Protein AF-A0A1V9ZAQ8-F1 (afdb_monomer)

Structure (mmCIF, N/CA/C/O backbone):
data_AF-A0A1V9ZAQ8-F1
#
_entry.id   AF-A0A1V9ZAQ8-F1
#
loop_
_atom_site.group_PDB
_atom_site.id
_atom_site.type_symbol
_atom_site.label_atom_id
_atom_site.label_alt_id
_atom_site.label_comp_id
_atom_site.label_asym_id
_atom_site.label_entity_id
_atom_site.label_seq_id
_atom_site.pdbx_PDB_ins_code
_atom_site.Cartn_x
_atom_site.Cartn_y
_atom_site.Cartn_z
_atom_site.occupancy
_atom_site.B_iso_or_equiv
_atom_site.auth_seq_id
_atom_site.auth_comp_id
_atom_site.auth_asym_id
_atom_site.auth_atom_id
_atom_site.pdbx_PDB_model_num
ATOM 1 N N . MET A 1 1 ? -35.320 -5.619 37.887 1.00 44.91 1 MET A N 1
ATOM 2 C CA . MET A 1 1 ? -34.255 -5.788 36.881 1.00 44.91 1 MET A CA 1
ATOM 3 C C . MET A 1 1 ? -33.804 -7.224 37.026 1.00 44.91 1 MET A C 1
ATOM 5 O O . MET A 1 1 ? -33.381 -7.577 38.120 1.00 44.91 1 MET A O 1
ATOM 9 N N . GLU A 1 2 ? -34.053 -8.070 36.031 1.00 61.84 2 GLU A N 1
ATOM 10 C CA . GLU A 1 2 ? -33.633 -9.474 36.098 1.00 61.84 2 GLU A CA 1
ATOM 11 C C . GLU A 1 2 ? -32.104 -9.537 36.032 1.00 61.84 2 GLU A C 1
ATOM 13 O O . GLU A 1 2 ? -31.480 -8.749 35.318 1.00 61.84 2 GLU A O 1
ATOM 18 N N . LEU A 1 3 ? -31.497 -10.411 36.836 1.00 62.69 3 LEU A N 1
ATOM 19 C CA . LEU A 1 3 ? -30.048 -10.585 36.826 1.00 62.69 3 LEU A CA 1
ATOM 20 C C . LEU A 1 3 ? -29.655 -11.371 35.562 1.00 62.69 3 LEU A C 1
ATOM 22 O O . LEU A 1 3 ? -30.305 -12.379 35.276 1.00 62.69 3 LEU A O 1
ATOM 26 N N . PRO A 1 4 ? -28.619 -10.947 34.811 1.00 74.88 4 PRO A N 1
ATOM 27 C CA . PRO A 1 4 ? -28.119 -11.713 33.673 1.00 74.88 4 PRO A CA 1
ATOM 28 C C . PRO A 1 4 ? -27.732 -13.136 34.084 1.00 74.88 4 PRO A C 1
ATOM 30 O O . PRO A 1 4 ? -27.241 -13.346 35.194 1.00 74.88 4 PRO A O 1
ATOM 33 N N . THR A 1 5 ? -27.906 -14.100 33.179 1.00 82.94 5 THR A N 1
ATOM 34 C CA . THR A 1 5 ? -27.397 -15.463 33.384 1.00 82.94 5 THR A CA 1
ATOM 35 C C . THR A 1 5 ? -25.871 -15.457 33.491 1.00 82.94 5 THR A C 1
ATOM 37 O O . THR A 1 5 ? -25.209 -14.572 32.940 1.00 82.94 5 THR A O 1
ATOM 40 N N . ASP A 1 6 ? -25.302 -16.451 34.177 1.00 83.75 6 ASP A N 1
ATOM 41 C CA . ASP A 1 6 ? -23.858 -16.506 34.444 1.00 83.75 6 ASP A CA 1
ATOM 42 C C . ASP A 1 6 ? -23.009 -16.474 33.158 1.00 83.75 6 ASP A C 1
ATOM 44 O O . ASP A 1 6 ? -21.972 -15.812 33.132 1.00 83.75 6 ASP A O 1
ATOM 48 N N . ASP A 1 7 ? -23.481 -17.083 32.063 1.00 82.06 7 ASP A N 1
ATOM 49 C CA . ASP A 1 7 ? -22.819 -17.033 30.749 1.00 82.06 7 ASP A CA 1
ATOM 50 C C . ASP A 1 7 ? -22.780 -15.610 30.161 1.00 82.06 7 ASP A C 1
ATOM 52 O O . ASP A 1 7 ? -21.738 -15.148 29.690 1.00 82.06 7 ASP A O 1
ATOM 56 N N . ILE A 1 8 ? -23.906 -14.886 30.220 1.00 83.56 8 ILE A N 1
ATOM 57 C CA . ILE A 1 8 ? -24.012 -13.501 29.731 1.00 83.56 8 ILE A CA 1
ATOM 58 C C . ILE A 1 8 ? -23.145 -12.584 30.595 1.00 83.56 8 ILE A C 1
ATOM 60 O O . ILE A 1 8 ? -22.414 -11.741 30.075 1.00 83.56 8 ILE A O 1
ATOM 64 N N . ARG A 1 9 ? -23.181 -12.775 31.917 1.00 86.56 9 ARG A N 1
ATOM 65 C CA . ARG A 1 9 ? -22.330 -12.052 32.863 1.00 86.56 9 ARG A CA 1
ATOM 66 C C . ARG A 1 9 ? -20.847 -12.273 32.557 1.00 86.56 9 ARG A C 1
ATOM 68 O O . ARG A 1 9 ? -20.107 -11.299 32.445 1.00 86.56 9 ARG A O 1
ATOM 75 N N . PHE A 1 10 ? -20.425 -13.524 32.381 1.00 89.88 10 PHE A N 1
ATOM 76 C CA . PHE A 1 10 ? -19.047 -13.872 32.043 1.00 89.88 10 PHE A CA 1
ATOM 77 C C . PHE A 1 10 ? -18.599 -13.217 30.731 1.00 89.88 10 PHE A C 1
ATOM 79 O O . PHE A 1 10 ? -17.497 -12.671 30.664 1.00 89.88 10 PHE A O 1
ATOM 86 N N . GLN A 1 11 ? -19.457 -13.208 29.704 1.00 88.44 11 GLN A N 1
ATOM 87 C CA . GLN A 1 11 ? -19.159 -12.535 28.441 1.00 88.44 11 GLN A CA 1
ATOM 88 C C . GLN A 1 11 ? -19.011 -11.014 28.613 1.00 88.44 11 GLN A C 1
ATOM 90 O O . GLN A 1 11 ? -18.029 -10.450 28.132 1.00 88.44 11 GLN A O 1
ATOM 95 N N . ILE A 1 12 ? -19.926 -10.353 29.331 1.00 86.19 12 ILE A N 1
ATOM 96 C CA . ILE A 1 12 ? -19.856 -8.904 29.598 1.00 86.19 12 ILE A CA 1
ATOM 97 C C . ILE A 1 12 ? -18.574 -8.552 30.368 1.00 86.19 12 ILE A C 1
ATOM 99 O O . ILE A 1 12 ? -17.883 -7.593 30.023 1.00 86.19 12 ILE A O 1
ATOM 103 N N . GLU A 1 13 ? -18.219 -9.340 31.384 1.00 92.81 13 GLU A N 1
ATOM 104 C CA . GLU A 1 13 ? -16.989 -9.149 32.160 1.00 92.81 13 GLU A CA 1
ATOM 105 C C . GLU A 1 13 ? -15.727 -9.374 31.305 1.00 92.81 13 GLU A C 1
ATOM 107 O O . GLU A 1 13 ? -14.764 -8.613 31.430 1.00 92.81 13 GLU A O 1
ATOM 112 N N . LEU A 1 14 ? -15.746 -10.359 30.397 1.00 91.94 14 LEU A N 1
ATOM 113 C CA . LEU A 1 14 ? -14.661 -10.654 29.452 1.00 91.94 14 LEU A CA 1
ATOM 114 C C . LEU A 1 14 ? -14.488 -9.559 28.387 1.00 91.94 14 LEU A C 1
ATOM 116 O O . LEU A 1 14 ? -13.364 -9.241 27.987 1.00 91.94 14 LEU A O 1
ATOM 120 N N . GLU A 1 15 ? -15.577 -8.976 27.898 1.00 91.75 15 GLU A N 1
ATOM 121 C CA . GLU A 1 15 ? -15.533 -7.839 26.977 1.00 91.75 15 GLU A CA 1
ATOM 122 C C . GLU A 1 15 ? -15.011 -6.590 27.702 1.00 91.75 15 GLU A C 1
ATOM 124 O O . GLU A 1 15 ? -14.054 -5.962 27.241 1.00 91.75 15 GLU A O 1
ATOM 129 N N . PHE A 1 16 ? -15.536 -6.298 28.897 1.00 94.25 16 PHE A N 1
ATOM 130 C CA . PHE A 1 16 ? -15.115 -5.155 29.707 1.00 94.25 16 PHE A CA 1
ATOM 131 C C . PHE A 1 16 ? -13.632 -5.210 30.106 1.00 94.25 16 PHE A C 1
ATOM 133 O O . PHE A 1 16 ? -12.918 -4.221 29.920 1.00 94.25 16 PHE A O 1
ATOM 140 N N . ILE A 1 17 ? -13.130 -6.350 30.609 1.00 94.56 17 ILE A N 1
ATOM 141 C CA . ILE A 1 17 ? -11.708 -6.473 30.973 1.00 94.56 17 ILE A CA 1
ATOM 142 C C . ILE A 1 17 ? -10.817 -6.230 29.748 1.00 94.56 17 ILE A C 1
ATOM 144 O O . ILE A 1 17 ? -9.817 -5.523 29.844 1.00 94.56 17 ILE A O 1
ATOM 148 N N . GLN A 1 18 ? -11.206 -6.722 28.568 1.00 92.81 18 GLN A N 1
ATOM 149 C CA . GLN A 1 18 ? -10.458 -6.497 27.331 1.00 92.81 18 GLN A CA 1
ATOM 150 C C . GLN A 1 18 ? -10.466 -5.026 26.884 1.00 92.81 18 GLN A C 1
ATOM 152 O O . GLN A 1 18 ? -9.445 -4.556 26.378 1.00 92.81 18 GLN A O 1
ATOM 157 N N . CYS A 1 19 ? -11.538 -4.266 27.132 1.00 93.19 19 CYS A N 1
ATOM 158 C CA . CYS A 1 19 ? -11.564 -2.821 26.885 1.00 93.19 19 CYS A CA 1
ATOM 159 C C . CYS A 1 19 ? -10.520 -2.047 27.715 1.00 93.19 19 CYS A C 1
ATOM 161 O O . CYS A 1 19 ? -9.968 -1.062 27.219 1.00 93.19 19 CYS A O 1
ATOM 163 N N . LEU A 1 20 ? -10.162 -2.512 28.923 1.00 93.69 20 LEU A N 1
ATOM 164 C CA . LEU A 1 20 ? -9.097 -1.897 29.739 1.00 93.69 20 LEU A CA 1
ATOM 165 C C . LEU A 1 20 ? -7.700 -1.987 29.095 1.00 93.69 20 LEU A C 1
ATOM 167 O O . LEU A 1 20 ? -6.791 -1.276 29.515 1.00 93.69 20 LEU A O 1
ATOM 171 N N . ALA A 1 21 ? -7.509 -2.804 28.051 1.00 92.50 21 ALA A N 1
ATOM 172 C CA . ALA A 1 21 ? -6.271 -2.815 27.267 1.00 92.50 21 ALA A CA 1
ATOM 173 C C . ALA A 1 21 ? -6.054 -1.537 26.427 1.00 92.50 21 ALA A C 1
ATOM 175 O O . ALA A 1 21 ? -4.957 -1.354 25.892 1.00 92.50 21 ALA A O 1
ATOM 176 N N . SER A 1 22 ? -7.074 -0.679 26.282 1.00 93.75 22 SER A N 1
ATOM 177 C CA . SER A 1 22 ? -7.034 0.556 25.491 1.00 93.75 22 SER A CA 1
ATOM 178 C C . SER A 1 22 ? -6.823 1.796 26.375 1.00 93.75 22 SER A C 1
ATOM 180 O O . SER A 1 22 ? -7.733 2.170 27.121 1.00 93.75 22 SER A O 1
ATOM 182 N N . PRO A 1 23 ? -5.689 2.517 26.256 1.00 92.50 23 PRO A N 1
ATOM 183 C CA . PRO A 1 23 ? -5.451 3.754 27.005 1.00 92.50 23 PRO A CA 1
ATOM 184 C C . PRO A 1 23 ? -6.519 4.827 26.761 1.00 92.50 23 PRO A C 1
ATOM 186 O O . PRO A 1 23 ? -6.857 5.574 27.676 1.00 92.50 23 PRO A O 1
ATOM 189 N N . SER A 1 24 ? -7.100 4.883 25.558 1.00 92.69 24 SER A N 1
ATOM 190 C CA . SER A 1 24 ? -8.199 5.803 25.235 1.00 92.69 24 SER A CA 1
ATOM 191 C C . SER A 1 24 ? -9.486 5.472 25.992 1.00 92.69 24 SER A C 1
ATOM 193 O O . SER A 1 24 ? -10.213 6.383 26.380 1.00 92.69 24 SER A O 1
ATOM 195 N N . TYR A 1 25 ? -9.755 4.190 26.256 1.00 94.69 25 TYR A N 1
ATOM 196 C CA . TYR A 1 25 ? -10.896 3.787 27.078 1.00 94.69 25 TYR A CA 1
ATOM 197 C C . TYR A 1 25 ? -10.658 4.101 28.562 1.00 94.69 25 TYR A C 1
ATOM 199 O O . TYR A 1 25 ? -11.545 4.634 29.223 1.00 94.69 25 TYR A O 1
ATOM 207 N N . LEU A 1 26 ? -9.439 3.882 29.071 1.00 92.75 26 LEU A N 1
ATOM 208 C CA . LEU A 1 26 ? -9.056 4.297 30.429 1.00 92.75 26 LEU A CA 1
ATOM 209 C C . LEU A 1 26 ? -9.177 5.818 30.622 1.00 92.75 26 LEU A C 1
ATOM 211 O O . LEU A 1 26 ? -9.691 6.277 31.638 1.00 92.75 26 LEU A O 1
ATOM 215 N N . ASN A 1 27 ? -8.763 6.601 29.625 1.00 92.75 27 ASN A N 1
ATOM 216 C CA . ASN A 1 27 ? -8.925 8.054 29.606 1.00 92.75 27 ASN A CA 1
ATOM 217 C C . ASN A 1 27 ? -10.409 8.469 29.614 1.00 92.75 27 ASN A C 1
ATOM 219 O O . ASN A 1 27 ? -10.796 9.320 30.411 1.00 92.75 27 ASN A O 1
ATOM 223 N N . HIS A 1 28 ? -11.263 7.809 28.823 1.00 94.12 28 HIS A N 1
ATOM 224 C CA . HIS A 1 28 ? -12.716 8.012 28.864 1.00 94.12 28 HIS A CA 1
ATOM 225 C C . HIS A 1 28 ? -13.325 7.678 30.241 1.00 94.12 28 HIS A C 1
ATOM 227 O O . HIS A 1 28 ? -14.169 8.427 30.735 1.00 94.12 28 HIS A O 1
ATOM 233 N N . LEU A 1 29 ? -12.893 6.592 30.892 1.00 93.31 29 LEU A N 1
ATOM 234 C CA . LEU A 1 29 ? -13.341 6.244 32.247 1.00 93.31 29 LEU A CA 1
ATOM 235 C C . LEU A 1 29 ? -12.924 7.300 33.287 1.00 93.31 29 LEU A C 1
ATOM 237 O O . LEU A 1 29 ? -13.717 7.638 34.166 1.00 93.31 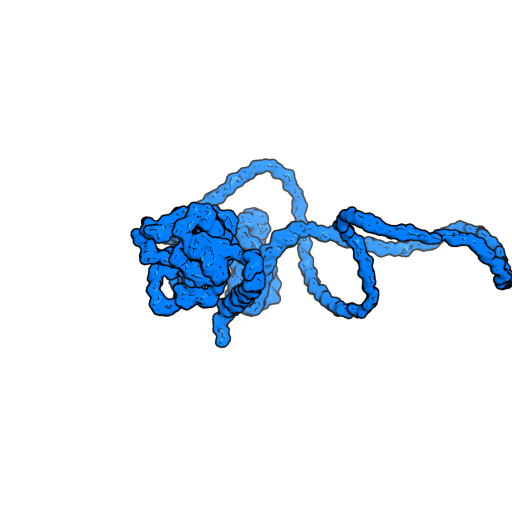29 LEU A O 1
ATOM 241 N N . ALA A 1 30 ? -11.716 7.857 33.161 1.00 92.56 30 ALA A N 1
ATOM 242 C CA . ALA A 1 30 ? -11.221 8.913 34.041 1.00 92.56 30 ALA A CA 1
ATOM 243 C C . ALA A 1 30 ? -11.962 10.246 33.850 1.00 92.56 30 ALA A C 1
ATOM 245 O O . ALA A 1 30 ? -12.378 10.855 34.831 1.00 92.56 30 ALA A O 1
ATOM 246 N N . ILE A 1 31 ? -12.186 10.678 32.602 1.00 91.12 31 ILE A N 1
ATOM 247 C CA . ILE A 1 31 ? -12.905 11.927 32.286 1.00 91.12 31 ILE A CA 1
ATOM 248 C C . ILE A 1 31 ? -14.343 11.892 32.828 1.00 91.12 31 ILE A C 1
ATOM 250 O O . ILE A 1 31 ? -14.817 12.879 33.388 1.00 91.12 31 ILE A O 1
ATOM 254 N N . ASN A 1 32 ? -15.014 10.741 32.727 1.00 92.81 32 ASN A N 1
ATOM 255 C CA . ASN A 1 32 ? -16.357 10.527 33.274 1.00 92.81 32 ASN A CA 1
ATOM 256 C C . ASN A 1 32 ? -16.372 10.189 34.781 1.00 92.81 32 ASN A C 1
ATOM 258 O O . ASN A 1 32 ? -17.421 9.837 35.314 1.00 92.81 32 ASN A O 1
ATOM 262 N N . ARG A 1 33 ? -15.230 10.302 35.476 1.00 91.00 33 ARG A N 1
ATOM 263 C CA . ARG A 1 33 ? -15.082 10.135 36.935 1.00 91.00 33 ARG A CA 1
ATOM 264 C C . ARG A 1 33 ? -15.466 8.764 37.502 1.00 91.00 33 ARG A C 1
ATOM 266 O O . ARG A 1 33 ? -15.631 8.631 38.711 1.00 91.00 33 ARG A O 1
ATOM 273 N N . TYR A 1 34 ? -15.504 7.709 36.686 1.00 91.88 34 TYR A N 1
ATOM 274 C CA . TYR A 1 34 ? -15.751 6.347 37.186 1.00 91.88 34 TYR A CA 1
ATOM 275 C C . TYR A 1 34 ? -14.701 5.906 38.221 1.00 91.88 34 TYR A C 1
ATOM 277 O O . TYR A 1 34 ? -15.005 5.159 39.140 1.00 91.88 34 TYR A O 1
ATOM 285 N N . PHE A 1 35 ? -13.471 6.416 38.124 1.00 92.00 35 PHE A N 1
ATOM 286 C CA . PHE A 1 35 ? -12.397 6.150 39.087 1.00 92.00 35 PHE A CA 1
ATOM 287 C C . PHE A 1 35 ? -12.526 6.881 40.438 1.00 92.00 35 PHE A C 1
ATOM 289 O O . PHE A 1 35 ? -11.725 6.610 41.334 1.00 92.00 35 PHE A O 1
ATOM 296 N N . GLU A 1 36 ? -13.498 7.787 40.588 1.00 90.62 36 GLU A N 1
ATOM 297 C CA . GLU A 1 36 ? -13.858 8.422 41.866 1.00 90.62 36 GLU A CA 1
ATOM 298 C C . GLU A 1 36 ? -14.943 7.621 42.616 1.00 90.62 36 GLU A C 1
ATOM 300 O O . GLU A 1 36 ? -15.080 7.766 43.830 1.00 90.62 36 GLU A O 1
ATOM 305 N N . ASP A 1 37 ? -15.696 6.754 41.923 1.00 93.56 37 ASP A N 1
ATOM 306 C CA . ASP A 1 37 ? -16.757 5.940 42.521 1.00 93.56 37 ASP A CA 1
ATOM 307 C C . ASP A 1 37 ? -16.186 4.699 43.246 1.00 93.56 37 ASP A C 1
ATOM 309 O O . ASP A 1 37 ? -15.619 3.805 42.602 1.00 93.56 37 ASP A O 1
ATOM 313 N N . PRO A 1 38 ? -16.362 4.570 44.578 1.00 92.69 38 PRO A N 1
ATOM 314 C CA . PRO A 1 38 ? -15.903 3.397 45.316 1.00 92.69 38 PRO A CA 1
ATOM 315 C C . PRO A 1 38 ? -16.594 2.096 44.878 1.00 92.69 38 PRO A C 1
ATOM 317 O O . PRO A 1 38 ? -15.988 1.030 44.998 1.00 92.69 38 PRO A O 1
ATOM 320 N N . ALA A 1 39 ? -17.824 2.137 44.347 1.00 93.12 39 ALA A N 1
ATOM 321 C CA . ALA A 1 39 ? -18.488 0.938 43.834 1.00 93.12 39 ALA A CA 1
ATOM 322 C C . ALA A 1 39 ? -17.783 0.407 42.573 1.00 93.12 39 ALA A C 1
ATOM 324 O O . ALA A 1 39 ? -17.520 -0.794 42.470 1.00 93.12 39 ALA A O 1
ATOM 325 N N . PHE A 1 40 ? -17.387 1.298 41.661 1.00 93.50 40 PHE A N 1
ATOM 326 C CA . PHE A 1 40 ? -16.597 0.939 40.484 1.00 93.50 40 PHE A CA 1
ATOM 327 C C . PHE A 1 40 ? -15.186 0.443 40.840 1.00 93.50 40 PHE A C 1
ATOM 329 O O . PHE A 1 40 ? -14.728 -0.552 40.277 1.00 93.50 40 PHE A O 1
ATOM 336 N N . LEU A 1 41 ? -14.508 1.054 41.820 1.00 92.88 41 LEU A N 1
ATOM 337 C CA . LEU A 1 41 ? -13.209 0.557 42.302 1.00 92.88 41 LEU A CA 1
ATOM 338 C C . LEU A 1 41 ? -13.316 -0.859 42.903 1.00 92.88 41 LEU A C 1
ATOM 340 O O . LEU A 1 41 ? -12.466 -1.709 42.631 1.00 92.88 41 LEU A O 1
ATOM 344 N N . ASN A 1 42 ? -14.392 -1.154 43.640 1.00 94.00 42 ASN A N 1
ATOM 345 C CA . ASN A 1 42 ? -14.674 -2.508 44.129 1.00 94.00 42 ASN A CA 1
ATOM 346 C C . ASN A 1 42 ? -14.931 -3.504 42.981 1.00 94.00 42 ASN A C 1
ATOM 348 O O . ASN A 1 42 ? -14.509 -4.659 43.064 1.00 94.00 42 ASN A O 1
ATOM 352 N N . TYR A 1 43 ? -15.564 -3.071 41.887 1.00 93.88 43 TYR A N 1
ATOM 353 C CA . TYR A 1 43 ? -15.749 -3.897 40.690 1.00 93.88 43 TYR A CA 1
ATOM 354 C C . TYR A 1 43 ? -14.422 -4.187 39.962 1.00 93.88 43 TYR A C 1
ATOM 356 O O . TYR A 1 43 ? -14.177 -5.327 39.564 1.00 93.88 43 TYR A O 1
ATOM 364 N N . LEU A 1 44 ? -13.505 -3.216 39.872 1.00 93.69 44 LEU A N 1
ATOM 365 C CA . LEU A 1 44 ? -12.143 -3.456 39.369 1.00 93.69 44 LEU A CA 1
ATOM 366 C C . LEU A 1 44 ? -11.366 -4.439 40.261 1.00 93.69 44 LEU A C 1
ATOM 368 O O . LEU A 1 44 ? -10.676 -5.322 39.751 1.00 93.69 44 LEU A O 1
ATOM 372 N N . ALA A 1 45 ? -11.507 -4.336 41.587 1.00 94.25 45 ALA A N 1
ATOM 373 C CA . ALA A 1 45 ? -10.911 -5.292 42.519 1.00 94.25 45 ALA A CA 1
ATOM 374 C C . ALA A 1 45 ? -11.479 -6.712 42.334 1.00 94.25 45 ALA A C 1
ATOM 376 O O . ALA A 1 45 ? -10.712 -7.675 42.312 1.00 94.25 45 ALA A O 1
ATOM 377 N N . TYR A 1 46 ? -12.795 -6.841 42.126 1.00 94.75 46 TYR A N 1
ATOM 378 C CA . TYR A 1 46 ? -13.451 -8.108 41.791 1.00 94.75 46 TYR A CA 1
ATOM 379 C C . TYR A 1 46 ? -12.881 -8.726 40.502 1.00 94.75 46 TYR A C 1
ATOM 381 O O . TYR A 1 46 ? -12.474 -9.889 40.508 1.00 94.75 46 TYR A O 1
ATOM 389 N N . LEU A 1 47 ? -12.739 -7.940 39.428 1.00 94.50 47 LEU A N 1
ATOM 390 C CA . LEU A 1 47 ? -12.213 -8.396 38.133 1.00 94.50 47 LEU A CA 1
ATOM 391 C C . LEU A 1 47 ? -10.771 -8.935 38.177 1.00 94.50 47 LEU A C 1
ATOM 393 O O . LEU A 1 47 ? -10.327 -9.559 37.214 1.00 94.50 47 LEU A O 1
ATOM 397 N N . LYS A 1 48 ? -10.029 -8.795 39.283 1.00 94.00 48 LYS A N 1
ATOM 398 C CA . LYS A 1 48 ? -8.702 -9.424 39.426 1.00 94.00 48 LYS A CA 1
ATOM 399 C C . LYS A 1 48 ? -8.745 -10.955 39.379 1.00 94.00 48 LYS A C 1
ATOM 401 O O . LYS A 1 48 ? -7.700 -11.565 39.146 1.00 94.00 48 LYS A O 1
ATOM 406 N N . TYR A 1 49 ? -9.918 -11.589 39.506 1.00 94.00 49 TYR A N 1
ATOM 407 C CA . TYR A 1 49 ? -10.060 -13.035 39.289 1.00 94.00 49 TYR A CA 1
ATOM 408 C C . TYR A 1 49 ? -9.586 -13.475 37.888 1.00 94.00 49 TYR A C 1
ATOM 410 O O . TYR A 1 49 ? -9.040 -14.573 37.751 1.00 94.00 49 TYR A O 1
ATOM 418 N N . TRP A 1 50 ? -9.692 -12.596 36.879 1.00 93.94 50 TRP A N 1
ATOM 419 C CA . TRP A 1 50 ? -9.213 -12.808 35.505 1.00 93.94 50 TRP A CA 1
ATOM 420 C C . TRP A 1 50 ? -7.710 -13.113 35.400 1.00 93.94 50 TRP A C 1
ATOM 422 O O . TRP A 1 50 ? -7.260 -13.636 34.382 1.00 93.94 50 TRP A O 1
ATOM 432 N N . LYS A 1 51 ? -6.927 -12.832 36.450 1.00 91.19 51 LYS A N 1
ATOM 433 C CA . LYS A 1 51 ? -5.498 -13.166 36.533 1.00 91.19 51 LYS A CA 1
ATOM 434 C C . LYS A 1 51 ? -5.219 -14.647 36.800 1.00 91.19 51 LYS A C 1
ATOM 436 O O . LYS A 1 51 ? -4.103 -15.096 36.544 1.00 91.19 51 LYS A O 1
ATOM 441 N N . ARG A 1 52 ? -6.183 -15.414 37.328 1.00 92.56 52 ARG A N 1
ATOM 442 C CA . ARG A 1 52 ? -6.004 -16.860 37.559 1.00 92.56 52 ARG A CA 1
ATOM 443 C C . ARG A 1 52 ? -5.847 -17.577 36.210 1.00 92.56 52 ARG A C 1
ATOM 445 O O . ARG A 1 52 ? -6.571 -17.238 35.271 1.00 92.56 52 ARG A O 1
ATOM 452 N N . PRO A 1 53 ? -4.985 -18.606 36.101 1.00 90.38 53 PRO A N 1
ATOM 453 C CA . PRO A 1 53 ? -4.715 -19.290 34.830 1.00 90.38 53 PRO A CA 1
ATOM 454 C C . PRO A 1 53 ? -5.970 -19.919 34.200 1.00 90.38 53 PRO A C 1
ATOM 456 O O . PRO A 1 53 ? -6.083 -19.994 32.978 1.00 90.38 53 PRO A O 1
ATOM 459 N N . GLU A 1 54 ? -6.942 -20.308 35.030 1.00 91.75 54 GLU A N 1
ATOM 460 C CA . GLU A 1 54 ? -8.254 -20.829 34.626 1.00 91.75 54 GLU A CA 1
ATOM 461 C C . GLU A 1 54 ? -9.038 -19.871 33.713 1.00 91.75 54 GLU A C 1
ATOM 463 O O . GLU A 1 54 ? -9.699 -20.337 32.782 1.00 91.75 54 GLU A O 1
ATOM 468 N N . TYR A 1 55 ? -8.935 -18.559 33.962 1.00 90.38 55 TYR A N 1
ATOM 469 C CA . TYR A 1 55 ? -9.678 -17.500 33.267 1.00 90.38 55 TYR A CA 1
ATOM 470 C C . TYR A 1 55 ? -8.798 -16.699 32.299 1.00 90.38 55 TYR A C 1
ATOM 472 O O . TYR A 1 55 ? -9.248 -16.337 31.213 1.00 90.38 55 TYR A O 1
ATOM 480 N N . ALA A 1 56 ? -7.521 -16.487 32.636 1.00 90.31 56 ALA A N 1
ATOM 481 C CA . ALA A 1 56 ? -6.571 -15.733 31.815 1.00 90.31 56 ALA A CA 1
ATOM 482 C C . ALA A 1 56 ? -6.434 -16.285 30.382 1.00 90.31 56 ALA A C 1
ATOM 484 O O . ALA A 1 56 ? -6.188 -15.527 29.446 1.00 90.31 56 ALA A O 1
ATOM 485 N N . LYS A 1 57 ? -6.660 -17.593 30.192 1.00 89.50 57 LYS A N 1
ATOM 486 C CA . LYS A 1 57 ? -6.651 -18.272 28.884 1.00 89.50 57 LYS A CA 1
ATOM 487 C C . LYS A 1 57 ? -7.685 -17.742 27.873 1.00 89.50 57 LYS A C 1
ATOM 489 O O . LYS A 1 57 ? -7.528 -17.996 26.684 1.00 89.50 57 LYS A O 1
ATOM 494 N N . TYR A 1 58 ? -8.728 -17.037 28.323 1.00 88.50 58 TYR A N 1
ATOM 495 C CA . TYR A 1 58 ? -9.761 -16.451 27.455 1.00 88.50 58 TYR A CA 1
ATOM 496 C C . TYR A 1 58 ? -9.442 -15.010 27.009 1.00 88.50 58 TYR A C 1
ATOM 498 O O . TYR A 1 58 ? -10.149 -14.453 26.170 1.00 88.50 58 TYR A O 1
ATOM 506 N N . ILE A 1 59 ? -8.389 -14.388 27.554 1.00 91.06 59 ILE A N 1
ATOM 507 C CA . ILE A 1 59 ? -8.066 -12.974 27.328 1.00 91.06 59 ILE A CA 1
ATOM 508 C C . ILE A 1 59 ? -7.173 -12.824 26.091 1.00 91.06 59 ILE A C 1
ATOM 510 O O . ILE A 1 59 ? -6.015 -13.238 26.096 1.00 91.06 59 ILE A O 1
ATOM 514 N N . ASN A 1 60 ? -7.668 -12.143 25.052 1.00 88.44 60 ASN A N 1
ATOM 515 C CA . ASN A 1 60 ? -6.878 -11.880 23.840 1.00 88.44 60 ASN A CA 1
ATOM 516 C C . ASN A 1 60 ? -5.831 -10.766 24.036 1.00 88.44 60 ASN A C 1
ATOM 518 O O . ASN A 1 60 ? -4.800 -10.749 23.365 1.00 88.44 60 ASN A O 1
ATOM 522 N N . TYR A 1 61 ? -6.086 -9.834 24.961 1.00 89.88 61 TYR A N 1
ATOM 523 C CA . TYR A 1 61 ? -5.254 -8.652 25.203 1.00 89.88 61 TYR A CA 1
ATOM 524 C C . TYR A 1 61 ? -4.642 -8.682 26.615 1.00 89.88 61 TYR A C 1
ATOM 526 O O . TYR A 1 61 ? -5.176 -8.048 27.525 1.00 89.88 61 TYR A O 1
ATOM 534 N N . PRO A 1 62 ? -3.506 -9.374 26.839 1.00 87.62 62 PRO A N 1
ATOM 535 C CA . PRO A 1 62 ? -2.943 -9.571 28.183 1.00 87.62 62 PRO A CA 1
ATOM 536 C C . PRO A 1 62 ? -2.553 -8.264 28.897 1.00 87.62 62 PRO A C 1
ATOM 538 O O . PRO A 1 62 ? -2.483 -8.227 30.123 1.00 87.62 62 PRO A O 1
ATOM 541 N N . HIS A 1 63 ? -2.363 -7.167 28.155 1.00 86.62 63 HIS A N 1
ATOM 542 C CA . HIS A 1 63 ? -2.127 -5.837 28.725 1.00 86.62 63 HIS A CA 1
ATOM 543 C C . HIS A 1 63 ? -3.303 -5.288 29.546 1.00 86.62 63 HIS A C 1
ATOM 545 O O . HIS A 1 63 ? -3.076 -4.449 30.416 1.00 86.62 63 HIS A O 1
ATOM 551 N N . ALA A 1 64 ? -4.527 -5.785 29.336 1.00 92.31 64 ALA A N 1
ATOM 552 C CA . ALA A 1 64 ? -5.668 -5.488 30.200 1.00 92.31 64 ALA A CA 1
ATOM 553 C C . ALA A 1 64 ? -5.353 -5.762 31.678 1.00 92.31 64 ALA A C 1
ATOM 555 O O . ALA A 1 64 ? -5.610 -4.920 32.532 1.00 92.31 64 ALA A O 1
ATOM 556 N N . LEU A 1 65 ? -4.716 -6.903 31.972 1.00 92.00 65 LEU A N 1
ATOM 557 C CA . LEU A 1 65 ? -4.344 -7.285 33.335 1.00 92.00 65 LEU A CA 1
ATOM 558 C C . LEU A 1 65 ? -3.270 -6.359 33.919 1.00 92.00 65 LEU A C 1
ATOM 560 O O . LEU A 1 65 ? -3.317 -6.047 35.104 1.00 92.00 65 LEU A O 1
ATOM 564 N N . THR A 1 66 ? -2.330 -5.881 33.094 1.00 89.69 66 THR A N 1
ATOM 565 C CA . THR A 1 66 ? -1.310 -4.919 33.548 1.00 89.69 66 THR A CA 1
ATOM 566 C C . THR A 1 66 ? -1.894 -3.533 33.806 1.00 89.69 66 THR A C 1
ATOM 568 O O . THR A 1 66 ? -1.463 -2.862 34.737 1.00 89.69 66 THR A O 1
ATOM 571 N N . PHE A 1 67 ? -2.894 -3.103 33.030 1.00 92.50 67 PHE A N 1
ATOM 572 C CA . PHE A 1 67 ? -3.606 -1.860 33.324 1.00 92.50 67 PHE A CA 1
ATOM 573 C C . PHE A 1 67 ? -4.527 -2.000 34.536 1.00 92.50 67 PHE A C 1
ATOM 575 O O . PHE A 1 67 ? -4.615 -1.055 35.307 1.00 92.50 67 PHE A O 1
ATOM 582 N N . LEU A 1 68 ? -5.137 -3.168 34.763 1.00 93.69 68 LEU A N 1
ATOM 583 C CA . LEU A 1 68 ? -5.920 -3.435 35.973 1.00 93.69 68 LEU A CA 1
ATOM 584 C C . LEU A 1 68 ? -5.085 -3.261 37.255 1.00 93.69 68 LEU A C 1
ATOM 586 O O . LEU A 1 68 ? -5.600 -2.738 38.236 1.00 93.69 68 LEU A O 1
ATOM 590 N N . ASP A 1 69 ? -3.802 -3.635 37.230 1.00 92.00 69 ASP A N 1
ATOM 591 C CA . ASP A 1 69 ? -2.872 -3.374 38.339 1.00 92.00 69 ASP A CA 1
ATOM 592 C C . ASP A 1 69 ? -2.495 -1.895 38.455 1.00 92.00 69 ASP A C 1
ATOM 594 O O . ASP A 1 69 ? -2.508 -1.335 39.545 1.00 92.00 69 ASP A O 1
ATOM 598 N N . LEU A 1 70 ? -2.195 -1.228 37.335 1.00 91.19 70 LEU A N 1
ATOM 599 C CA . LEU A 1 70 ? -1.892 0.210 37.342 1.00 91.19 70 LEU A CA 1
ATOM 600 C C . LEU A 1 70 ? -3.082 1.053 37.828 1.00 91.19 70 LEU A C 1
ATOM 602 O O . LEU A 1 70 ? -2.882 2.132 38.376 1.00 91.19 70 LEU A O 1
ATOM 606 N N . LEU A 1 71 ? -4.315 0.564 37.675 1.00 92.06 71 LEU A N 1
ATOM 607 C CA . LEU A 1 71 ? -5.513 1.200 38.219 1.00 92.06 71 LEU A CA 1
ATOM 608 C C . LEU A 1 71 ? -5.625 1.110 39.750 1.00 92.06 71 LEU A C 1
ATOM 610 O O . LEU A 1 71 ? -6.450 1.834 40.303 1.00 92.06 71 LEU A O 1
ATOM 614 N N . ASP A 1 72 ? -4.803 0.324 40.456 1.00 90.75 72 ASP A N 1
ATOM 615 C CA . ASP A 1 72 ? -4.710 0.401 41.925 1.00 90.75 72 ASP A CA 1
ATOM 616 C C . ASP A 1 72 ? -4.075 1.723 42.386 1.00 90.75 72 ASP A C 1
ATOM 618 O O . ASP A 1 72 ? -4.495 2.302 43.395 1.00 90.75 72 ASP A O 1
ATOM 622 N N . ASP A 1 73 ? -3.117 2.248 41.615 1.00 92.00 73 ASP A N 1
ATOM 623 C CA . ASP A 1 73 ? -2.425 3.499 41.912 1.00 92.00 73 ASP A CA 1
ATOM 624 C C . ASP A 1 73 ? -3.328 4.711 41.641 1.00 92.00 73 ASP A C 1
ATOM 626 O O . ASP A 1 73 ? -3.601 5.086 40.499 1.00 92.00 73 ASP A O 1
ATOM 630 N N . GLU A 1 74 ? -3.726 5.417 42.702 1.00 91.56 74 GLU A N 1
ATOM 631 C CA . GLU A 1 74 ? -4.539 6.639 42.603 1.00 91.56 74 GLU A CA 1
ATOM 632 C C . GLU A 1 74 ? -3.908 7.693 41.678 1.00 91.56 74 GLU A C 1
ATOM 634 O O . GLU A 1 74 ? -4.593 8.324 40.874 1.00 91.56 74 GLU A O 1
ATOM 639 N N . LYS A 1 75 ? -2.576 7.824 41.719 1.00 91.06 75 LYS A N 1
ATOM 640 C CA . LYS A 1 75 ? -1.823 8.728 40.839 1.00 91.06 75 LYS A CA 1
ATOM 641 C C . LYS A 1 75 ? -1.999 8.371 39.365 1.00 91.06 75 LYS A C 1
ATOM 643 O O . LYS A 1 75 ? -2.124 9.270 38.544 1.00 91.06 75 LYS A O 1
ATOM 648 N N . PHE A 1 76 ? -2.036 7.084 39.020 1.00 92.31 76 PHE A N 1
ATOM 649 C CA . PHE A 1 76 ? -2.276 6.652 37.644 1.00 92.31 76 PHE A CA 1
ATOM 650 C C . PHE A 1 76 ? -3.720 6.952 37.220 1.00 92.31 76 PHE A C 1
ATOM 652 O O . PHE A 1 76 ? -3.922 7.500 36.136 1.00 92.31 76 PHE A O 1
ATOM 659 N N . ARG A 1 77 ? -4.705 6.697 38.099 1.00 92.56 77 ARG A N 1
ATOM 660 C CA . ARG A 1 77 ? -6.123 7.048 37.867 1.00 92.56 77 ARG A CA 1
ATOM 661 C C . ARG A 1 77 ? -6.321 8.548 37.605 1.00 92.56 77 ARG A C 1
ATOM 663 O O . ARG A 1 77 ? -7.072 8.909 36.706 1.00 92.56 77 ARG A O 1
ATOM 670 N N . GLN A 1 78 ? -5.610 9.413 38.332 1.00 89.38 78 GLN A N 1
ATOM 671 C CA . GLN A 1 78 ? -5.616 10.864 38.100 1.00 89.38 78 GLN A CA 1
ATOM 672 C C . GLN A 1 78 ? -4.884 11.242 36.798 1.00 89.38 78 GLN A C 1
ATOM 674 O O . GLN A 1 78 ? -5.405 12.002 35.986 1.00 89.38 78 GLN A O 1
ATOM 679 N N . MET A 1 79 ? -3.685 10.697 36.558 1.00 88.44 79 MET A N 1
ATOM 680 C CA . MET A 1 79 ? -2.870 11.058 35.392 1.00 88.44 79 MET A CA 1
ATOM 681 C C . MET A 1 79 ? -3.486 10.617 34.057 1.00 88.44 79 MET A C 1
ATOM 683 O O . MET A 1 79 ? -3.354 11.343 33.073 1.00 88.44 79 MET A O 1
ATOM 687 N N . ILE A 1 80 ? -4.186 9.475 34.001 1.00 91.19 80 ILE A N 1
ATOM 688 C CA . ILE A 1 80 ? -4.803 8.965 32.762 1.00 91.19 80 ILE A CA 1
ATOM 689 C C . ILE A 1 80 ? -5.988 9.811 32.268 1.00 91.19 80 ILE A C 1
ATOM 691 O O . ILE A 1 80 ? -6.379 9.681 31.110 1.00 91.19 80 ILE A O 1
ATOM 695 N N . ALA A 1 81 ? -6.497 10.749 33.077 1.00 90.62 81 ALA A N 1
ATOM 696 C CA . ALA A 1 81 ? -7.438 11.777 32.626 1.00 90.62 81 ALA A CA 1
ATOM 697 C C . ALA A 1 81 ? -6.818 12.767 31.617 1.00 90.62 81 ALA A C 1
ATOM 699 O O . ALA A 1 81 ? -7.538 13.351 30.810 1.00 90.62 81 ALA A O 1
ATOM 700 N N . HIS A 1 82 ? -5.492 12.954 31.623 1.00 88.44 82 HIS A N 1
ATOM 701 C CA . HIS A 1 82 ? -4.815 13.891 30.726 1.00 88.44 82 HIS A CA 1
ATOM 702 C C . HIS A 1 82 ? -4.459 13.255 29.373 1.00 88.44 82 HIS A C 1
ATOM 704 O O . HIS A 1 82 ? -3.733 12.259 29.318 1.00 88.44 82 HIS A O 1
ATOM 710 N N . ASP A 1 83 ? -4.870 13.899 28.273 1.00 86.56 83 ASP A N 1
ATOM 711 C CA . ASP A 1 83 ? -4.574 13.481 26.890 1.00 86.56 83 ASP A CA 1
ATOM 712 C C . ASP A 1 83 ? -3.083 13.197 26.652 1.00 86.56 83 ASP A C 1
ATOM 714 O O . ASP A 1 83 ? -2.712 12.168 26.091 1.00 86.56 83 ASP A O 1
ATOM 718 N N . SER A 1 84 ? -2.208 14.082 27.135 1.00 81.75 84 SER A N 1
ATOM 719 C CA . SER A 1 84 ? -0.755 13.961 26.970 1.00 81.75 84 SER A CA 1
ATOM 720 C C . SER A 1 84 ? -0.169 12.732 27.670 1.00 81.75 84 SER A C 1
ATOM 722 O O . SER A 1 84 ? 0.805 12.151 27.186 1.00 81.75 84 SER A O 1
ATOM 724 N N . PHE A 1 85 ? -0.761 12.307 28.790 1.00 85.44 85 PHE A N 1
ATOM 725 C CA . PHE A 1 85 ? -0.360 11.092 29.490 1.00 85.44 85 PHE A CA 1
ATOM 726 C C . PHE A 1 85 ? -0.955 9.846 28.826 1.00 85.44 85 PHE A C 1
ATOM 728 O O . PHE A 1 85 ? -0.222 8.878 28.636 1.00 85.44 85 PHE A O 1
ATOM 735 N N . ARG A 1 86 ? -2.222 9.884 28.381 1.00 89.62 86 ARG A N 1
ATOM 736 C CA . ARG A 1 86 ? -2.821 8.827 27.542 1.00 89.62 86 ARG A CA 1
ATOM 737 C C . ARG A 1 86 ? -1.952 8.537 26.319 1.00 89.62 86 ARG A C 1
ATOM 739 O O . ARG A 1 86 ? -1.611 7.381 26.077 1.00 89.62 86 ARG A O 1
ATOM 746 N N . ASP A 1 87 ? -1.575 9.568 25.568 1.00 81.00 87 ASP A N 1
ATOM 747 C CA . ASP A 1 87 ? -0.798 9.420 24.333 1.00 81.00 87 ASP A CA 1
ATOM 748 C C . ASP A 1 87 ? 0.603 8.860 24.611 1.00 81.00 87 ASP A C 1
ATOM 750 O O . ASP A 1 87 ? 1.114 8.033 23.855 1.00 81.00 87 ASP A O 1
ATOM 754 N N . MET A 1 88 ? 1.200 9.247 25.741 1.00 86.44 88 MET A N 1
ATOM 755 C CA . MET A 1 88 ? 2.469 8.706 26.224 1.00 86.44 88 MET A CA 1
ATOM 756 C C . MET A 1 88 ? 2.345 7.224 26.625 1.00 86.44 88 MET A C 1
ATOM 758 O O . MET A 1 88 ? 3.177 6.418 26.207 1.00 86.44 88 MET A O 1
ATOM 762 N N . VAL A 1 89 ? 1.287 6.830 27.345 1.00 83.88 89 VAL A N 1
ATOM 763 C CA . VAL A 1 89 ? 0.997 5.424 27.694 1.00 83.88 89 VAL A CA 1
ATOM 764 C C . VAL A 1 89 ? 0.745 4.583 26.436 1.00 83.88 89 VAL A C 1
ATOM 766 O O . VAL A 1 89 ? 1.306 3.496 26.301 1.00 83.88 89 VAL A O 1
ATOM 769 N N . HIS A 1 90 ? -0.019 5.097 25.471 1.00 83.81 90 HIS A N 1
ATOM 770 C CA . HIS A 1 90 ? -0.255 4.438 24.184 1.00 83.81 90 HIS A CA 1
ATOM 771 C C . HIS A 1 90 ? 1.039 4.288 23.362 1.00 83.81 90 HIS A C 1
ATOM 773 O O . HIS A 1 90 ? 1.314 3.222 22.807 1.00 83.81 90 HIS A O 1
ATOM 779 N N . ALA A 1 91 ? 1.900 5.311 23.343 1.00 76.88 91 ALA A N 1
ATOM 780 C CA . ALA A 1 91 ? 3.218 5.221 22.718 1.00 76.88 91 ALA A CA 1
ATOM 781 C C . ALA A 1 91 ? 4.122 4.184 23.413 1.00 76.88 91 ALA A C 1
ATOM 783 O O . ALA A 1 91 ? 4.812 3.424 22.731 1.00 76.88 91 ALA A O 1
ATOM 784 N N . GLN A 1 92 ? 4.098 4.094 24.748 1.00 79.81 92 GLN A N 1
ATOM 785 C CA . GLN A 1 92 ? 4.824 3.059 25.495 1.00 79.81 92 GLN A CA 1
ATOM 786 C C . GLN A 1 92 ? 4.307 1.646 25.191 1.00 79.81 92 GLN A C 1
ATOM 788 O O . GLN A 1 92 ? 5.116 0.737 25.001 1.00 79.81 92 GLN A O 1
ATOM 793 N N . GLN A 1 93 ? 2.989 1.462 25.082 1.00 84.31 93 GLN A N 1
ATOM 794 C CA . GLN A 1 93 ? 2.366 0.197 24.682 1.00 84.31 93 GLN A CA 1
ATOM 795 C C . GLN A 1 93 ? 2.825 -0.231 23.274 1.00 84.31 93 GLN A C 1
ATOM 797 O O . GLN A 1 93 ? 3.268 -1.364 23.082 1.00 84.31 93 GLN A O 1
ATOM 802 N N . GLY A 1 94 ? 2.839 0.699 22.311 1.00 76.75 94 GLY A N 1
ATOM 803 C CA . GLY A 1 94 ? 3.363 0.453 20.963 1.00 76.75 94 GLY A CA 1
ATOM 804 C C . GLY A 1 94 ? 4.864 0.124 20.932 1.00 76.75 94 GLY A C 1
ATOM 805 O O . GLY A 1 94 ? 5.279 -0.820 20.258 1.00 76.75 94 GLY A O 1
ATOM 806 N N . LEU A 1 95 ? 5.687 0.849 21.702 1.00 74.44 95 LEU A N 1
ATOM 807 C CA . LEU A 1 95 ? 7.122 0.561 21.850 1.00 74.44 95 LEU A CA 1
ATOM 808 C C . LEU A 1 95 ? 7.377 -0.804 22.502 1.00 74.44 95 LEU A C 1
ATOM 810 O O . LEU A 1 95 ? 8.323 -1.497 22.120 1.00 74.44 95 LEU A O 1
ATOM 814 N N . HIS A 1 96 ? 6.537 -1.207 23.460 1.00 75.06 96 HIS A N 1
ATOM 815 C CA . HIS A 1 96 ? 6.601 -2.535 24.054 1.00 75.06 96 HIS A CA 1
ATOM 816 C C . HIS A 1 96 ? 6.397 -3.603 22.976 1.00 75.06 96 HIS A C 1
ATOM 818 O O . HIS A 1 96 ? 7.268 -4.455 22.818 1.00 75.06 96 HIS A O 1
ATOM 824 N N . TRP A 1 97 ? 5.329 -3.523 22.175 1.00 77.69 97 TRP A N 1
ATOM 825 C CA . TRP A 1 97 ? 5.070 -4.481 21.090 1.00 77.69 97 TRP A CA 1
ATOM 826 C C . TRP A 1 97 ? 6.193 -4.533 20.049 1.00 77.69 97 TRP A C 1
ATOM 828 O O . TRP A 1 97 ? 6.635 -5.622 19.685 1.00 77.69 97 TRP A O 1
ATOM 838 N N . LEU A 1 98 ? 6.721 -3.376 19.635 1.00 75.62 98 LEU A N 1
ATOM 839 C CA . LEU A 1 98 ? 7.808 -3.286 18.652 1.00 75.62 98 LEU A CA 1
ATOM 840 C C . LEU A 1 98 ? 9.118 -3.945 19.129 1.00 75.62 98 LEU A C 1
ATOM 842 O O . LEU A 1 98 ? 9.934 -4.381 18.315 1.00 75.62 98 LEU A O 1
ATOM 846 N N . HIS A 1 99 ? 9.348 -4.013 20.444 1.00 74.19 99 HIS A N 1
ATOM 847 C CA . HIS A 1 99 ? 10.604 -4.498 21.026 1.00 74.19 99 HIS A CA 1
ATOM 848 C C . HIS A 1 99 ? 10.464 -5.767 21.882 1.00 74.19 99 HIS A C 1
ATOM 850 O O . HIS A 1 99 ? 11.477 -6.310 22.326 1.00 74.19 99 HIS A O 1
ATOM 856 N N . PHE A 1 100 ? 9.248 -6.280 22.080 1.00 63.78 100 PHE A N 1
ATOM 857 C CA . PHE A 1 100 ? 8.948 -7.433 22.935 1.00 63.78 100 PHE A CA 1
ATOM 858 C C . PHE A 1 100 ? 9.753 -8.683 22.554 1.00 63.78 100 PHE A C 1
ATOM 860 O O . PHE A 1 100 ? 10.413 -9.278 23.408 1.00 63.78 100 PHE A O 1
ATOM 867 N N . MET A 1 101 ? 9.794 -9.032 21.262 1.00 57.06 101 MET A N 1
ATOM 868 C CA . MET A 1 101 ? 10.577 -10.178 20.774 1.00 57.06 101 MET A CA 1
ATOM 869 C C . MET A 1 101 ? 12.084 -10.004 21.025 1.00 57.06 101 MET A C 1
ATOM 871 O O . MET A 1 101 ? 12.733 -10.920 21.526 1.00 57.06 101 MET A O 1
ATOM 875 N N . ASN A 1 102 ? 12.626 -8.804 20.791 1.00 58.09 102 ASN A N 1
ATOM 876 C CA . ASN A 1 102 ? 14.045 -8.481 21.014 1.00 58.09 102 ASN A CA 1
ATOM 877 C C . ASN A 1 102 ? 14.443 -8.440 22.502 1.00 58.09 102 ASN A C 1
ATOM 879 O O . ASN A 1 102 ? 15.632 -8.396 22.824 1.00 58.09 102 ASN A O 1
ATOM 883 N N . ASN A 1 103 ? 13.464 -8.400 23.407 1.00 50.88 103 ASN A N 1
ATOM 884 C CA . ASN A 1 103 ? 13.676 -8.425 24.851 1.00 50.88 103 ASN A CA 1
ATOM 885 C C . ASN A 1 103 ? 13.449 -9.822 25.453 1.00 50.88 103 ASN A C 1
ATOM 887 O O . ASN A 1 103 ? 14.028 -10.109 26.495 1.00 50.88 103 ASN A O 1
ATOM 891 N N . ARG A 1 104 ? 12.691 -10.705 24.784 1.00 56.78 104 ARG A N 1
ATOM 892 C CA . ARG A 1 104 ? 12.587 -12.136 25.126 1.00 56.78 104 ARG A CA 1
ATOM 893 C C . ARG A 1 104 ? 13.837 -12.941 24.759 1.00 56.78 104 ARG A C 1
ATOM 895 O O . ARG A 1 104 ? 14.168 -13.885 25.463 1.00 56.78 104 ARG A O 1
ATOM 902 N N . THR A 1 105 ? 14.525 -12.583 23.674 1.00 51.78 105 THR A N 1
ATOM 903 C CA . THR A 1 105 ? 15.712 -13.310 23.178 1.00 51.78 105 THR A CA 1
ATOM 904 C C . THR A 1 105 ? 17.025 -12.908 23.848 1.00 51.78 105 THR A C 1
ATOM 906 O O . THR A 1 105 ? 18.040 -13.575 23.658 1.00 51.78 105 THR A O 1
ATOM 909 N N . LYS A 1 106 ? 17.034 -11.837 24.651 1.00 49.03 106 LYS A N 1
ATOM 910 C CA . LYS A 1 106 ? 18.191 -11.494 25.483 1.00 49.03 106 LYS A CA 1
ATOM 911 C C . LYS A 1 106 ? 18.204 -12.409 26.708 1.00 49.03 106 LYS A C 1
ATOM 913 O O . LYS A 1 106 ? 17.218 -12.400 27.447 1.00 49.03 106 LYS A O 1
ATOM 918 N N . PRO A 1 107 ? 19.293 -13.153 26.978 1.00 47.62 107 PRO A N 1
ATOM 919 C CA . PRO A 1 107 ? 19.406 -13.872 28.239 1.00 47.62 107 PRO A CA 1
ATOM 920 C C . PRO A 1 107 ? 19.293 -12.870 29.394 1.00 47.62 107 PRO A C 1
ATOM 922 O O . PRO A 1 107 ? 19.876 -11.781 29.328 1.00 47.62 107 PRO A O 1
ATOM 925 N N . ARG A 1 108 ? 18.548 -13.224 30.454 1.00 50.78 108 ARG A N 1
ATOM 926 C CA . ARG A 1 108 ? 18.564 -12.441 31.700 1.00 50.78 108 ARG A CA 1
ATOM 927 C C . ARG A 1 108 ? 20.037 -12.285 32.117 1.00 50.78 108 ARG A C 1
ATOM 929 O O . ARG A 1 108 ? 20.742 -13.299 32.151 1.00 50.78 108 ARG A O 1
ATOM 936 N N . PRO A 1 109 ? 20.527 -11.069 32.428 1.00 54.34 109 PRO A N 1
ATOM 937 C CA . PRO A 1 109 ? 21.820 -10.952 33.086 1.00 54.34 109 PRO A CA 1
ATOM 938 C C . PRO A 1 109 ? 21.745 -11.783 34.368 1.00 54.34 109 PRO A C 1
ATOM 940 O O . PRO A 1 109 ? 20.764 -11.678 35.109 1.00 54.34 109 PRO A O 1
ATOM 943 N N . LYS A 1 110 ? 22.743 -12.644 34.598 1.00 36.12 110 LYS A N 1
ATOM 944 C CA . LYS A 1 110 ? 22.828 -13.401 35.852 1.00 36.12 110 LYS A CA 1
ATOM 945 C C . LYS A 1 110 ? 22.768 -12.403 37.015 1.00 36.12 110 LYS A C 1
ATOM 947 O O . LYS A 1 110 ? 23.375 -11.334 36.885 1.00 36.12 110 LYS A O 1
ATOM 952 N N . PRO A 1 111 ? 22.068 -12.716 38.121 1.00 39.53 111 PRO A N 1
ATOM 953 C CA . PRO A 1 111 ? 22.148 -11.900 39.321 1.00 39.53 111 PRO A CA 1
ATOM 954 C C . PRO A 1 111 ? 23.619 -11.674 39.658 1.00 39.53 111 PRO A C 1
ATOM 956 O O . PRO A 1 111 ? 24.395 -12.631 39.714 1.00 39.53 111 PRO A O 1
ATOM 959 N N . LEU A 1 112 ? 24.008 -10.412 39.829 1.00 44.34 112 LEU A N 1
ATOM 960 C CA . LEU A 1 112 ? 25.295 -10.106 40.428 1.00 44.34 112 LEU A CA 1
ATOM 961 C C . LEU A 1 112 ? 25.196 -10.586 41.872 1.00 44.34 112 LEU A C 1
ATOM 963 O O . LEU A 1 112 ? 24.543 -9.942 42.692 1.00 44.34 112 LEU A O 1
ATOM 967 N N . VAL A 1 113 ? 25.808 -11.736 42.153 1.00 41.03 113 VAL A N 1
ATOM 968 C CA . VAL A 1 113 ? 26.142 -12.108 43.523 1.00 41.03 113 VAL A CA 1
ATOM 969 C C . VAL A 1 113 ? 27.013 -10.970 44.034 1.00 41.03 113 VAL A C 1
ATOM 971 O O . VAL A 1 113 ? 28.102 -10.731 43.513 1.00 41.03 113 VAL A O 1
ATOM 974 N N . MET A 1 114 ? 26.483 -10.203 44.982 1.00 41.59 114 MET A N 1
ATOM 975 C CA . MET A 1 114 ? 27.309 -9.295 45.755 1.00 41.59 114 MET A CA 1
ATOM 976 C C . MET A 1 114 ? 28.178 -10.189 46.627 1.00 41.59 114 MET A C 1
ATOM 978 O O . MET A 1 114 ? 27.663 -10.777 47.576 1.00 41.59 114 MET A O 1
ATOM 982 N N . ASP A 1 115 ? 29.453 -10.339 46.260 1.00 37.81 115 ASP A N 1
ATOM 983 C CA . ASP A 1 115 ? 30.428 -11.010 47.118 1.00 37.81 115 ASP A CA 1
ATOM 984 C C . ASP A 1 115 ? 30.358 -10.383 48.510 1.00 37.81 115 ASP A C 1
ATOM 986 O O . ASP A 1 115 ? 30.370 -9.154 48.661 1.00 37.81 115 ASP A O 1
ATOM 990 N N . GLU A 1 116 ? 30.242 -11.236 49.525 1.00 36.97 116 GLU A N 1
ATOM 991 C CA . GLU A 1 116 ? 30.182 -10.788 50.906 1.00 36.97 116 GLU A CA 1
ATOM 992 C C . GLU A 1 116 ? 31.458 -10.010 51.238 1.00 36.97 116 GLU A C 1
ATOM 994 O O . GLU A 1 116 ? 32.574 -10.483 51.013 1.00 36.97 116 GLU A O 1
ATOM 999 N N . THR A 1 117 ? 31.302 -8.811 51.803 1.00 35.06 117 THR A N 1
ATOM 1000 C CA . THR A 1 117 ? 32.422 -8.046 52.362 1.00 35.06 117 THR A CA 1
ATOM 1001 C C . THR A 1 117 ? 33.211 -8.931 53.330 1.00 35.06 117 THR A C 1
ATOM 1003 O O . THR A 1 117 ? 32.634 -9.334 54.347 1.00 35.06 117 THR A O 1
ATOM 1006 N N . PRO A 1 118 ? 34.507 -9.213 53.082 1.00 37.12 118 PRO A N 1
ATOM 1007 C CA . PRO A 1 118 ? 35.277 -10.079 53.961 1.00 37.12 118 PRO A CA 1
ATOM 1008 C C . PRO A 1 118 ? 35.378 -9.466 55.359 1.00 37.12 118 PRO A C 1
ATOM 1010 O O . PRO A 1 118 ? 35.998 -8.418 55.553 1.00 37.12 118 PRO A O 1
ATOM 1013 N N . GLN A 1 119 ? 34.763 -10.122 56.344 1.00 32.84 119 GLN A N 1
ATOM 1014 C CA . GLN A 1 119 ? 34.917 -9.747 57.745 1.00 32.84 119 GLN A CA 1
ATOM 1015 C C . GLN A 1 119 ? 36.386 -9.877 58.158 1.00 32.84 119 GLN A C 1
ATOM 1017 O O . GLN A 1 119 ? 37.029 -10.900 57.912 1.00 32.84 119 GLN A O 1
ATOM 1022 N N . ALA A 1 120 ? 36.906 -8.854 58.834 1.00 38.53 120 ALA A N 1
ATOM 1023 C CA . ALA A 1 120 ? 38.252 -8.885 59.385 1.00 38.53 120 ALA A CA 1
ATOM 1024 C C . ALA A 1 120 ? 38.392 -10.016 60.420 1.00 38.53 120 ALA A C 1
ATOM 1026 O O . ALA A 1 120 ? 37.617 -10.086 61.376 1.00 38.53 120 ALA A O 1
ATOM 1027 N N . LYS A 1 121 ? 39.416 -10.867 60.267 1.00 36.94 121 LYS A N 1
ATOM 1028 C CA . LYS A 1 121 ? 39.844 -11.810 61.308 1.00 36.94 121 LYS A CA 1
ATOM 1029 C C . LYS A 1 121 ? 41.311 -11.620 61.683 1.00 36.94 121 LYS A C 1
ATOM 1031 O O . LYS A 1 121 ? 42.182 -11.415 60.847 1.00 36.94 121 LYS A O 1
ATOM 1036 N N . VAL A 1 122 ? 41.483 -11.641 62.998 1.00 33.41 122 VAL A N 1
ATOM 1037 C CA . VAL A 1 122 ? 42.606 -11.214 63.834 1.00 33.41 122 VAL A CA 1
ATOM 1038 C C . VAL A 1 122 ? 43.886 -12.044 63.625 1.00 33.41 122 VAL A C 1
ATOM 1040 O O . VAL A 1 122 ? 43.838 -13.201 63.219 1.00 33.41 122 VAL A O 1
ATOM 1043 N N . LEU A 1 123 ? 45.023 -11.414 63.934 1.00 37.91 123 LEU A N 1
ATOM 1044 C CA . LEU A 1 123 ? 46.400 -11.925 63.898 1.00 37.91 123 LEU A CA 1
ATOM 1045 C C . LEU A 1 123 ? 46.703 -12.972 64.998 1.00 37.91 123 LEU A C 1
ATOM 1047 O O . LEU A 1 123 ? 46.184 -12.830 66.104 1.00 37.91 123 LEU A O 1
ATOM 1051 N N . ALA A 1 124 ? 47.636 -13.909 64.755 1.00 32.81 124 ALA A N 1
ATOM 1052 C CA . ALA A 1 124 ? 48.398 -14.605 65.811 1.00 32.81 124 ALA A CA 1
ATOM 1053 C C . ALA A 1 124 ? 49.755 -15.184 65.315 1.00 32.81 124 ALA A C 1
ATOM 1055 O O . ALA A 1 124 ? 49.786 -16.005 64.404 1.00 32.81 124 ALA A O 1
ATOM 1056 N N . ASP A 1 125 ? 50.842 -14.715 65.941 1.00 35.19 125 ASP A N 1
ATOM 1057 C CA . ASP A 1 125 ? 52.160 -15.318 66.257 1.00 35.19 125 ASP A CA 1
ATOM 1058 C C . ASP A 1 125 ? 53.025 -16.141 65.257 1.00 35.19 125 ASP A C 1
ATOM 1060 O O . ASP A 1 125 ? 52.810 -17.328 65.045 1.00 35.19 125 ASP A O 1
ATOM 1064 N N . ALA A 1 126 ? 54.116 -15.484 64.798 1.00 31.75 126 ALA A N 1
ATOM 1065 C CA . ALA A 1 126 ? 55.557 -15.748 65.093 1.00 31.75 126 ALA A CA 1
ATOM 1066 C C . ALA A 1 126 ? 56.219 -17.133 64.778 1.00 31.75 126 ALA A C 1
ATOM 1068 O O . ALA A 1 126 ? 55.529 -18.145 64.811 1.00 31.75 126 ALA A O 1
ATOM 1069 N N . PRO A 1 127 ? 57.567 -17.240 64.539 1.00 40.22 127 PRO A N 1
ATOM 1070 C CA . PRO A 1 127 ? 58.650 -16.312 64.941 1.00 40.22 127 PRO A CA 1
ATOM 1071 C C . PRO A 1 127 ? 59.781 -15.987 63.911 1.00 40.22 127 PRO A C 1
ATOM 1073 O O . PRO A 1 127 ? 59.881 -16.556 62.828 1.00 40.22 127 PRO A O 1
ATOM 1076 N N . THR A 1 128 ? 60.667 -15.053 64.297 1.00 34.16 128 THR A N 1
ATOM 1077 C CA . THR A 1 128 ? 61.841 -14.501 63.563 1.00 34.16 128 THR A CA 1
ATOM 1078 C C . THR A 1 128 ? 63.131 -15.335 63.723 1.00 34.16 128 THR A C 1
ATOM 1080 O O . THR A 1 128 ? 63.269 -16.017 64.741 1.00 34.16 128 THR A O 1
ATOM 1083 N N . PRO A 1 129 ? 64.110 -15.270 62.781 1.00 40.31 129 PRO A N 1
ATOM 1084 C CA . PRO A 1 129 ? 65.302 -14.379 62.921 1.00 40.31 129 PRO A CA 1
ATOM 1085 C C . PRO A 1 129 ? 65.927 -13.885 61.569 1.00 40.31 129 PRO A C 1
ATOM 1087 O O . PRO A 1 129 ? 65.498 -14.320 60.510 1.00 40.31 129 PRO A O 1
ATOM 1090 N N . ALA A 1 130 ? 66.987 -13.052 61.474 1.00 29.59 130 ALA A N 1
ATOM 1091 C CA . ALA A 1 130 ? 67.423 -11.872 62.254 1.00 29.59 130 ALA A CA 1
ATOM 1092 C C . ALA A 1 130 ? 68.584 -11.075 61.559 1.00 29.59 130 ALA A C 1
ATOM 1094 O O . ALA A 1 130 ? 69.563 -11.666 61.128 1.00 29.59 130 ALA A O 1
ATOM 1095 N N . LEU A 1 131 ? 68.502 -9.730 61.580 1.00 28.89 131 LEU A N 1
ATOM 1096 C CA . LEU A 1 131 ? 69.575 -8.692 61.626 1.00 28.89 131 LEU A CA 1
ATOM 1097 C C . LEU A 1 131 ? 70.753 -8.573 60.601 1.00 28.89 131 LEU A C 1
ATOM 1099 O O . LEU A 1 131 ? 71.622 -9.430 60.525 1.00 28.89 131 LEU A O 1
ATOM 1103 N N . SER A 1 132 ? 70.955 -7.308 60.146 1.00 30.06 132 SER A N 1
ATOM 1104 C CA . SER A 1 132 ? 72.262 -6.589 59.984 1.00 30.06 132 SER A CA 1
ATOM 1105 C C . SER A 1 132 ? 73.122 -6.903 58.717 1.00 30.06 132 SER A C 1
ATOM 1107 O O . SER A 1 132 ? 73.211 -8.051 58.323 1.00 30.06 132 SER A O 1
ATOM 1109 N N . ARG A 1 133 ? 73.829 -5.977 58.016 1.00 33.25 133 ARG A N 1
ATOM 1110 C CA . ARG A 1 133 ? 74.359 -4.622 58.345 1.00 33.25 133 ARG A CA 1
ATOM 1111 C C . ARG A 1 133 ? 74.647 -3.734 57.088 1.00 33.25 133 ARG A C 1
ATOM 1113 O O . ARG A 1 133 ? 75.105 -4.237 56.076 1.00 33.25 133 ARG A O 1
ATOM 1120 N N . LYS A 1 134 ? 74.437 -2.414 57.235 1.00 31.70 134 LYS A N 1
ATOM 1121 C CA . LYS A 1 134 ? 74.984 -1.189 56.565 1.00 31.70 134 LYS A CA 1
ATOM 1122 C C . LYS A 1 134 ? 75.851 -1.214 55.262 1.00 31.70 134 LYS A C 1
ATOM 1124 O O . LYS A 1 134 ? 76.942 -1.759 55.266 1.00 31.70 134 LYS A O 1
ATOM 1129 N N . ALA A 1 135 ? 75.422 -0.370 54.302 1.00 30.92 135 ALA A N 1
ATOM 1130 C CA . ALA A 1 135 ? 76.123 0.725 53.571 1.00 30.92 135 ALA A CA 1
ATOM 1131 C C . ALA A 1 135 ? 77.500 0.549 52.869 1.00 30.92 135 ALA A C 1
ATOM 1133 O O . ALA A 1 135 ? 78.494 0.349 53.557 1.00 30.92 135 ALA A O 1
ATOM 1134 N N . SER A 1 136 ? 77.575 0.879 51.559 1.00 34.47 136 SER A N 1
ATOM 1135 C CA . SER A 1 136 ? 78.232 2.104 51.005 1.00 34.47 136 SER A CA 1
ATOM 1136 C C . SER A 1 136 ? 78.395 2.090 49.461 1.00 34.47 136 SER A C 1
ATOM 1138 O O . SER A 1 136 ? 78.915 1.121 48.916 1.00 34.47 136 SER A O 1
ATOM 1140 N N . ASP A 1 137 ? 78.046 3.192 48.782 1.00 32.19 137 ASP A N 1
ATOM 1141 C CA . ASP A 1 137 ? 78.582 3.615 47.458 1.00 32.19 137 ASP A CA 1
ATOM 1142 C C . ASP A 1 137 ? 80.114 3.906 47.546 1.00 32.19 137 ASP A C 1
ATOM 1144 O O . ASP A 1 137 ? 80.571 4.050 48.687 1.00 32.19 137 ASP A O 1
ATOM 1148 N N . PRO A 1 138 ? 80.930 4.059 46.455 1.00 46.34 138 PRO A N 1
ATOM 1149 C CA . PRO A 1 138 ? 80.553 4.608 45.130 1.00 46.34 138 PRO A CA 1
ATOM 1150 C C . PRO A 1 138 ? 81.296 4.104 43.841 1.00 46.34 138 PRO A C 1
ATOM 1152 O O . PRO A 1 138 ? 82.325 3.438 43.876 1.00 46.34 138 PRO A O 1
ATOM 1155 N N . THR A 1 139 ? 80.841 4.623 42.685 1.00 32.94 139 THR A N 1
ATOM 1156 C CA . THR A 1 139 ? 81.583 4.954 41.424 1.00 32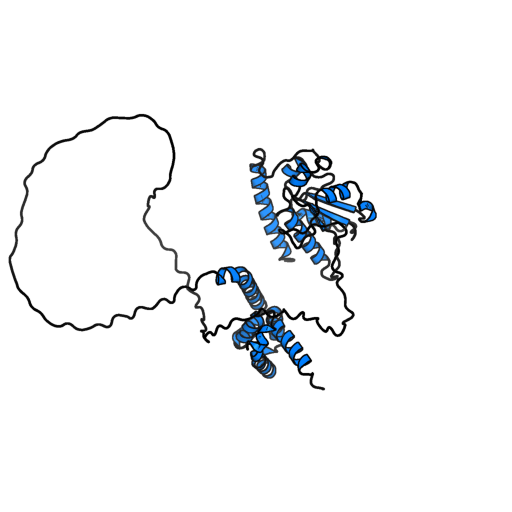.94 139 THR A CA 1
ATOM 1157 C C . THR A 1 139 ? 82.275 3.901 40.526 1.00 32.94 139 THR A C 1
ATOM 1159 O O . THR A 1 139 ? 83.295 3.324 40.869 1.00 32.94 139 THR A O 1
ATOM 1162 N N . ASN A 1 140 ? 81.819 3.899 39.258 1.00 33.69 140 ASN A N 1
ATOM 1163 C CA . ASN A 1 140 ? 82.568 3.903 37.979 1.00 33.69 140 ASN A CA 1
ATOM 1164 C C . ASN A 1 140 ? 83.790 2.986 37.748 1.00 33.69 140 ASN A C 1
ATOM 1166 O O . ASN A 1 140 ? 84.854 3.218 38.310 1.00 33.69 140 ASN A O 1
ATOM 1170 N N . LEU A 1 141 ? 83.725 2.184 36.670 1.00 34.28 141 LEU A N 1
ATOM 1171 C CA . LEU A 1 141 ? 84.704 2.224 35.561 1.00 34.28 141 LEU A CA 1
ATOM 1172 C C . LEU A 1 141 ? 84.173 1.516 34.292 1.00 34.28 141 LEU A C 1
ATOM 1174 O O . LEU A 1 141 ? 83.144 0.844 34.320 1.00 34.28 141 LEU A O 1
ATOM 1178 N N . ALA A 1 142 ? 84.823 1.758 33.150 1.00 29.81 142 ALA A N 1
ATOM 1179 C CA . ALA A 1 142 ? 84.296 1.493 31.805 1.00 29.81 142 ALA A CA 1
ATOM 1180 C C . ALA A 1 142 ? 84.727 0.144 31.195 1.00 29.81 142 ALA A C 1
ATOM 1182 O O . ALA A 1 142 ? 85.794 -0.355 31.535 1.00 29.81 142 ALA A O 1
ATOM 1183 N N . ALA A 1 143 ? 83.977 -0.355 30.195 1.00 31.59 143 ALA A N 1
ATOM 1184 C CA . ALA A 1 143 ? 84.502 -0.718 28.860 1.00 31.59 143 ALA A CA 1
ATOM 1185 C C . ALA A 1 143 ? 83.434 -1.342 27.926 1.00 31.59 143 ALA A C 1
ATOM 1187 O O . ALA A 1 143 ? 82.642 -2.193 28.314 1.00 31.59 143 ALA A O 1
ATOM 1188 N N . THR A 1 144 ? 83.476 -0.954 26.650 1.00 35.53 144 THR A N 1
ATOM 1189 C CA . THR A 1 144 ? 82.939 -1.696 25.478 1.00 35.53 144 THR A CA 1
ATOM 1190 C C . THR A 1 144 ? 84.148 -2.419 24.798 1.00 35.53 144 THR A C 1
ATOM 1192 O O . THR A 1 144 ? 85.242 -2.236 25.340 1.00 35.53 144 THR A O 1
ATOM 1195 N N . PRO A 1 145 ? 84.106 -3.174 23.654 1.00 49.66 145 PRO A N 1
ATOM 1196 C CA . PRO A 1 145 ? 83.147 -3.095 22.532 1.00 49.66 145 PRO A CA 1
ATOM 1197 C C . PRO A 1 145 ? 82.923 -4.375 21.660 1.00 49.66 145 PRO A C 1
ATOM 1199 O O . PRO A 1 145 ? 83.391 -5.462 21.973 1.00 49.66 145 PRO A O 1
ATOM 1202 N N . ARG A 1 146 ? 82.317 -4.155 20.468 1.00 33.16 146 ARG A N 1
ATOM 1203 C CA . ARG A 1 146 ? 82.307 -4.982 19.222 1.00 33.16 146 ARG A CA 1
ATOM 1204 C C . ARG A 1 146 ? 81.229 -6.088 19.119 1.00 33.16 146 ARG A C 1
ATOM 1206 O O . ARG A 1 146 ? 80.908 -6.725 20.103 1.00 33.16 146 ARG A O 1
ATOM 1213 N N . ARG A 1 147 ? 80.655 -6.373 17.932 1.00 32.00 147 ARG A N 1
ATOM 1214 C CA . ARG A 1 147 ? 80.725 -5.693 16.606 1.00 32.00 147 ARG A CA 1
ATOM 1215 C C . ARG A 1 147 ? 79.444 -5.928 15.775 1.00 32.00 147 ARG A C 1
ATOM 1217 O O . ARG A 1 147 ? 78.680 -6.842 16.036 1.00 32.00 147 ARG A O 1
ATOM 1224 N N . ARG A 1 148 ? 79.262 -5.077 14.757 1.00 32.91 148 ARG A N 1
ATOM 1225 C CA . ARG A 1 148 ? 78.168 -5.061 13.759 1.00 32.91 148 ARG A CA 1
ATOM 1226 C C . ARG A 1 148 ? 78.209 -6.265 12.805 1.00 32.91 148 ARG A C 1
ATOM 1228 O O . ARG A 1 148 ? 79.306 -6.750 12.551 1.00 32.91 148 ARG A O 1
ATOM 1235 N N . LEU A 1 149 ? 77.094 -6.525 12.106 1.00 31.17 149 LEU A N 1
ATOM 1236 C CA . LEU A 1 149 ? 77.057 -6.585 10.630 1.00 31.17 149 LEU A CA 1
ATOM 1237 C C . LEU A 1 149 ? 75.641 -6.291 10.064 1.00 31.17 149 LEU A C 1
ATOM 1239 O O . LEU A 1 149 ? 74.631 -6.625 10.669 1.00 31.17 149 LEU A O 1
ATOM 1243 N N . LEU A 1 150 ? 75.616 -5.616 8.912 1.00 34.59 150 LEU A N 1
ATOM 1244 C CA . LEU A 1 150 ? 74.511 -5.159 8.038 1.00 34.59 150 LEU A CA 1
ATOM 1245 C C . LEU A 1 150 ? 75.172 -4.870 6.657 1.00 34.59 150 LEU A C 1
ATOM 1247 O O . LEU A 1 150 ? 76.403 -4.754 6.640 1.00 34.59 150 LEU A O 1
ATOM 1251 N N . PRO A 1 151 ? 74.467 -4.543 5.548 1.00 56.28 151 PRO A N 1
ATOM 1252 C CA . PRO A 1 151 ? 73.127 -4.924 5.050 1.00 56.28 151 PRO A CA 1
ATOM 1253 C C . PRO A 1 151 ? 73.145 -5.320 3.536 1.00 56.28 151 PRO A C 1
ATOM 1255 O O . PRO A 1 151 ? 74.182 -5.190 2.891 1.00 56.28 151 PRO A O 1
ATOM 1258 N N . ARG A 1 152 ? 71.992 -5.684 2.928 1.00 31.17 152 ARG A N 1
ATOM 1259 C CA . ARG A 1 152 ? 71.550 -5.312 1.539 1.00 31.17 152 ARG A CA 1
ATOM 1260 C C . ARG A 1 152 ? 70.203 -5.980 1.170 1.00 31.17 152 ARG A C 1
ATOM 1262 O O . ARG A 1 152 ? 70.049 -7.176 1.347 1.00 31.17 152 ARG A O 1
ATOM 1269 N N . SER A 1 153 ? 69.142 -5.215 0.877 1.00 29.67 153 SER A N 1
ATOM 1270 C CA . SER A 1 153 ? 68.625 -4.832 -0.466 1.00 29.67 153 SER A CA 1
ATOM 1271 C C . SER A 1 153 ? 68.205 -6.017 -1.369 1.00 29.67 153 SER A C 1
ATOM 1273 O O . SER A 1 153 ? 69.074 -6.725 -1.857 1.00 29.67 153 SER A O 1
ATOM 1275 N N . SER A 1 154 ? 66.916 -6.324 -1.584 1.00 29.98 154 SER A N 1
ATOM 1276 C CA . SER A 1 154 ? 65.866 -5.577 -2.328 1.00 29.98 154 SER A CA 1
ATOM 1277 C C . SER A 1 154 ? 65.655 -6.087 -3.768 1.00 29.98 154 SER A C 1
ATOM 1279 O O . SER A 1 154 ? 66.480 -5.799 -4.633 1.00 29.98 154 SER A O 1
ATOM 1281 N N . LYS A 1 155 ? 64.509 -6.753 -4.030 1.00 30.48 155 LYS A N 1
ATOM 1282 C CA . LYS A 1 155 ? 63.463 -6.337 -5.008 1.00 30.48 155 LYS A CA 1
ATOM 1283 C C . LYS A 1 155 ? 62.346 -7.393 -5.203 1.00 30.48 155 LYS A C 1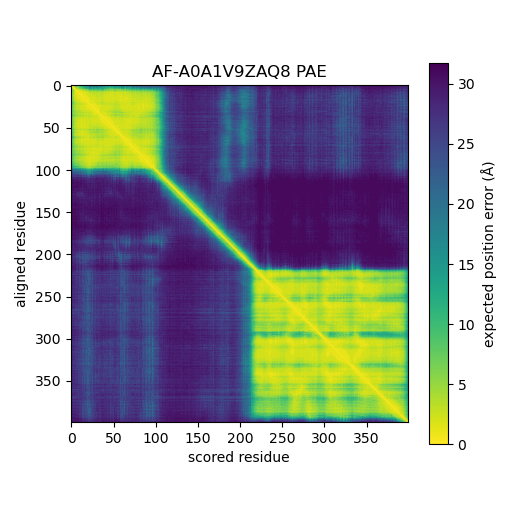
ATOM 1285 O O . LYS A 1 155 ? 62.661 -8.531 -5.504 1.00 30.48 155 LYS A O 1
ATOM 1290 N N . ARG A 1 156 ? 61.083 -6.917 -5.163 1.00 30.03 156 ARG A N 1
ATOM 1291 C CA . ARG A 1 156 ? 59.805 -7.447 -5.741 1.00 30.03 156 ARG A CA 1
ATOM 1292 C C . ARG A 1 156 ? 59.371 -8.888 -5.357 1.00 30.03 156 ARG A C 1
ATOM 1294 O O . ARG A 1 156 ? 60.104 -9.825 -5.607 1.00 30.03 156 ARG A O 1
ATOM 1301 N N . ALA A 1 157 ? 58.252 -9.096 -4.640 1.00 27.94 157 ALA A N 1
ATOM 1302 C CA . ALA A 1 157 ? 56.816 -8.917 -5.003 1.00 27.94 157 ALA A CA 1
ATOM 1303 C C . ALA A 1 157 ? 56.291 -10.084 -5.885 1.00 27.94 157 ALA A C 1
ATOM 1305 O O . ALA A 1 157 ? 57.020 -10.514 -6.767 1.00 27.94 157 ALA A O 1
ATOM 1306 N N . LEU A 1 158 ? 55.088 -10.664 -5.713 1.00 27.59 158 LEU A N 1
ATOM 1307 C CA . LEU A 1 158 ? 53.749 -10.123 -5.366 1.00 27.59 158 LEU A CA 1
ATOM 1308 C C . LEU A 1 158 ? 52.877 -11.128 -4.542 1.00 27.59 158 LEU A C 1
ATOM 1310 O O . LEU A 1 158 ? 53.350 -12.220 -4.249 1.00 27.59 158 LEU A O 1
ATOM 1314 N N . PHE A 1 159 ? 51.602 -10.767 -4.271 1.00 27.06 159 PHE A N 1
ATOM 1315 C CA . PHE A 1 159 ? 50.537 -11.477 -3.503 1.00 27.06 159 PHE A CA 1
ATOM 1316 C C . PHE A 1 159 ? 50.705 -11.483 -1.967 1.00 27.06 159 PHE A C 1
ATOM 1318 O O . PHE A 1 159 ? 51.809 -11.674 -1.476 1.00 27.06 159 PHE A O 1
ATOM 1325 N N . SER A 1 160 ? 49.667 -11.327 -1.130 1.00 28.33 160 SER A N 1
ATOM 1326 C CA . SER A 1 160 ? 48.330 -10.693 -1.251 1.00 28.33 160 SER A CA 1
ATOM 1327 C C . SER A 1 160 ? 47.877 -10.287 0.180 1.00 28.33 160 SER A C 1
ATOM 1329 O O . SER A 1 160 ? 48.472 -10.794 1.131 1.00 28.33 160 SER A O 1
ATOM 1331 N N . PRO A 1 161 ? 46.921 -9.359 0.397 1.00 32.75 161 PRO A N 1
ATOM 1332 C CA . PRO A 1 161 ? 46.802 -8.673 1.689 1.00 32.75 161 PRO A CA 1
ATOM 1333 C C . PRO A 1 161 ? 45.848 -9.327 2.702 1.00 32.75 161 PRO A C 1
ATOM 1335 O O . PRO A 1 161 ? 44.671 -9.522 2.411 1.00 32.75 161 PRO A O 1
ATOM 1338 N N . ASP A 1 162 ? 46.336 -9.487 3.935 1.00 26.69 162 ASP A N 1
ATOM 1339 C CA . ASP A 1 162 ? 45.528 -9.617 5.152 1.00 26.69 162 ASP A CA 1
ATOM 1340 C C . ASP A 1 162 ? 45.650 -8.351 6.023 1.00 26.69 162 ASP A C 1
ATOM 1342 O O . ASP A 1 162 ? 46.694 -7.697 6.090 1.00 26.69 162 ASP A O 1
ATOM 1346 N N . THR A 1 163 ? 44.564 -8.017 6.719 1.00 28.70 163 THR A N 1
ATOM 1347 C CA . THR A 1 163 ? 44.536 -7.048 7.838 1.00 28.70 163 THR A CA 1
ATOM 1348 C C . THR A 1 163 ? 44.773 -7.799 9.169 1.00 28.70 163 THR A C 1
ATOM 1350 O O . THR A 1 163 ? 44.775 -9.028 9.133 1.00 28.70 163 THR A O 1
ATOM 1353 N N . PRO A 1 164 ? 44.914 -7.168 10.364 1.00 37.56 164 PRO A N 1
ATOM 1354 C CA . PRO A 1 164 ? 44.924 -5.736 10.710 1.00 37.56 164 PRO A CA 1
ATOM 1355 C C . PRO A 1 164 ? 46.082 -5.309 11.658 1.00 37.56 164 PRO A C 1
ATOM 1357 O O . PRO A 1 164 ? 46.729 -6.136 12.294 1.00 37.56 164 PRO A O 1
ATOM 1360 N N . ALA A 1 165 ? 46.275 -3.999 11.885 1.00 26.33 165 ALA A N 1
ATOM 1361 C CA . ALA A 1 165 ? 47.050 -3.510 13.040 1.00 26.33 165 ALA A CA 1
ATOM 1362 C C . ALA A 1 165 ? 46.567 -2.147 13.572 1.00 26.33 165 ALA A C 1
ATOM 1364 O O . ALA A 1 165 ? 46.325 -1.208 12.818 1.00 26.33 165 ALA A O 1
ATOM 1365 N N . LYS A 1 166 ? 46.455 -2.048 14.903 1.00 29.28 166 LYS A N 1
ATOM 1366 C CA . LYS A 1 166 ? 46.028 -0.859 15.663 1.00 29.28 166 LYS A CA 1
ATOM 1367 C C . LYS A 1 166 ? 47.137 0.204 15.728 1.00 29.28 166 LYS A C 1
ATOM 1369 O O . LYS A 1 166 ? 48.311 -0.146 15.828 1.00 29.28 166 LYS A O 1
ATOM 1374 N N . ARG A 1 167 ? 46.763 1.481 15.872 1.00 27.16 167 ARG A N 1
ATOM 1375 C CA . ARG A 1 167 ? 47.567 2.483 16.601 1.00 27.16 167 ARG A CA 1
ATOM 1376 C C . ARG A 1 167 ? 46.686 3.272 17.568 1.00 27.16 167 ARG A C 1
ATOM 1378 O O . ARG A 1 167 ? 45.522 3.522 17.273 1.00 27.16 167 ARG A O 1
ATOM 1385 N N . LYS A 1 168 ? 47.255 3.590 18.732 1.00 27.34 168 LYS A N 1
ATOM 1386 C CA . LYS A 1 168 ? 46.656 4.417 19.786 1.00 27.34 168 LYS A CA 1
ATOM 1387 C C . LYS A 1 168 ? 46.790 5.907 19.458 1.00 27.34 168 LYS A C 1
ATOM 1389 O O . LYS A 1 168 ? 47.787 6.288 18.849 1.00 27.34 168 LYS A O 1
ATOM 1394 N N . CYS A 1 169 ? 45.878 6.703 20.006 1.00 26.33 169 CYS A N 1
ATOM 1395 C CA . CYS A 1 169 ? 46.157 8.034 20.549 1.00 26.33 169 CYS A CA 1
ATOM 1396 C C . CYS A 1 169 ? 45.548 8.083 21.963 1.00 26.33 169 CYS A C 1
ATOM 1398 O O . CYS A 1 169 ? 44.530 7.429 22.196 1.00 26.33 169 CYS A O 1
ATOM 1400 N N . ASP A 1 170 ? 46.183 8.805 22.883 1.00 27.84 170 ASP A N 1
ATOM 1401 C CA . ASP A 1 170 ? 45.813 8.893 24.303 1.00 27.84 170 ASP A CA 1
ATOM 1402 C C . ASP A 1 170 ? 45.345 10.333 24.656 1.00 27.84 170 ASP A C 1
ATOM 1404 O O . ASP A 1 170 ? 45.813 11.275 24.014 1.00 27.84 170 ASP A O 1
ATOM 1408 N N . LEU A 1 171 ? 44.514 10.470 25.710 1.00 32.44 171 LEU A N 1
ATOM 1409 C CA . LEU A 1 171 ? 44.114 11.701 26.450 1.00 32.44 171 LEU A CA 1
ATOM 1410 C C . LEU A 1 171 ? 43.237 12.744 25.699 1.00 32.44 171 LEU A C 1
ATOM 1412 O O . LEU A 1 171 ? 43.433 12.974 24.511 1.00 32.44 171 LEU A O 1
ATOM 1416 N N . ASP A 1 172 ? 42.287 13.482 26.298 1.00 27.22 172 ASP A N 1
ATOM 1417 C CA . ASP A 1 172 ? 41.514 13.403 27.563 1.00 27.22 172 ASP A CA 1
ATOM 1418 C C . ASP A 1 172 ? 40.264 14.323 27.416 1.00 27.22 172 ASP A C 1
ATOM 1420 O O . ASP A 1 172 ? 40.369 15.328 26.716 1.00 27.22 172 ASP A O 1
ATOM 1424 N N . GLU A 1 173 ? 39.120 13.985 28.048 1.00 25.78 173 GLU A N 1
ATOM 1425 C CA . GLU A 1 173 ? 37.983 14.848 28.509 1.00 25.78 173 GLU A CA 1
ATOM 1426 C C . GLU A 1 173 ? 36.650 14.048 28.557 1.00 25.78 173 GLU A C 1
ATOM 1428 O O . GLU A 1 173 ? 36.173 13.522 27.549 1.00 25.78 173 GLU A O 1
ATOM 1433 N N . GLU A 1 174 ? 36.020 13.966 29.737 1.00 30.52 174 GLU A N 1
ATOM 1434 C CA . GLU A 1 174 ? 34.795 13.185 30.019 1.00 30.52 174 GLU A CA 1
ATOM 1435 C C . GLU A 1 174 ? 33.493 14.017 29.889 1.00 30.52 174 GLU A C 1
ATOM 1437 O O . GLU A 1 174 ? 33.381 15.073 30.518 1.00 30.52 174 GLU A O 1
ATOM 1442 N N . PRO A 1 175 ? 32.443 13.539 29.185 1.00 29.09 175 PRO A N 1
ATOM 1443 C CA . PRO A 1 175 ? 31.107 14.141 29.211 1.00 29.09 175 PRO A CA 1
ATOM 1444 C C . PRO A 1 175 ? 30.161 13.474 30.245 1.00 29.09 175 PRO A C 1
ATOM 1446 O O . PRO A 1 175 ? 30.252 12.277 30.513 1.00 29.09 175 PRO A O 1
ATOM 1449 N N . PRO A 1 176 ? 29.187 14.210 30.821 1.00 29.64 176 PRO A N 1
ATOM 1450 C CA . PRO A 1 176 ? 28.613 13.854 32.119 1.00 29.64 176 PRO A CA 1
ATOM 1451 C C . PRO A 1 176 ? 27.540 12.750 32.139 1.00 29.64 176 PRO A C 1
ATOM 1453 O O . PRO A 1 176 ? 26.690 12.596 31.258 1.00 29.64 176 PRO A O 1
ATOM 1456 N N . MET A 1 177 ? 27.531 12.061 33.282 1.00 30.53 177 MET A N 1
ATOM 1457 C CA . MET A 1 177 ? 26.638 10.986 33.716 1.00 30.53 177 MET A CA 1
ATOM 1458 C C . MET A 1 177 ? 25.133 11.286 33.527 1.00 30.53 177 MET A C 1
ATOM 1460 O O . MET A 1 177 ? 24.545 12.118 34.226 1.00 30.53 177 MET A O 1
ATOM 1464 N N . ARG A 1 178 ? 24.454 10.532 32.649 1.00 31.84 178 ARG A N 1
ATOM 1465 C CA . ARG A 1 178 ? 22.980 10.528 32.576 1.00 31.84 178 ARG A CA 1
ATOM 1466 C C . ARG A 1 178 ? 22.398 9.703 33.727 1.00 31.84 178 ARG A C 1
ATOM 1468 O O . ARG A 1 178 ? 22.630 8.501 33.820 1.00 31.84 178 ARG A O 1
ATOM 1475 N N . LYS A 1 179 ? 21.632 10.365 34.599 1.00 28.22 179 LYS A N 1
ATOM 1476 C CA . LYS A 1 179 ? 21.056 9.788 35.825 1.00 28.22 179 LYS A CA 1
ATOM 1477 C C . LYS A 1 179 ? 20.155 8.585 35.519 1.00 28.22 179 LYS A C 1
ATOM 1479 O O . LYS A 1 179 ? 19.257 8.672 34.684 1.00 28.22 179 LYS A O 1
ATOM 1484 N N . ALA A 1 1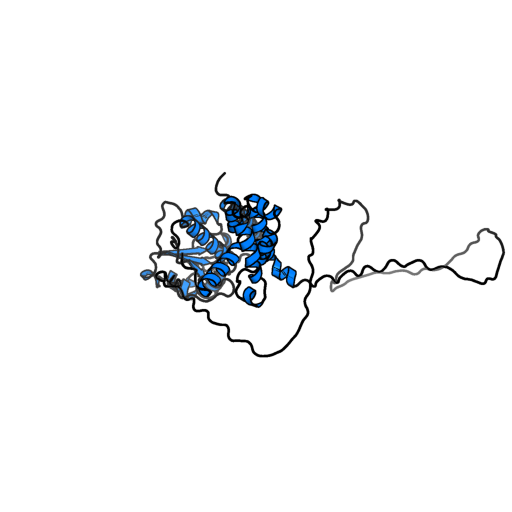80 ? 20.372 7.484 36.236 1.00 27.25 180 ALA A N 1
ATOM 1485 C CA . ALA A 1 180 ? 19.560 6.280 36.120 1.00 27.25 180 ALA A CA 1
ATOM 1486 C C . ALA A 1 180 ? 18.135 6.515 36.651 1.00 27.25 180 ALA A C 1
ATOM 1488 O O . ALA A 1 180 ? 17.945 6.869 37.817 1.00 27.25 180 ALA A O 1
ATOM 1489 N N . ILE A 1 181 ? 17.126 6.264 35.813 1.00 30.48 181 ILE A N 1
ATOM 1490 C CA . ILE A 1 181 ? 15.736 6.151 36.266 1.00 30.48 181 ILE A CA 1
ATOM 1491 C C . ILE A 1 181 ? 15.589 4.786 36.945 1.00 30.48 181 ILE A C 1
ATOM 1493 O O . ILE A 1 181 ? 15.836 3.746 36.330 1.00 30.48 181 ILE A O 1
ATOM 1497 N N . ARG A 1 182 ? 15.219 4.794 38.230 1.00 28.61 182 ARG A N 1
ATOM 1498 C CA . ARG A 1 182 ? 15.019 3.578 39.029 1.00 28.61 182 ARG A CA 1
ATOM 1499 C C . ARG A 1 182 ? 13.894 2.738 38.417 1.00 28.61 182 ARG A C 1
ATOM 1501 O O . ARG A 1 182 ? 12.767 3.211 38.303 1.00 28.61 182 ARG A O 1
ATOM 1508 N N . ARG A 1 183 ? 14.191 1.485 38.065 1.00 34.34 183 ARG A N 1
ATOM 1509 C CA . ARG A 1 183 ? 13.159 0.466 37.828 1.00 34.34 183 ARG A CA 1
ATOM 1510 C C . ARG A 1 183 ? 12.514 0.116 39.168 1.00 34.34 183 ARG A C 1
ATOM 1512 O O . ARG A 1 183 ? 13.246 -0.191 40.105 1.00 34.34 183 ARG A O 1
ATOM 1519 N N . LEU A 1 184 ? 11.185 0.076 39.233 1.00 29.00 184 LEU A N 1
ATOM 1520 C CA . LEU A 1 184 ? 10.525 -0.818 40.182 1.00 29.00 184 LEU A CA 1
ATOM 1521 C C . LEU A 1 184 ? 10.601 -2.233 39.603 1.00 29.00 184 LEU A C 1
ATOM 1523 O O . LEU A 1 184 ? 10.103 -2.494 38.509 1.00 29.00 184 LEU A O 1
ATOM 1527 N N . SER A 1 185 ? 11.264 -3.126 40.326 1.00 37.47 185 SER A N 1
ATOM 1528 C CA . SER A 1 185 ? 11.127 -4.571 40.169 1.00 37.47 185 SER A CA 1
ATOM 1529 C C . SER A 1 185 ? 10.056 -5.061 41.135 1.00 37.47 185 SER A C 1
ATOM 1531 O O . SER A 1 185 ? 10.124 -4.724 42.315 1.00 37.47 185 SER A O 1
ATOM 1533 N N . MET A 1 186 ? 9.130 -5.889 40.658 1.00 29.48 186 MET A N 1
ATOM 1534 C CA . MET A 1 186 ? 8.275 -6.717 41.508 1.00 29.48 186 MET A CA 1
ATOM 1535 C C . MET A 1 186 ? 8.542 -8.182 41.143 1.00 29.48 186 MET A C 1
ATOM 1537 O O . MET A 1 186 ? 8.550 -8.530 39.962 1.00 29.48 186 MET A O 1
ATOM 1541 N N . LEU A 1 187 ? 8.870 -8.965 42.169 1.00 38.62 187 LEU 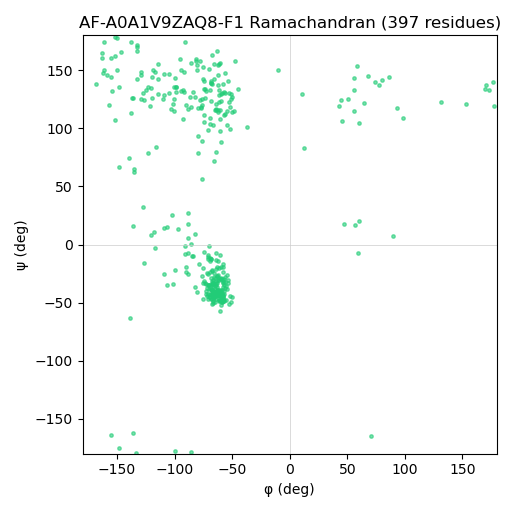A N 1
ATOM 1542 C CA . LEU A 1 187 ? 9.307 -10.370 42.147 1.00 38.62 187 LEU A CA 1
ATOM 1543 C C . LEU A 1 187 ? 8.080 -11.280 41.870 1.00 38.62 187 LEU A C 1
ATOM 1545 O O . LEU A 1 187 ? 6.957 -10.857 42.139 1.00 38.62 187 LEU A O 1
ATOM 1549 N N . ASP A 1 188 ? 8.180 -12.378 41.106 1.00 34.44 188 ASP A N 1
ATOM 1550 C CA . ASP A 1 188 ? 8.616 -13.749 41.491 1.00 34.44 188 ASP A CA 1
ATOM 1551 C C . ASP A 1 188 ? 7.771 -14.332 42.670 1.00 34.44 188 ASP A C 1
ATOM 1553 O O . ASP A 1 188 ? 7.373 -13.583 43.555 1.00 34.44 188 ASP A O 1
ATOM 1557 N N . ASP A 1 189 ? 7.411 -15.618 42.798 1.00 27.30 189 ASP A N 1
ATOM 1558 C CA . ASP A 1 189 ? 7.729 -16.872 42.081 1.00 27.30 189 ASP A CA 1
ATOM 1559 C C . ASP A 1 189 ? 6.642 -17.942 42.399 1.00 27.30 189 ASP A C 1
ATOM 1561 O O . ASP A 1 189 ? 6.135 -17.923 43.519 1.00 27.30 189 ASP A O 1
ATOM 1565 N N . VAL A 1 190 ? 6.330 -18.898 41.501 1.00 29.48 190 VAL A N 1
ATOM 1566 C CA . VAL A 1 190 ? 5.767 -20.232 41.862 1.00 29.48 190 VAL A CA 1
ATOM 1567 C C . VAL A 1 190 ? 6.161 -21.302 40.820 1.00 29.48 190 VAL A C 1
ATOM 1569 O O . VAL A 1 190 ? 5.626 -21.357 39.714 1.00 29.48 190 VAL A O 1
ATOM 1572 N N . THR A 1 191 ? 7.075 -22.162 41.264 1.00 29.80 191 THR A N 1
ATOM 1573 C CA . THR A 1 191 ? 7.549 -23.493 40.819 1.00 29.80 191 THR A CA 1
ATOM 1574 C C . THR A 1 191 ? 6.828 -24.316 39.731 1.00 29.80 191 THR A C 1
ATOM 1576 O O . THR A 1 191 ? 5.606 -24.373 39.626 1.00 29.80 191 THR A O 1
ATOM 1579 N N . GLU A 1 192 ? 7.655 -25.100 39.028 1.00 32.03 192 GLU A N 1
ATOM 1580 C CA . GLU A 1 192 ? 7.351 -26.086 37.980 1.00 32.03 192 GLU A CA 1
ATOM 1581 C C . GLU A 1 192 ? 6.452 -27.270 38.396 1.00 32.03 192 GLU A C 1
ATOM 1583 O O . GLU A 1 192 ? 6.507 -27.766 39.521 1.00 32.03 192 GLU A O 1
ATOM 1588 N N . THR A 1 193 ? 5.778 -27.880 37.413 1.00 30.55 193 THR A N 1
ATOM 1589 C CA . THR A 1 193 ? 5.812 -29.349 37.246 1.00 30.55 193 THR A CA 1
ATOM 1590 C C . THR A 1 193 ? 5.535 -29.725 35.790 1.00 30.55 193 THR A C 1
ATOM 1592 O O . THR A 1 193 ? 4.596 -29.218 35.179 1.00 30.55 193 THR A O 1
ATOM 1595 N N . ALA A 1 194 ? 6.354 -30.606 35.214 1.00 34.62 194 ALA A N 1
ATOM 1596 C CA . ALA A 1 194 ? 6.221 -31.042 33.826 1.00 34.62 194 ALA A CA 1
ATOM 1597 C C . ALA A 1 194 ? 5.536 -32.412 33.733 1.00 34.62 194 ALA A C 1
ATOM 1599 O O . ALA A 1 194 ? 6.037 -33.389 34.286 1.00 34.62 194 ALA A O 1
ATOM 1600 N N . HIS A 1 195 ? 4.455 -32.506 32.955 1.00 31.00 195 HIS A N 1
ATOM 1601 C CA . HIS A 1 195 ? 3.920 -33.784 32.484 1.00 31.00 195 HIS A CA 1
ATOM 1602 C C . HIS A 1 195 ? 3.533 -33.713 31.002 1.00 31.00 195 HIS A C 1
ATOM 1604 O O . HIS A 1 195 ? 2.774 -32.851 30.565 1.00 31.00 195 HIS A O 1
ATOM 1610 N N . THR A 1 196 ? 4.081 -34.650 30.232 1.00 39.41 196 THR A N 1
ATOM 1611 C CA . THR A 1 196 ? 3.751 -34.927 28.830 1.00 39.41 196 THR A CA 1
ATOM 1612 C C . THR A 1 196 ? 2.333 -35.488 28.706 1.00 39.41 196 THR A C 1
ATOM 1614 O O . THR A 1 196 ? 2.007 -36.378 29.484 1.00 39.41 196 THR A O 1
ATOM 1617 N N . ILE A 1 197 ? 1.552 -35.054 27.702 1.00 31.95 197 ILE A N 1
ATOM 1618 C CA . ILE A 1 197 ? 0.691 -35.873 26.804 1.00 31.95 197 ILE A CA 1
ATOM 1619 C C . ILE A 1 197 ? -0.213 -34.965 25.937 1.00 31.95 197 ILE A C 1
ATOM 1621 O O . ILE A 1 197 ? -0.792 -34.014 26.441 1.00 31.95 197 ILE A O 1
ATOM 1625 N N . MET A 1 198 ? -0.317 -35.316 24.645 1.00 32.59 198 MET A N 1
ATOM 1626 C CA . MET A 1 198 ? -1.292 -34.899 23.610 1.00 32.59 198 MET A CA 1
ATOM 1627 C C . MET A 1 198 ? -1.700 -33.416 23.495 1.00 32.59 198 MET A C 1
ATOM 1629 O O . MET A 1 198 ? -2.374 -32.848 24.346 1.00 32.59 198 MET A O 1
ATOM 1633 N N . GLU A 1 199 ? -1.412 -32.838 22.326 1.00 37.69 199 GLU A N 1
ATOM 1634 C CA . GLU A 1 199 ? -1.923 -31.534 21.891 1.00 37.69 199 GLU A CA 1
ATOM 1635 C C . GLU A 1 199 ? -3.465 -31.572 21.766 1.00 37.69 199 GLU A C 1
ATOM 1637 O O . GLU A 1 199 ? -3.990 -32.326 20.939 1.00 37.69 199 GLU A O 1
ATOM 1642 N N . PRO A 1 200 ? -4.224 -30.805 22.575 1.00 29.66 200 PRO A N 1
ATOM 1643 C CA . PRO A 1 200 ? -5.676 -30.799 22.482 1.00 29.66 200 PRO A CA 1
ATOM 1644 C C . PRO A 1 200 ? -6.116 -30.030 21.234 1.00 29.66 200 PRO A C 1
ATOM 1646 O O . PRO A 1 200 ? -5.651 -28.916 20.972 1.00 29.66 200 PRO A O 1
ATOM 1649 N N . LEU A 1 201 ? -7.053 -30.612 20.479 1.00 35.19 201 LEU A N 1
ATOM 1650 C CA . LEU A 1 201 ? -7.682 -29.964 19.329 1.00 35.19 201 LEU A CA 1
ATOM 1651 C C . LEU A 1 201 ? -8.199 -28.577 19.730 1.00 35.19 201 LEU A C 1
ATOM 1653 O O . LEU A 1 201 ? -8.969 -28.441 20.683 1.00 35.19 201 LEU A O 1
ATOM 1657 N N . ARG A 1 202 ? -7.773 -27.544 18.995 1.00 35.03 202 ARG A N 1
ATOM 1658 C CA . ARG A 1 202 ? -8.192 -26.163 19.259 1.00 35.03 202 ARG A CA 1
ATOM 1659 C C . ARG A 1 202 ? -9.717 -26.079 19.137 1.00 35.03 202 ARG A C 1
ATOM 1661 O O . ARG A 1 202 ? -10.228 -26.407 18.063 1.00 35.03 202 ARG A O 1
ATOM 1668 N N . PRO A 1 203 ? -10.451 -25.625 20.169 1.00 27.58 203 PRO A N 1
ATOM 1669 C CA . PRO A 1 203 ? -11.887 -25.443 20.046 1.00 27.58 203 PRO A CA 1
ATOM 1670 C C . PRO A 1 203 ? -12.164 -24.366 18.994 1.00 27.58 203 PRO A C 1
ATOM 1672 O O . PRO A 1 203 ? -11.778 -23.206 19.153 1.00 27.58 203 PRO A O 1
ATOM 1675 N N . ILE A 1 204 ? -12.828 -24.755 17.905 1.00 40.31 204 ILE A N 1
ATOM 1676 C CA . ILE A 1 204 ? -13.360 -23.813 16.921 1.00 40.31 204 ILE A CA 1
ATOM 1677 C C . ILE A 1 204 ? -14.541 -23.119 17.590 1.00 40.31 204 ILE A C 1
ATOM 1679 O O . ILE A 1 204 ? -15.638 -23.671 17.668 1.00 40.31 204 ILE A O 1
ATOM 1683 N N . PHE A 1 205 ? -14.308 -21.915 18.106 1.00 30.39 205 PHE A N 1
ATOM 1684 C CA . PHE A 1 205 ? -15.369 -21.116 18.699 1.00 30.39 205 PHE A CA 1
ATOM 1685 C C . PHE A 1 205 ? -16.216 -20.496 17.584 1.00 30.39 205 PHE A C 1
ATOM 1687 O O . PHE A 1 205 ? -15.947 -19.388 17.111 1.00 30.39 205 PHE A O 1
ATOM 1694 N N . VAL A 1 206 ? -17.241 -21.232 17.149 1.00 37.94 206 VAL A N 1
ATOM 1695 C CA . VAL A 1 206 ? -18.364 -20.649 16.414 1.00 37.94 206 VAL A CA 1
ATOM 1696 C C . VAL A 1 206 ? -18.993 -19.628 17.354 1.00 37.94 206 VAL A C 1
ATOM 1698 O O . VAL A 1 206 ? -19.584 -19.993 18.368 1.00 37.94 206 VAL A O 1
ATOM 1701 N N . ARG A 1 207 ? -18.807 -18.336 17.067 1.00 33.16 207 ARG A N 1
ATOM 1702 C CA . ARG A 1 207 ? -19.443 -17.281 17.853 1.00 33.16 207 ARG A CA 1
ATOM 1703 C C . ARG A 1 207 ? -20.950 -17.396 17.679 1.00 33.16 207 ARG A C 1
ATOM 1705 O O . ARG A 1 207 ? -21.453 -17.137 16.588 1.00 33.16 207 ARG A O 1
ATOM 1712 N N . SER A 1 208 ? -21.645 -17.701 18.770 1.00 34.09 208 SER A N 1
ATOM 1713 C CA . SER A 1 208 ? -23.084 -17.491 18.920 1.00 34.09 208 SER A CA 1
ATOM 1714 C C . SER A 1 208 ? -23.386 -15.991 18.906 1.00 34.09 208 SER A C 1
ATOM 1716 O O . SER A 1 208 ? -23.687 -15.387 19.931 1.00 34.09 208 SER A O 1
ATOM 1718 N N . PHE A 1 209 ? -23.274 -15.367 17.736 1.00 34.28 209 PHE A N 1
ATOM 1719 C CA . PHE A 1 209 ? -23.957 -14.111 17.489 1.00 34.28 209 PHE A CA 1
ATOM 1720 C C . PHE A 1 209 ? -25.458 -14.408 17.528 1.00 34.28 209 PHE A C 1
ATOM 1722 O O . PHE A 1 209 ? -25.965 -15.139 16.680 1.00 34.28 209 PHE A O 1
ATOM 1729 N N . SER A 1 210 ? -26.172 -13.829 18.492 1.00 36.38 210 SER A N 1
ATOM 1730 C CA . SER A 1 210 ? -27.605 -13.575 18.347 1.00 36.38 210 SER A CA 1
ATOM 1731 C C . SER A 1 210 ? -27.762 -12.645 17.144 1.00 36.38 210 SER A C 1
ATOM 1733 O O . SER A 1 210 ? -27.479 -11.459 17.298 1.00 36.38 210 SER A O 1
ATOM 1735 N N . GLU A 1 211 ? -28.074 -13.198 15.965 1.00 38.25 211 GLU A N 1
ATOM 1736 C CA . GLU A 1 211 ? -27.880 -12.566 14.648 1.00 38.25 211 GLU A CA 1
ATOM 1737 C C . GLU A 1 211 ? -28.152 -11.051 14.646 1.00 38.25 211 GLU A C 1
ATOM 1739 O O . GLU A 1 211 ? -29.305 -10.628 14.535 1.00 38.25 211 GLU A O 1
ATOM 1744 N N . PRO A 1 212 ? -27.106 -10.202 14.690 1.00 37.41 212 PRO A N 1
ATOM 1745 C CA . PRO A 1 212 ? -27.232 -8.834 14.241 1.00 37.41 212 PRO A CA 1
ATOM 1746 C C . PRO A 1 212 ? -27.127 -8.915 12.720 1.00 37.41 212 PRO A C 1
ATOM 1748 O O . PRO A 1 212 ? -26.023 -8.748 12.202 1.00 37.41 212 PRO A O 1
ATOM 1751 N N . GLU A 1 213 ? -28.242 -9.320 12.082 1.00 33.69 213 GLU A N 1
ATOM 1752 C CA . GLU A 1 213 ? -28.455 -9.551 10.638 1.00 33.69 213 GLU A CA 1
ATOM 1753 C C . GLU A 1 213 ? -27.132 -9.567 9.882 1.00 33.69 213 GLU A C 1
ATOM 1755 O O . GLU A 1 213 ? -26.666 -8.516 9.438 1.00 33.69 213 GLU A O 1
ATOM 1760 N N . ALA A 1 214 ? -26.464 -10.728 9.884 1.00 34.94 214 ALA A N 1
ATOM 1761 C CA . ALA A 1 214 ? -25.027 -10.772 9.684 1.00 34.94 214 ALA A CA 1
ATOM 1762 C C . ALA A 1 214 ? -24.640 -10.050 8.390 1.00 34.94 214 ALA A C 1
ATOM 1764 O O . ALA A 1 214 ? -24.744 -10.607 7.293 1.00 34.94 214 ALA A O 1
ATOM 1765 N N . LEU A 1 215 ? -24.115 -8.827 8.547 1.00 36.78 215 LEU A N 1
ATOM 1766 C CA . LEU A 1 215 ? -23.305 -8.156 7.548 1.00 36.78 215 LEU A CA 1
ATOM 1767 C C . LEU A 1 215 ? -22.052 -9.006 7.404 1.00 36.78 215 LEU A C 1
ATOM 1769 O O . LEU A 1 215 ? -20.988 -8.720 7.959 1.00 36.78 215 LEU A O 1
ATOM 1773 N N . SER A 1 216 ? -22.210 -10.084 6.639 1.00 39.00 216 SER A N 1
ATOM 1774 C CA . SER A 1 216 ? -21.131 -10.720 5.934 1.00 39.00 216 SER A CA 1
ATOM 1775 C C . SER A 1 216 ? -20.470 -9.595 5.154 1.00 39.00 216 SER A C 1
ATOM 1777 O O . SER A 1 216 ? -20.938 -9.143 4.110 1.00 39.00 216 SER A O 1
ATOM 1779 N N . TYR A 1 217 ? -19.372 -9.091 5.712 1.00 45.38 217 TYR A N 1
ATOM 1780 C CA . TYR A 1 217 ? -18.351 -8.443 4.921 1.00 45.38 217 TYR A CA 1
ATOM 1781 C C . TYR A 1 217 ? -17.895 -9.519 3.951 1.00 45.38 217 TYR A C 1
ATOM 1783 O O . TYR A 1 217 ? -17.017 -10.320 4.277 1.00 45.38 217 TYR A O 1
ATOM 1791 N N . ALA A 1 218 ? -18.586 -9.588 2.809 1.00 50.03 218 ALA A N 1
ATOM 1792 C CA . ALA A 1 218 ? -18.278 -10.496 1.729 1.00 50.03 218 ALA A CA 1
ATOM 1793 C C . ALA A 1 218 ? -16.789 -10.317 1.474 1.00 50.03 218 ALA A C 1
ATOM 1795 O O . ALA A 1 218 ? -16.339 -9.207 1.168 1.00 50.03 218 ALA A O 1
ATOM 1796 N N . SER A 1 219 ? -16.022 -11.374 1.739 1.00 66.12 219 SER A N 1
ATOM 1797 C CA . SER A 1 219 ? -14.571 -11.329 1.664 1.00 66.12 219 SER A CA 1
ATOM 1798 C C . SER A 1 219 ? -14.229 -10.863 0.260 1.00 66.12 219 SER A C 1
ATOM 1800 O O . SER A 1 219 ? -14.562 -11.544 -0.708 1.00 66.12 219 SER A O 1
ATOM 1802 N N . TYR A 1 220 ? -13.673 -9.652 0.158 1.00 79.12 220 TYR A N 1
ATOM 1803 C CA . TYR A 1 220 ? -13.510 -8.969 -1.119 1.00 79.12 220 TYR A CA 1
ATOM 1804 C C . TYR A 1 220 ? -12.755 -9.882 -2.083 1.00 79.12 220 TYR A C 1
ATOM 1806 O O . TYR A 1 220 ? -11.596 -10.224 -1.839 1.00 79.12 220 TYR A O 1
ATOM 1814 N N . GLN A 1 221 ? -13.434 -10.297 -3.149 1.00 84.62 221 GLN A N 1
ATOM 1815 C CA . GLN A 1 221 ? -12.839 -11.124 -4.184 1.00 84.62 221 GLN A CA 1
ATOM 1816 C C . GLN A 1 221 ? -12.234 -10.199 -5.244 1.00 84.62 221 GLN A C 1
ATOM 1818 O O . GLN A 1 221 ? -12.973 -9.399 -5.826 1.00 84.62 221 GLN A O 1
ATOM 1823 N N . PRO A 1 222 ? -10.915 -10.266 -5.498 1.00 90.25 222 PRO A N 1
ATOM 1824 C CA . PRO A 1 222 ? -10.314 -9.525 -6.595 1.00 90.25 222 PRO A CA 1
ATOM 1825 C C . PRO A 1 222 ? -10.906 -10.002 -7.926 1.00 90.25 222 PRO A C 1
ATOM 1827 O O . PRO A 1 222 ? -11.072 -11.201 -8.150 1.00 90.25 222 PRO A O 1
ATOM 1830 N N . LYS A 1 223 ? -11.210 -9.063 -8.825 1.00 92.44 223 LYS A N 1
ATOM 1831 C CA . LYS A 1 223 ? -11.739 -9.369 -10.162 1.00 92.44 223 LYS A CA 1
ATOM 1832 C C . LYS A 1 223 ? -10.696 -9.980 -11.103 1.00 92.44 223 LYS A C 1
ATOM 1834 O O . LYS A 1 223 ? -11.071 -10.673 -12.045 1.00 92.44 223 LYS A O 1
ATOM 1839 N N . LEU A 1 224 ? -9.405 -9.726 -10.869 1.00 93.44 224 LEU A N 1
ATOM 1840 C CA . LEU A 1 224 ? -8.311 -10.393 -11.584 1.00 93.44 224 LEU A CA 1
ATOM 1841 C C . LEU A 1 224 ? -7.834 -11.650 -10.839 1.00 93.44 224 LEU A C 1
ATOM 1843 O O . LEU A 1 224 ? -7.794 -11.643 -9.608 1.00 93.44 224 LEU A O 1
ATOM 1847 N N . PRO A 1 225 ? -7.362 -12.690 -11.555 1.00 94.06 225 PRO A N 1
ATOM 1848 C CA . PRO A 1 225 ? -6.664 -13.817 -10.944 1.00 94.06 225 PRO A CA 1
ATOM 1849 C C . PRO A 1 225 ? -5.381 -13.363 -10.229 1.00 94.06 225 PRO A C 1
ATOM 1851 O O . PRO A 1 225 ? -4.438 -12.887 -10.864 1.00 94.06 225 PRO A O 1
ATOM 1854 N N . THR A 1 226 ? -5.332 -13.526 -8.904 1.00 94.38 226 THR A N 1
ATOM 1855 C CA . THR A 1 226 ? -4.179 -13.140 -8.074 1.00 94.38 226 THR A CA 1
ATOM 1856 C C . THR A 1 226 ? -3.342 -14.332 -7.623 1.00 94.38 226 THR A C 1
ATOM 1858 O O . THR A 1 226 ? -3.883 -15.385 -7.290 1.00 94.38 226 THR A O 1
ATOM 1861 N N . VAL A 1 227 ? -2.030 -14.131 -7.500 1.00 93.62 227 VAL A N 1
ATOM 1862 C CA . VAL A 1 227 ? -1.088 -15.069 -6.875 1.00 93.62 227 VAL A CA 1
ATOM 1863 C C . VAL A 1 227 ? -0.766 -14.651 -5.430 1.00 93.62 227 VAL A C 1
ATOM 1865 O O . VAL A 1 227 ? -0.655 -13.456 -5.147 1.00 93.62 227 VAL A O 1
ATOM 1868 N N . PRO A 1 228 ? -0.597 -15.600 -4.489 1.00 90.38 228 PRO A N 1
ATOM 1869 C CA . PRO A 1 228 ? -0.207 -15.282 -3.119 1.00 90.38 228 PRO A CA 1
ATOM 1870 C C . PRO A 1 228 ? 1.266 -14.853 -3.054 1.00 90.38 228 PRO A C 1
ATOM 1872 O O . PRO A 1 228 ? 2.146 -15.545 -3.564 1.00 90.38 228 PRO A O 1
ATOM 1875 N N . SER A 1 229 ? 1.556 -13.739 -2.375 1.00 88.81 229 SER A N 1
ATOM 1876 C CA . SER A 1 229 ? 2.927 -13.248 -2.187 1.00 88.81 229 SER A CA 1
ATOM 1877 C C . SER A 1 229 ? 3.391 -13.390 -0.742 1.00 88.81 229 SER A C 1
ATOM 1879 O O . SER A 1 229 ? 2.793 -12.832 0.174 1.00 88.81 229 SER A O 1
ATOM 1881 N N . SER A 1 230 ? 4.527 -14.059 -0.534 1.00 87.38 230 SER A N 1
ATOM 1882 C CA . SER A 1 230 ? 5.180 -14.150 0.781 1.00 87.38 230 SER A CA 1
ATOM 1883 C C . SER A 1 230 ? 5.746 -12.812 1.275 1.00 87.38 230 SER A C 1
ATOM 1885 O O . SER A 1 230 ? 5.945 -12.636 2.474 1.00 87.38 230 SER A O 1
ATOM 1887 N N . LYS A 1 231 ? 6.008 -11.863 0.364 1.00 89.56 231 LYS A N 1
ATOM 1888 C CA . LYS A 1 231 ? 6.532 -10.525 0.690 1.00 89.56 231 LYS A CA 1
ATOM 1889 C C . LYS A 1 231 ? 5.426 -9.559 1.119 1.00 89.56 231 LYS A C 1
ATOM 1891 O O . LYS A 1 231 ? 5.669 -8.725 1.984 1.00 89.56 231 LYS A O 1
ATOM 1896 N N . HIS A 1 232 ? 4.249 -9.662 0.496 1.00 90.69 232 HIS A N 1
ATOM 1897 C CA . HIS A 1 232 ? 3.105 -8.762 0.691 1.00 90.69 232 HIS A CA 1
ATOM 1898 C C . HIS A 1 232 ? 1.796 -9.573 0.718 1.00 90.69 232 HIS A C 1
ATOM 1900 O O . HIS A 1 232 ? 1.063 -9.566 -0.270 1.00 90.69 232 HIS A O 1
ATOM 1906 N N . PRO A 1 233 ? 1.501 -10.298 1.815 1.00 89.88 233 PRO A N 1
ATOM 1907 C CA . PRO A 1 233 ? 0.290 -11.121 1.928 1.00 89.88 233 PRO A CA 1
ATOM 1908 C C . PRO A 1 233 ? -1.004 -10.289 1.995 1.00 89.88 233 PRO A C 1
ATOM 1910 O O . PRO A 1 233 ? -2.096 -10.832 1.870 1.00 89.88 233 PRO A O 1
ATOM 1913 N N . ASP A 1 234 ? -0.882 -8.978 2.205 1.00 91.31 234 ASP A N 1
ATOM 1914 C CA . ASP A 1 234 ? -1.956 -7.987 2.255 1.00 91.31 234 ASP A CA 1
ATOM 1915 C C . ASP A 1 234 ? -2.310 -7.371 0.888 1.00 91.31 234 ASP A C 1
ATOM 1917 O O . ASP A 1 234 ? -3.270 -6.605 0.801 1.00 91.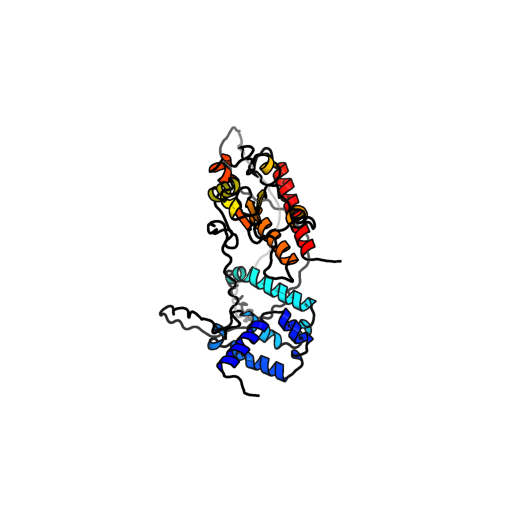31 234 ASP A O 1
ATOM 1921 N N . LEU A 1 235 ? -1.541 -7.660 -0.171 1.00 94.12 235 LEU A N 1
ATOM 1922 C CA . LEU A 1 235 ? -1.715 -7.061 -1.497 1.00 94.12 235 LEU A CA 1
ATOM 1923 C C . LEU A 1 235 ? -2.138 -8.097 -2.545 1.00 94.12 235 LEU A C 1
ATOM 1925 O O . LEU A 1 235 ? -1.632 -9.217 -2.584 1.00 94.12 235 LEU A O 1
ATOM 1929 N N . HIS A 1 236 ? -3.017 -7.684 -3.457 1.00 95.38 236 HIS A N 1
ATOM 1930 C CA . HIS A 1 236 ? -3.386 -8.467 -4.632 1.00 95.38 236 HIS A CA 1
ATOM 1931 C C . HIS A 1 236 ? -2.247 -8.432 -5.655 1.00 95.38 236 HIS A C 1
ATOM 1933 O O . HIS A 1 236 ? -2.021 -7.414 -6.309 1.00 95.38 236 HIS A O 1
ATOM 1939 N N . VAL A 1 237 ? -1.510 -9.534 -5.785 1.00 96.69 237 VAL A N 1
ATOM 1940 C CA . VAL A 1 237 ? -0.399 -9.650 -6.738 1.00 96.69 237 VAL A CA 1
ATOM 1941 C C . VAL A 1 237 ? -0.867 -10.389 -7.992 1.00 96.69 237 VAL A C 1
ATOM 1943 O O . VAL A 1 237 ? -1.552 -11.401 -7.885 1.00 96.69 237 VAL A O 1
ATOM 1946 N N . ILE A 1 238 ? -0.513 -9.895 -9.177 1.00 97.00 238 ILE A N 1
ATOM 1947 C CA . ILE A 1 238 ? -0.832 -10.490 -10.485 1.00 97.00 238 ILE A CA 1
ATOM 1948 C C . ILE A 1 238 ? 0.455 -10.860 -11.225 1.00 97.00 238 ILE A C 1
ATOM 1950 O O . ILE A 1 238 ? 1.489 -10.218 -11.045 1.00 97.00 238 ILE A O 1
ATOM 1954 N N . THR A 1 239 ? 0.416 -11.886 -12.074 1.00 96.12 239 THR A N 1
ATOM 1955 C CA . THR A 1 239 ? 1.585 -12.259 -12.888 1.00 96.12 239 THR A CA 1
ATOM 1956 C C . THR A 1 239 ? 1.743 -11.323 -14.097 1.00 96.12 239 THR A C 1
ATOM 1958 O O . THR A 1 239 ? 0.748 -10.747 -14.551 1.00 96.12 239 THR A O 1
ATOM 1961 N N . PRO A 1 240 ? 2.950 -11.208 -14.690 1.00 95.38 240 PRO A N 1
ATOM 1962 C CA . PRO A 1 240 ? 3.152 -10.468 -15.940 1.00 95.38 240 PRO A CA 1
ATOM 1963 C C . PRO A 1 240 ? 2.225 -10.915 -17.084 1.00 95.38 240 PRO A C 1
ATOM 1965 O O . PRO A 1 240 ? 1.812 -10.095 -17.898 1.00 95.38 240 PRO A O 1
ATOM 1968 N N . THR A 1 241 ? 1.829 -12.194 -17.122 1.00 95.19 241 THR A N 1
ATOM 1969 C CA . THR A 1 241 ? 0.856 -12.710 -18.101 1.00 95.19 241 THR A CA 1
ATOM 1970 C C . THR A 1 241 ? -0.538 -12.107 -17.911 1.00 95.19 241 THR A C 1
ATOM 1972 O O . THR A 1 241 ? -1.137 -11.681 -18.892 1.00 95.19 241 THR A O 1
ATOM 1975 N N . ILE A 1 242 ? -1.042 -12.011 -16.673 1.00 95.50 242 ILE A N 1
ATOM 1976 C CA . ILE A 1 242 ? -2.339 -11.362 -16.404 1.00 95.50 242 ILE A CA 1
ATOM 1977 C C . ILE A 1 242 ? -2.256 -9.862 -16.718 1.00 95.50 242 ILE A C 1
ATOM 1979 O O . ILE A 1 242 ? -3.157 -9.319 -17.350 1.00 95.50 242 ILE A O 1
ATOM 1983 N N . ALA A 1 243 ? -1.154 -9.198 -16.351 1.00 94.94 243 ALA A N 1
ATOM 1984 C CA . ALA A 1 243 ? -0.942 -7.790 -16.692 1.00 94.94 243 ALA A CA 1
ATOM 1985 C C . ALA A 1 243 ? -0.965 -7.552 -18.218 1.00 94.94 243 ALA A C 1
ATOM 1987 O O . ALA A 1 243 ? -1.564 -6.581 -18.671 1.00 94.94 243 ALA A O 1
ATOM 1988 N N . HIS A 1 244 ? -0.392 -8.467 -19.011 1.00 94.38 244 HIS A N 1
ATOM 1989 C CA . HIS A 1 244 ? -0.453 -8.424 -20.475 1.00 94.38 244 HIS A CA 1
ATOM 1990 C C . HIS A 1 244 ? -1.888 -8.502 -21.006 1.00 94.38 244 HIS A C 1
ATOM 1992 O O . HIS A 1 244 ? -2.281 -7.689 -21.831 1.00 94.38 244 HIS A O 1
ATOM 1998 N N . GLN A 1 245 ? -2.678 -9.458 -20.516 1.00 94.06 245 GLN A N 1
ATOM 1999 C CA . GLN A 1 245 ? -4.072 -9.648 -20.935 1.00 94.06 245 GLN A CA 1
ATOM 2000 C C . GLN A 1 245 ? -4.933 -8.414 -20.633 1.00 94.06 245 GLN A C 1
ATOM 2002 O O . GLN A 1 245 ? -5.734 -7.981 -21.460 1.00 94.06 245 GLN A O 1
ATOM 2007 N N . VAL A 1 246 ? -4.719 -7.784 -19.473 1.00 94.12 246 VAL A N 1
ATOM 2008 C CA . VAL A 1 246 ? -5.390 -6.524 -19.123 1.00 94.12 246 VAL A CA 1
ATOM 2009 C C . VAL A 1 246 ? -5.011 -5.395 -20.091 1.00 94.12 246 VAL A C 1
ATOM 2011 O O . VAL A 1 246 ? -5.899 -4.671 -20.532 1.00 94.12 246 VAL A O 1
ATOM 2014 N N . LEU A 1 247 ? -3.732 -5.272 -20.466 1.00 91.81 247 LEU A N 1
ATOM 2015 C CA . LEU A 1 247 ? -3.259 -4.278 -21.443 1.00 91.81 247 LEU A CA 1
ATOM 2016 C C . LEU A 1 247 ? -3.773 -4.539 -22.868 1.00 91.81 247 LEU A C 1
ATOM 2018 O O . LEU A 1 247 ? -4.054 -3.594 -23.597 1.00 91.81 247 LEU A O 1
ATOM 2022 N N . CYS A 1 248 ? -3.948 -5.804 -23.261 1.00 90.94 248 CYS A N 1
ATOM 2023 C CA . CYS A 1 248 ? -4.561 -6.176 -24.540 1.00 90.94 248 CYS A CA 1
ATOM 2024 C C . CYS A 1 248 ? -6.076 -5.914 -24.604 1.00 90.94 248 CYS A C 1
ATOM 2026 O O . CYS A 1 248 ? -6.660 -6.020 -25.680 1.00 90.94 248 CYS A O 1
ATOM 2028 N N . GLY A 1 249 ? -6.714 -5.563 -23.482 1.00 91.19 249 GLY A N 1
ATOM 2029 C CA . GLY A 1 249 ? -8.149 -5.291 -23.412 1.00 91.19 249 GLY A CA 1
ATOM 2030 C C . GLY A 1 249 ? -9.023 -6.513 -23.116 1.00 91.19 249 GLY A C 1
ATOM 2031 O O . GLY A 1 249 ? -10.245 -6.372 -23.101 1.00 91.19 249 GLY A O 1
ATOM 2032 N N . ASP A 1 250 ? -8.445 -7.678 -22.792 1.00 91.44 250 ASP A N 1
ATOM 2033 C CA . ASP A 1 250 ? -9.194 -8.919 -22.504 1.00 91.44 250 ASP A CA 1
ATOM 2034 C C . ASP A 1 250 ? -10.193 -8.752 -21.336 1.00 91.44 250 ASP A C 1
ATOM 2036 O O . ASP A 1 250 ? -11.190 -9.466 -21.239 1.00 91.44 250 ASP A O 1
ATOM 2040 N N . PHE A 1 251 ? -9.943 -7.775 -20.456 1.00 90.88 251 PHE A N 1
ATOM 2041 C CA . PHE A 1 251 ? -10.762 -7.447 -19.286 1.00 90.88 251 PHE A CA 1
ATOM 2042 C C . PHE A 1 251 ? -11.593 -6.153 -19.440 1.00 90.88 251 PHE A C 1
ATOM 2044 O O . PHE A 1 251 ? -12.122 -5.644 -18.449 1.00 90.88 251 PHE A O 1
ATOM 2051 N N . ALA A 1 252 ? -11.757 -5.619 -20.657 1.00 88.88 252 ALA A N 1
ATOM 2052 C CA . ALA A 1 252 ? -12.530 -4.392 -20.913 1.00 88.88 252 ALA A CA 1
ATOM 2053 C C . ALA A 1 252 ? -14.032 -4.503 -20.562 1.00 88.88 252 ALA A C 1
ATOM 2055 O O . ALA A 1 252 ? -14.701 -3.496 -20.354 1.00 88.88 252 ALA A O 1
ATOM 2056 N N . SER A 1 253 ? -14.571 -5.721 -20.451 1.00 89.81 253 SER A N 1
ATOM 2057 C CA . SER A 1 253 ? -15.929 -5.980 -19.945 1.00 89.81 253 SER A CA 1
ATOM 2058 C C . SER A 1 253 ? -16.042 -5.923 -18.413 1.00 89.81 253 SER A C 1
ATOM 2060 O O . SER A 1 253 ? -17.145 -5.817 -17.881 1.00 89.81 253 SER A O 1
ATOM 2062 N N . VAL A 1 254 ? -14.914 -6.005 -17.699 1.00 90.06 254 VAL A N 1
ATOM 2063 C CA . VAL A 1 254 ? -14.832 -6.106 -16.231 1.00 90.06 254 VAL A CA 1
ATOM 2064 C C . VAL A 1 254 ? -14.474 -4.762 -15.589 1.00 90.06 254 VAL A C 1
ATOM 2066 O O . VAL A 1 254 ? -14.947 -4.448 -14.490 1.00 90.06 254 VAL A O 1
ATOM 2069 N N . PHE A 1 255 ? -13.656 -3.959 -16.273 1.00 91.25 255 PHE A N 1
ATOM 2070 C CA . PHE A 1 255 ? -13.181 -2.662 -15.797 1.00 91.25 255 PHE A CA 1
ATOM 2071 C C . PHE A 1 255 ? -13.590 -1.541 -16.748 1.00 91.25 255 PHE A C 1
ATOM 2073 O O . PHE A 1 255 ? -13.399 -1.645 -17.954 1.00 91.25 255 PHE A O 1
ATOM 2080 N N . HIS A 1 256 ? -14.095 -0.435 -16.197 1.00 88.88 256 HIS A N 1
ATOM 2081 C CA . HIS A 1 256 ? -14.401 0.766 -16.983 1.00 88.88 256 HIS A CA 1
ATOM 2082 C C . HIS A 1 256 ? -13.128 1.481 -17.465 1.00 88.88 256 HIS A C 1
ATOM 2084 O O . HIS A 1 256 ? -13.141 2.174 -18.476 1.00 88.88 256 HIS A O 1
ATOM 2090 N N . GLY A 1 257 ? -12.017 1.294 -16.751 1.00 90.00 257 GLY A N 1
ATOM 2091 C CA . GLY A 1 257 ? -10.709 1.790 -17.151 1.00 90.00 257 GLY A CA 1
ATOM 2092 C C . GLY A 1 257 ? -9.586 1.090 -16.397 1.00 90.00 257 GLY A C 1
ATOM 2093 O O . GLY A 1 257 ? -9.791 0.518 -15.324 1.00 90.00 257 GLY A O 1
ATOM 2094 N N . VAL A 1 258 ? -8.383 1.160 -16.953 1.00 93.88 258 VAL A N 1
ATOM 2095 C CA . VAL A 1 258 ? -7.158 0.640 -16.341 1.00 93.88 258 VAL A CA 1
ATOM 2096 C C . VAL A 1 258 ? -6.153 1.781 -16.275 1.00 93.88 258 VAL A C 1
ATOM 2098 O O . VAL A 1 258 ? -5.964 2.502 -17.251 1.00 93.88 258 VAL A O 1
ATOM 2101 N N . LYS A 1 259 ? -5.512 1.963 -15.120 1.00 95.00 259 LYS A N 1
ATOM 2102 C CA . LYS A 1 259 ? -4.393 2.893 -14.940 1.00 95.00 259 LYS A CA 1
ATOM 2103 C C . LYS A 1 259 ? -3.187 2.107 -14.450 1.00 95.00 259 LYS A C 1
ATOM 2105 O O . LYS A 1 259 ? -3.239 1.504 -13.377 1.00 95.00 259 LYS A O 1
ATOM 2110 N N . VAL A 1 260 ? -2.111 2.115 -15.228 1.00 96.69 260 VAL A N 1
ATOM 2111 C CA . VAL A 1 260 ? -0.853 1.457 -14.867 1.00 96.69 260 VAL A CA 1
ATOM 2112 C C . VAL A 1 260 ? 0.130 2.508 -14.351 1.00 96.69 260 VAL A C 1
ATOM 2114 O O . VAL A 1 260 ? 0.251 3.583 -14.930 1.00 96.69 260 VAL A O 1
ATOM 2117 N N . PHE A 1 261 ? 0.828 2.209 -13.257 1.00 97.69 261 PHE A N 1
ATOM 2118 C CA . PHE A 1 261 ? 1.761 3.118 -12.596 1.00 97.69 261 PHE A CA 1
ATOM 2119 C C . PHE A 1 261 ? 3.136 2.488 -12.416 1.00 97.69 261 PHE A C 1
ATOM 2121 O O . PHE A 1 261 ? 3.289 1.446 -11.769 1.00 97.69 261 PHE A O 1
ATOM 2128 N N . ASP A 1 262 ? 4.142 3.184 -12.935 1.00 97.44 262 ASP A N 1
ATOM 2129 C CA . ASP A 1 262 ? 5.541 2.867 -12.715 1.00 97.44 262 ASP A CA 1
ATOM 2130 C C . ASP A 1 262 ? 6.074 3.656 -11.514 1.00 97.44 262 ASP A C 1
ATOM 2132 O O . ASP A 1 262 ? 6.284 4.866 -11.574 1.00 97.44 262 ASP A O 1
ATOM 2136 N N . CYS A 1 263 ? 6.311 2.969 -10.399 1.00 96.75 263 CYS A N 1
ATOM 2137 C CA . CYS A 1 263 ? 6.899 3.559 -9.197 1.00 96.75 263 CYS A CA 1
ATOM 2138 C C . CYS A 1 263 ? 8.440 3.515 -9.204 1.00 96.75 263 CYS A C 1
ATOM 2140 O O . CYS A 1 263 ? 9.063 3.422 -8.137 1.00 96.75 263 CYS A O 1
ATOM 2142 N N . ARG A 1 264 ? 9.072 3.505 -10.385 1.00 95.94 264 ARG A N 1
ATOM 2143 C CA . ARG A 1 264 ? 10.522 3.677 -10.551 1.00 95.94 264 ARG A CA 1
ATOM 2144 C C . ARG A 1 264 ? 10.938 5.154 -10.612 1.00 95.94 264 ARG A C 1
ATOM 2146 O O . ARG A 1 264 ? 10.126 6.049 -10.407 1.00 95.94 264 ARG A O 1
ATOM 2153 N N . PHE A 1 265 ? 12.233 5.406 -10.791 1.00 94.94 265 PHE A N 1
ATOM 2154 C CA . PHE A 1 265 ? 12.772 6.728 -11.096 1.00 94.94 265 PHE A CA 1
ATOM 2155 C C . PHE A 1 265 ? 12.652 7.055 -12.589 1.00 94.94 265 PHE A C 1
ATOM 2157 O O . PHE A 1 265 ? 12.611 6.165 -13.434 1.00 94.94 265 PHE A O 1
ATOM 2164 N N . GLU A 1 266 ? 12.680 8.345 -12.922 1.00 93.31 266 GLU A N 1
ATOM 2165 C CA . GLU A 1 266 ? 12.420 8.833 -14.285 1.00 93.31 266 GLU A CA 1
ATOM 2166 C C . GLU A 1 266 ? 13.427 8.318 -15.334 1.00 93.31 266 GLU A C 1
ATOM 2168 O O . GLU A 1 266 ? 13.078 8.113 -16.495 1.00 93.31 266 GLU A O 1
ATOM 2173 N N . TYR A 1 267 ? 14.673 8.038 -14.931 1.00 93.88 267 TYR A N 1
ATOM 2174 C CA . TYR A 1 267 ? 15.680 7.449 -15.826 1.00 93.88 267 TYR A CA 1
ATOM 2175 C C . TYR A 1 267 ? 15.433 5.949 -16.077 1.00 93.88 267 TYR A C 1
ATOM 2177 O O . TYR A 1 267 ? 15.662 5.468 -17.180 1.00 93.88 267 TYR A O 1
ATOM 2185 N N . GLU A 1 268 ? 14.902 5.211 -15.094 1.00 95.44 268 GLU A N 1
ATOM 2186 C CA . GLU A 1 268 ? 14.499 3.809 -15.284 1.00 95.44 268 GLU A CA 1
ATOM 2187 C C . GLU A 1 268 ? 13.252 3.718 -16.180 1.00 95.44 268 GLU A C 1
ATOM 2189 O O . GLU A 1 268 ? 13.150 2.810 -17.000 1.00 95.44 268 GLU A O 1
ATOM 2194 N N . TYR A 1 269 ? 12.313 4.659 -16.018 1.00 96.12 269 TYR A N 1
ATOM 2195 C CA . TYR A 1 269 ? 11.088 4.768 -16.813 1.00 96.12 269 TYR A CA 1
ATOM 2196 C C . TYR A 1 269 ? 11.388 5.140 -18.274 1.00 96.12 269 TYR A C 1
ATOM 2198 O O . TYR A 1 269 ? 10.977 4.431 -19.193 1.00 96.12 269 TYR A O 1
ATOM 2206 N N . SER A 1 270 ? 12.170 6.198 -18.515 1.00 94.56 270 SER A N 1
ATOM 2207 C CA . SER A 1 270 ? 12.579 6.589 -19.876 1.00 94.56 270 SER A CA 1
ATOM 2208 C C . SER A 1 270 ? 13.489 5.553 -20.554 1.00 94.56 270 SER A C 1
ATOM 2210 O O . SER A 1 270 ? 13.414 5.386 -21.770 1.00 94.56 270 SER A O 1
ATOM 2212 N N . GLY A 1 271 ? 14.262 4.783 -19.778 1.00 93.50 271 GLY A N 1
ATOM 2213 C CA . GLY A 1 271 ? 15.020 3.612 -20.237 1.00 93.50 271 GLY A CA 1
ATOM 2214 C C . GLY A 1 271 ? 14.183 2.383 -20.631 1.00 93.50 271 GLY A C 1
ATOM 2215 O O . GLY A 1 271 ? 14.751 1.375 -21.056 1.00 93.50 271 GLY A O 1
ATOM 2216 N N . GLY A 1 272 ? 12.854 2.445 -20.514 1.00 95.69 272 GLY A N 1
ATOM 2217 C CA . GLY A 1 272 ? 11.913 1.389 -20.897 1.00 95.69 272 GLY A CA 1
ATOM 2218 C C . GLY A 1 272 ? 10.908 1.117 -19.787 1.00 95.69 272 GLY A C 1
ATOM 2219 O O . GLY A 1 272 ? 11.310 0.791 -18.672 1.00 95.69 272 GLY A O 1
ATOM 2220 N N . HIS A 1 273 ? 9.616 1.238 -20.088 1.00 96.88 273 HIS A N 1
ATOM 2221 C CA . HIS A 1 273 ? 8.480 1.041 -19.181 1.00 96.88 273 HIS A CA 1
ATOM 2222 C C . HIS A 1 273 ? 7.405 0.151 -19.823 1.00 96.88 273 HIS A C 1
ATOM 2224 O O . HIS A 1 273 ? 7.480 -0.194 -21.001 1.00 96.88 273 HIS A O 1
ATOM 2230 N N . VAL A 1 274 ? 6.417 -0.283 -19.037 1.00 96.25 274 VAL A N 1
ATOM 2231 C CA . VAL A 1 274 ? 5.245 -1.006 -19.564 1.00 96.25 274 VAL A CA 1
ATOM 2232 C C . VAL A 1 274 ? 4.386 -0.055 -20.406 1.00 96.25 274 VAL A C 1
ATOM 2234 O O . VAL A 1 274 ? 4.210 1.096 -20.014 1.00 96.25 274 VAL A O 1
ATOM 2237 N N . VAL A 1 275 ? 3.841 -0.533 -21.530 1.00 94.38 275 VAL A N 1
ATOM 2238 C CA . VAL A 1 275 ? 2.884 0.201 -22.384 1.00 94.38 275 VAL A CA 1
ATOM 2239 C C . VAL A 1 275 ? 1.799 0.883 -21.536 1.00 94.38 275 VAL A C 1
ATOM 2241 O O . VAL A 1 275 ? 1.258 0.281 -20.610 1.00 94.38 275 VAL A O 1
ATOM 2244 N N . ASP A 1 276 ? 1.525 2.151 -21.849 1.00 92.44 276 ASP A N 1
ATOM 2245 C CA . ASP A 1 276 ? 0.533 3.023 -21.202 1.00 92.44 276 ASP A CA 1
ATOM 2246 C C . ASP A 1 276 ? 0.690 3.209 -19.675 1.00 92.44 276 ASP A C 1
ATOM 2248 O O . ASP A 1 276 ? -0.216 3.698 -18.993 1.00 92.44 276 ASP A O 1
ATOM 2252 N N . ALA A 1 277 ? 1.859 2.874 -19.113 1.00 96.00 277 ALA A N 1
ATOM 2253 C CA . ALA A 1 277 ? 2.182 3.180 -17.724 1.00 96.00 277 ALA A CA 1
ATOM 2254 C C . ALA A 1 277 ? 2.498 4.668 -17.520 1.00 96.00 277 ALA A C 1
ATOM 2256 O O . ALA A 1 277 ? 3.207 5.283 -18.306 1.00 96.00 277 ALA A O 1
ATOM 2257 N N . MET A 1 278 ? 2.035 5.232 -16.405 1.00 95.19 278 MET A N 1
ATOM 2258 C CA . MET A 1 278 ? 2.360 6.588 -15.960 1.00 95.19 278 MET A CA 1
ATOM 2259 C C . MET A 1 278 ? 3.476 6.562 -14.905 1.00 95.19 278 MET A C 1
ATOM 2261 O O . MET A 1 278 ? 3.410 5.779 -13.954 1.00 95.19 278 MET A O 1
ATOM 2265 N N . SER A 1 279 ? 4.469 7.449 -15.028 1.00 95.50 279 SER A N 1
ATOM 2266 C CA . SER A 1 279 ? 5.517 7.647 -14.012 1.00 95.50 279 SER A CA 1
ATOM 2267 C C . SER A 1 279 ? 4.910 8.178 -12.701 1.00 95.50 279 SER A C 1
ATOM 2269 O O . SER A 1 279 ? 4.278 9.234 -12.675 1.00 95.50 279 SER A O 1
ATOM 2271 N N . LEU A 1 280 ? 5.086 7.440 -11.598 1.00 94.31 280 LEU A N 1
ATOM 2272 C CA . LEU A 1 280 ? 4.589 7.778 -10.256 1.00 94.31 280 LEU A CA 1
ATOM 2273 C C . LEU A 1 280 ? 5.686 7.546 -9.202 1.00 94.31 280 LEU A C 1
ATOM 2275 O O . LEU A 1 280 ? 5.576 6.711 -8.300 1.00 94.31 280 LEU A O 1
ATOM 2279 N N . ALA A 1 281 ? 6.779 8.299 -9.337 1.00 90.75 281 ALA A N 1
ATOM 2280 C CA . ALA A 1 281 ? 7.959 8.189 -8.481 1.00 90.75 281 ALA A CA 1
ATOM 2281 C C . ALA A 1 281 ? 7.778 8.784 -7.065 1.00 90.75 281 ALA A C 1
ATOM 2283 O O . ALA A 1 281 ? 8.407 8.313 -6.114 1.00 90.75 281 ALA A O 1
ATOM 2284 N N . SER A 1 282 ? 6.957 9.833 -6.902 1.00 88.81 282 SER A N 1
ATOM 2285 C CA . SER A 1 282 ? 6.797 10.584 -5.644 1.00 88.81 282 SER A CA 1
ATOM 2286 C C . SER A 1 282 ? 5.373 10.502 -5.069 1.00 88.81 282 SER A C 1
ATOM 2288 O O . SER A 1 282 ? 4.408 10.428 -5.827 1.00 88.81 282 SER A O 1
ATOM 2290 N N . PRO A 1 283 ? 5.209 10.552 -3.729 1.00 89.69 283 PRO A N 1
ATOM 2291 C CA . PRO A 1 283 ? 3.884 10.524 -3.097 1.00 89.69 283 PRO A CA 1
ATOM 2292 C C . PRO A 1 283 ? 3.070 11.799 -3.353 1.00 89.69 283 PRO A C 1
ATOM 2294 O O . PRO A 1 283 ? 1.849 11.769 -3.304 1.00 89.69 283 PRO A O 1
ATOM 2297 N N . GLU A 1 284 ? 3.735 12.919 -3.644 1.00 86.62 284 GLU A N 1
ATOM 2298 C CA . GLU A 1 284 ? 3.102 14.230 -3.844 1.00 86.62 284 GLU A CA 1
ATOM 2299 C C . GLU A 1 284 ? 2.139 14.224 -5.043 1.00 86.62 284 GLU A C 1
ATOM 2301 O O . GLU A 1 284 ? 1.033 14.745 -4.939 1.00 86.62 284 GLU A O 1
ATOM 2306 N N . ALA A 1 285 ? 2.521 13.557 -6.139 1.00 86.75 285 ALA A N 1
ATOM 2307 C CA . ALA A 1 285 ? 1.733 13.476 -7.371 1.00 86.75 285 ALA A CA 1
ATOM 2308 C C . ALA A 1 285 ? 0.466 12.604 -7.247 1.00 86.75 285 ALA A C 1
ATOM 2310 O O . ALA A 1 285 ? -0.396 12.644 -8.121 1.00 86.75 285 ALA A O 1
ATOM 2311 N N . VAL A 1 286 ? 0.329 11.818 -6.170 1.00 90.00 286 VAL A N 1
ATOM 2312 C CA . VAL A 1 286 ? -0.830 10.936 -5.953 1.00 90.00 286 VAL A CA 1
ATOM 2313 C C . VAL A 1 286 ? -2.132 11.726 -5.866 1.00 90.00 286 VAL A C 1
ATOM 2315 O O . VAL A 1 286 ? -3.129 11.314 -6.454 1.00 90.00 286 VAL A O 1
ATOM 2318 N N . ASN A 1 287 ? -2.139 12.848 -5.143 1.00 87.00 287 ASN A N 1
ATOM 2319 C CA . ASN A 1 287 ? -3.364 13.621 -4.944 1.00 87.00 287 ASN A CA 1
ATOM 2320 C C . ASN A 1 287 ? -3.857 14.215 -6.266 1.00 87.00 287 ASN A C 1
ATOM 2322 O O . ASN A 1 287 ? -5.028 14.068 -6.594 1.00 87.00 287 ASN A O 1
ATOM 2326 N N . ASP A 1 288 ? -2.959 14.795 -7.060 1.00 86.12 288 ASP A N 1
ATOM 2327 C CA . ASP A 1 288 ? -3.317 15.441 -8.325 1.00 86.12 288 ASP A CA 1
ATOM 2328 C C . ASP A 1 288 ? -3.749 14.418 -9.396 1.00 86.12 288 ASP A C 1
ATOM 2330 O O . ASP A 1 288 ? -4.661 14.677 -10.180 1.00 86.12 288 ASP A O 1
ATOM 2334 N N . LEU A 1 289 ? -3.133 13.229 -9.411 1.00 88.44 289 LEU A N 1
ATOM 2335 C CA . LEU A 1 289 ? -3.348 12.202 -10.441 1.00 88.44 289 LEU A CA 1
ATOM 2336 C C . LEU A 1 289 ? -4.514 11.237 -10.146 1.00 88.44 289 LEU A C 1
ATOM 2338 O O . LEU A 1 289 ? -5.074 10.633 -11.070 1.00 88.44 289 LEU A O 1
ATOM 2342 N N . LEU A 1 290 ? -4.860 11.057 -8.865 1.00 88.88 290 LEU A N 1
ATOM 2343 C CA . LEU A 1 290 ? -5.875 10.100 -8.407 1.00 88.88 290 LEU A CA 1
ATOM 2344 C C . LEU A 1 290 ? -6.976 10.701 -7.526 1.00 88.88 290 LEU A C 1
ATOM 2346 O O . LEU A 1 290 ? -7.988 10.039 -7.355 1.00 88.88 290 LEU A O 1
ATOM 2350 N N . PHE A 1 291 ? -6.833 11.900 -6.959 1.00 88.12 291 PHE A N 1
ATOM 2351 C CA . PHE A 1 291 ? -7.813 12.457 -6.007 1.00 88.12 291 PHE A CA 1
ATOM 2352 C C . PHE A 1 291 ? -8.160 13.940 -6.258 1.00 88.12 291 PHE A C 1
ATOM 2354 O O . PHE A 1 291 ? -8.738 14.600 -5.390 1.00 88.12 291 PHE A O 1
ATOM 2361 N N . ALA A 1 292 ? -7.828 14.483 -7.434 1.00 85.81 292 ALA A N 1
ATOM 2362 C CA . ALA A 1 292 ? -8.161 15.856 -7.798 1.00 85.81 292 ALA A CA 1
ATOM 2363 C C . ALA A 1 292 ? -9.685 16.036 -7.990 1.00 85.81 292 ALA A C 1
ATOM 2365 O O . ALA A 1 292 ? -10.315 15.194 -8.631 1.00 85.81 292 ALA A O 1
ATOM 2366 N N . PRO A 1 293 ? -10.303 17.145 -7.526 1.00 77.44 293 PRO A N 1
ATOM 2367 C CA . PRO A 1 293 ? -11.766 17.307 -7.515 1.00 77.44 293 PRO A CA 1
ATOM 2368 C C . PRO A 1 293 ? -12.482 17.196 -8.870 1.00 77.44 293 PRO A C 1
ATOM 2370 O O . PRO A 1 293 ? -13.689 16.989 -8.893 1.00 77.44 293 PRO A O 1
ATOM 2373 N N . ALA A 1 294 ? -11.760 17.359 -9.982 1.00 78.12 294 ALA A N 1
ATOM 2374 C CA . ALA A 1 294 ? -12.297 17.289 -11.342 1.00 78.12 294 ALA A CA 1
ATOM 2375 C C . ALA A 1 294 ? -12.245 15.878 -11.970 1.00 78.12 294 ALA A C 1
ATOM 2377 O O . ALA A 1 294 ? -12.650 15.715 -13.118 1.00 78.12 294 ALA A O 1
ATOM 2378 N N . LEU A 1 295 ? -11.711 14.873 -11.266 1.00 80.31 295 LEU A N 1
ATOM 2379 C CA . LEU A 1 295 ? -11.629 13.500 -11.767 1.00 80.31 295 LEU A CA 1
ATOM 2380 C C . LEU A 1 295 ? -12.936 12.742 -11.517 1.00 80.31 295 LEU A C 1
ATOM 2382 O O . LEU A 1 295 ? -13.425 12.690 -10.390 1.00 80.31 295 LEU A O 1
ATOM 2386 N N . GLU A 1 296 ? -13.453 12.074 -12.548 1.00 77.62 296 GLU A N 1
ATOM 2387 C CA . GLU A 1 296 ? -14.506 11.076 -12.368 1.00 77.62 296 GLU A CA 1
ATOM 2388 C C . GLU A 1 296 ? -13.927 9.796 -11.745 1.00 77.62 296 GLU A C 1
ATOM 2390 O O . GLU A 1 296 ? -12.961 9.201 -12.239 1.00 77.62 296 GLU A O 1
ATOM 2395 N N . TYR A 1 297 ? -14.527 9.366 -10.635 1.00 80.62 297 TYR A N 1
ATOM 2396 C CA . TYR A 1 297 ? -14.140 8.160 -9.909 1.00 80.62 297 TYR A CA 1
ATOM 2397 C C . TYR A 1 297 ? -15.059 6.999 -10.277 1.00 80.62 297 TYR A C 1
ATOM 2399 O O . TYR A 1 297 ? -16.280 7.117 -10.196 1.00 80.62 297 TYR A O 1
ATOM 2407 N N . SER A 1 298 ? -14.476 5.843 -10.598 1.00 83.81 298 SER A N 1
ATOM 2408 C CA . SER A 1 298 ? -15.229 4.605 -10.786 1.00 83.81 298 SER A CA 1
ATOM 2409 C C . SER A 1 298 ? -14.662 3.478 -9.934 1.00 83.81 298 SER A C 1
ATOM 2411 O O . SER A 1 298 ? -13.477 3.151 -10.006 1.00 83.81 298 SER A O 1
ATOM 2413 N N . LYS A 1 299 ? -15.564 2.803 -9.210 1.00 85.62 299 LYS A N 1
ATOM 2414 C CA . LYS A 1 299 ? -15.290 1.579 -8.439 1.00 85.62 299 LYS A CA 1
ATOM 2415 C C . LYS A 1 299 ? -14.880 0.391 -9.333 1.00 85.62 299 LYS A C 1
ATOM 2417 O O . LYS A 1 299 ? -14.512 -0.662 -8.817 1.00 85.62 299 LYS A O 1
ATOM 2422 N N . THR A 1 300 ? -14.955 0.534 -10.660 1.00 88.62 300 THR A N 1
ATOM 2423 C CA . THR A 1 300 ? -14.484 -0.446 -11.652 1.00 88.62 300 THR A CA 1
ATOM 2424 C C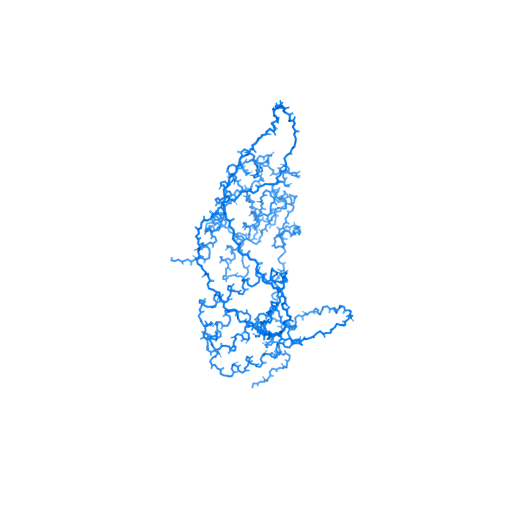 . THR A 1 300 ? -13.232 0.014 -12.408 1.00 88.62 300 THR A C 1
ATOM 2426 O O . THR A 1 300 ? -12.887 -0.599 -13.412 1.00 88.62 300 THR A O 1
ATOM 2429 N N . THR A 1 301 ? -12.522 1.047 -11.944 1.00 93.00 301 THR A N 1
ATOM 2430 C CA . THR A 1 301 ? -11.195 1.395 -12.477 1.00 93.00 301 THR A CA 1
ATOM 2431 C C . THR A 1 301 ? -10.112 0.576 -11.775 1.00 93.00 301 THR A C 1
ATOM 2433 O O . THR A 1 301 ? -9.927 0.716 -10.567 1.00 93.00 301 THR A O 1
ATOM 2436 N N . ALA A 1 302 ? -9.372 -0.249 -12.521 1.00 94.62 302 ALA A N 1
ATOM 2437 C CA . ALA A 1 302 ? -8.243 -1.014 -11.990 1.00 94.62 302 ALA A CA 1
ATOM 2438 C C . ALA A 1 302 ? -6.969 -0.162 -11.934 1.00 94.62 302 ALA A C 1
ATOM 2440 O O . ALA A 1 302 ? -6.550 0.399 -12.948 1.00 94.62 302 ALA A O 1
ATOM 2441 N N . LEU A 1 303 ? -6.323 -0.104 -10.768 1.00 96.62 303 LEU A N 1
ATOM 2442 C CA . LEU A 1 303 ? -5.007 0.515 -10.606 1.00 96.62 303 LEU A CA 1
ATOM 2443 C C . LEU A 1 303 ? -3.931 -0.576 -10.498 1.00 96.62 303 LEU A C 1
ATOM 2445 O O . LEU A 1 303 ? -3.932 -1.356 -9.544 1.00 96.62 303 LEU A O 1
ATOM 2449 N N . ILE A 1 304 ? -3.008 -0.633 -11.456 1.00 97.56 304 ILE A N 1
ATOM 2450 C CA . ILE A 1 304 ? -1.919 -1.619 -11.498 1.00 97.56 304 ILE A CA 1
ATOM 2451 C C . ILE A 1 304 ? -0.600 -0.914 -11.198 1.00 97.56 304 ILE A C 1
ATOM 2453 O O . ILE A 1 304 ? -0.263 0.072 -11.843 1.00 97.56 304 ILE A O 1
ATOM 2457 N N . PHE A 1 305 ? 0.171 -1.432 -10.247 1.00 98.19 305 PHE A N 1
ATOM 2458 C CA . PHE A 1 305 ? 1.441 -0.848 -9.822 1.00 98.19 305 PHE A CA 1
ATOM 2459 C C . PHE A 1 305 ? 2.593 -1.819 -10.039 1.00 98.19 305 PHE A C 1
ATOM 2461 O O . PHE A 1 305 ? 2.478 -3.023 -9.798 1.00 98.19 305 PHE A O 1
ATOM 2468 N N . TYR A 1 306 ? 3.748 -1.279 -10.407 1.00 97.94 306 TYR A N 1
ATOM 2469 C CA . TYR A 1 306 ? 5.006 -2.010 -10.372 1.00 97.94 306 TYR A CA 1
ATOM 2470 C C . TYR A 1 306 ? 6.170 -1.079 -10.037 1.00 97.94 306 TYR A C 1
ATOM 2472 O O . TYR A 1 306 ? 6.069 0.145 -10.053 1.00 97.94 306 TYR A O 1
ATOM 2480 N N . CYS A 1 307 ? 7.304 -1.671 -9.690 1.00 96.81 307 CYS A N 1
ATOM 2481 C CA . CYS A 1 307 ? 8.592 -1.003 -9.852 1.00 96.81 307 CYS A CA 1
ATOM 2482 C C . CYS A 1 307 ? 9.572 -2.024 -10.442 1.00 96.81 307 CYS A C 1
ATOM 2484 O O . CYS A 1 307 ? 9.137 -3.062 -10.920 1.00 96.81 307 CYS A O 1
ATOM 2486 N N . GLU A 1 308 ? 10.881 -1.801 -10.370 1.00 96.81 308 GLU A N 1
ATOM 2487 C CA . GLU A 1 308 ? 11.896 -2.714 -10.931 1.00 96.81 308 GLU A CA 1
ATOM 2488 C C . GLU A 1 308 ? 11.719 -4.186 -10.504 1.00 96.81 308 GLU A C 1
ATOM 2490 O O . GLU A 1 308 ? 11.639 -5.058 -11.361 1.00 96.81 308 GLU A O 1
ATOM 2495 N N . PHE A 1 309 ? 11.550 -4.429 -9.194 1.00 95.88 309 PHE A N 1
ATOM 2496 C CA . PHE A 1 309 ? 11.335 -5.760 -8.593 1.00 95.88 309 PHE A CA 1
ATOM 2497 C C . PHE A 1 309 ? 10.006 -5.901 -7.819 1.00 95.88 309 PHE A C 1
ATOM 2499 O O . PHE A 1 309 ? 9.853 -6.822 -7.016 1.00 95.88 309 PHE A O 1
ATOM 2506 N N . SER A 1 310 ? 9.116 -4.902 -7.902 1.00 95.94 310 SER A N 1
ATOM 2507 C CA . SER A 1 310 ? 7.878 -4.769 -7.096 1.00 95.94 310 SER A CA 1
ATOM 2508 C C . SER A 1 310 ? 8.003 -4.993 -5.571 1.00 95.94 310 SER A C 1
ATOM 2510 O O . SER A 1 310 ? 7.012 -5.178 -4.874 1.00 95.94 310 SER A O 1
ATOM 2512 N N . ALA A 1 311 ? 9.212 -4.939 -5.000 1.00 93.44 311 ALA A N 1
ATOM 2513 C CA . ALA A 1 311 ? 9.457 -5.373 -3.621 1.00 93.44 311 ALA A CA 1
ATOM 2514 C C . ALA A 1 311 ? 9.299 -4.276 -2.550 1.00 93.44 311 ALA A C 1
ATOM 2516 O O . ALA A 1 311 ? 9.088 -4.607 -1.383 1.00 93.44 311 ALA A O 1
ATOM 2517 N N . LYS A 1 312 ? 9.437 -2.990 -2.913 1.00 92.81 312 LYS A N 1
ATOM 2518 C CA . LYS A 1 312 ? 9.434 -1.857 -1.958 1.00 92.81 312 LYS A CA 1
ATOM 2519 C C . LYS A 1 312 ? 8.640 -0.643 -2.450 1.00 92.81 312 LYS A C 1
ATOM 2521 O O . LYS A 1 312 ? 7.639 -0.301 -1.834 1.00 92.81 312 LYS A O 1
ATOM 2526 N N . ARG A 1 313 ? 9.066 -0.021 -3.559 1.00 94.75 313 ARG A N 1
ATOM 2527 C CA . ARG A 1 313 ? 8.538 1.275 -4.041 1.00 94.75 313 ARG A CA 1
ATOM 2528 C C . ARG A 1 313 ? 7.036 1.221 -4.358 1.00 94.75 313 ARG A C 1
ATOM 2530 O O . ARG A 1 313 ? 6.263 1.929 -3.720 1.00 94.75 313 ARG A O 1
ATOM 2537 N N . ALA A 1 314 ? 6.612 0.321 -5.247 1.00 96.75 314 ALA A N 1
ATOM 2538 C CA . ALA A 1 314 ? 5.193 0.136 -5.571 1.00 96.75 314 ALA A CA 1
ATOM 2539 C C . ALA A 1 314 ? 4.326 -0.312 -4.370 1.00 96.75 314 ALA A C 1
ATOM 2541 O O . ALA A 1 314 ? 3.331 0.355 -4.097 1.00 96.75 314 ALA A O 1
ATOM 2542 N N . PRO A 1 315 ? 4.704 -1.330 -3.566 1.00 96.75 315 PRO A N 1
ATOM 2543 C CA . PRO A 1 315 ? 3.960 -1.697 -2.354 1.00 96.75 315 PRO A CA 1
ATOM 2544 C C . PRO A 1 315 ? 3.816 -0.570 -1.320 1.00 96.75 315 PRO A C 1
ATOM 2546 O O . PRO A 1 315 ? 2.829 -0.532 -0.586 1.00 96.75 315 PRO A O 1
ATOM 2549 N N . GLN A 1 316 ? 4.794 0.338 -1.224 1.00 95.31 316 GLN A N 1
ATOM 2550 C CA . GLN A 1 316 ? 4.693 1.534 -0.384 1.00 95.31 316 GLN A CA 1
ATOM 2551 C C . GLN A 1 316 ? 3.678 2.527 -0.972 1.00 95.31 316 GLN A C 1
ATOM 2553 O O . GLN A 1 316 ? 2.815 3.015 -0.242 1.00 95.31 316 GLN A O 1
ATOM 2558 N N . MET A 1 317 ? 3.728 2.766 -2.287 1.00 95.81 317 MET A N 1
ATOM 2559 C CA . MET A 1 317 ? 2.794 3.653 -2.987 1.00 95.81 317 MET A CA 1
ATOM 2560 C C . MET A 1 317 ? 1.343 3.148 -2.925 1.00 95.81 317 MET A C 1
ATOM 2562 O O . MET A 1 317 ? 0.439 3.917 -2.610 1.00 95.81 317 MET A O 1
ATOM 2566 N N . MET A 1 318 ? 1.110 1.846 -3.113 1.00 96.38 318 MET A N 1
ATOM 2567 C CA . MET A 1 318 ? -0.222 1.234 -3.003 1.00 96.38 318 MET A CA 1
ATOM 2568 C C . MET A 1 318 ? -0.844 1.440 -1.618 1.00 96.38 318 MET A C 1
ATOM 2570 O O . MET A 1 318 ? -1.977 1.908 -1.501 1.00 96.38 318 MET A O 1
ATOM 2574 N N . ARG A 1 319 ? -0.092 1.139 -0.549 1.00 95.12 319 ARG A N 1
ATOM 2575 C CA . ARG A 1 319 ? -0.564 1.343 0.832 1.00 95.12 319 ARG A CA 1
ATOM 2576 C C . ARG A 1 319 ? -0.804 2.822 1.133 1.00 95.12 319 ARG A C 1
ATOM 2578 O O . ARG A 1 319 ? -1.725 3.153 1.876 1.00 95.12 319 ARG A O 1
ATOM 2585 N N . HIS A 1 320 ? -0.017 3.710 0.531 1.00 93.88 320 HIS A N 1
ATOM 2586 C CA . HIS A 1 320 ? -0.190 5.151 0.653 1.00 93.88 320 HIS A CA 1
ATOM 2587 C C . HIS A 1 320 ? -1.485 5.655 -0.003 1.00 93.88 320 HIS A C 1
ATOM 2589 O O . HIS A 1 320 ? -2.281 6.314 0.665 1.00 93.88 320 HIS A O 1
ATOM 2595 N N . ILE A 1 321 ? -1.738 5.271 -1.257 1.00 94.94 321 ILE A N 1
ATOM 2596 C CA . ILE A 1 321 ? -2.974 5.580 -1.994 1.00 94.94 321 ILE A CA 1
ATOM 2597 C C . ILE A 1 321 ? -4.194 5.053 -1.233 1.00 94.94 321 ILE A C 1
ATOM 2599 O O . ILE A 1 321 ? -5.134 5.802 -0.979 1.00 94.94 321 ILE A O 1
ATOM 2603 N N . ARG A 1 322 ? -4.152 3.796 -0.769 1.00 94.38 322 ARG A N 1
ATOM 2604 C CA . ARG A 1 322 ? -5.243 3.200 0.015 1.00 94.38 322 ARG A CA 1
ATOM 2605 C C . ARG A 1 322 ? -5.475 3.921 1.350 1.00 94.38 322 ARG A C 1
ATOM 2607 O O . ARG A 1 322 ? -6.621 4.012 1.783 1.00 94.38 322 ARG A O 1
ATOM 2614 N N . LYS A 1 323 ? -4.428 4.459 1.991 1.00 91.88 323 LYS A N 1
ATOM 2615 C CA . LYS A 1 323 ? -4.553 5.293 3.201 1.00 91.88 323 LYS A CA 1
ATOM 2616 C C . LYS A 1 323 ? -5.254 6.624 2.904 1.00 91.88 323 LYS A C 1
ATOM 2618 O O . LYS A 1 323 ? -6.083 7.035 3.708 1.00 91.88 323 LYS A O 1
ATOM 2623 N N . ILE A 1 324 ? -4.946 7.273 1.778 1.00 90.19 324 ILE A N 1
ATOM 2624 C CA . ILE A 1 324 ? -5.605 8.521 1.351 1.00 90.19 324 ILE A CA 1
ATOM 2625 C C . ILE A 1 324 ? -7.080 8.260 1.017 1.00 90.19 324 ILE A C 1
ATOM 2627 O O . ILE A 1 324 ? -7.951 8.925 1.570 1.00 90.19 324 ILE A O 1
ATOM 2631 N N . ASP A 1 325 ? -7.371 7.235 0.213 1.00 92.19 325 ASP A N 1
ATOM 2632 C CA . ASP A 1 325 ? -8.741 6.856 -0.166 1.00 92.19 325 ASP A CA 1
ATOM 2633 C C . ASP A 1 325 ? -9.610 6.549 1.073 1.00 92.19 325 ASP A C 1
ATOM 2635 O O . ASP A 1 325 ? -10.720 7.060 1.223 1.00 92.19 325 ASP A O 1
ATOM 2639 N N . ARG A 1 326 ? -9.060 5.802 2.044 1.00 90.31 326 ARG A N 1
ATOM 2640 C CA . ARG A 1 326 ? -9.720 5.535 3.336 1.00 90.31 326 ARG A CA 1
ATOM 2641 C C . ARG A 1 326 ? -9.880 6.768 4.225 1.00 90.31 326 ARG A C 1
ATOM 2643 O O . ARG A 1 326 ? -10.832 6.806 4.995 1.00 90.31 326 ARG A O 1
ATOM 2650 N N . PHE A 1 327 ? -8.978 7.744 4.147 1.00 88.19 327 PHE A N 1
ATOM 2651 C CA . PHE A 1 327 ? -9.102 9.001 4.888 1.00 88.19 327 PHE A CA 1
ATOM 2652 C C . PHE A 1 327 ? -10.229 9.873 4.316 1.00 88.19 327 PHE A C 1
ATOM 2654 O O . PHE A 1 327 ? -11.038 10.393 5.078 1.00 88.19 327 PHE A O 1
ATOM 2661 N N . ILE A 1 328 ? -10.340 9.957 2.986 1.00 85.00 328 ILE A N 1
ATOM 2662 C CA . ILE A 1 328 ? -11.444 10.644 2.294 1.00 85.00 328 ILE A CA 1
ATOM 2663 C C . ILE A 1 328 ? -12.791 9.984 2.641 1.00 85.00 328 ILE A C 1
ATOM 2665 O O . ILE A 1 328 ? -13.755 10.672 2.970 1.00 85.00 328 ILE A O 1
ATOM 2669 N N . HIS A 1 329 ? -12.846 8.649 2.652 1.00 85.94 329 HIS A N 1
ATOM 2670 C CA . HIS A 1 329 ? -14.052 7.873 2.971 1.00 85.94 329 HIS A CA 1
ATOM 2671 C C . HIS A 1 329 ? -14.239 7.561 4.466 1.00 85.94 329 HIS A C 1
ATOM 2673 O O . HIS A 1 329 ? -15.022 6.673 4.806 1.00 85.94 329 HIS A O 1
ATOM 2679 N N . ALA A 1 330 ? -13.567 8.272 5.380 1.00 82.44 330 ALA A N 1
ATOM 2680 C CA . ALA A 1 330 ? -13.613 7.963 6.814 1.00 82.44 330 ALA A CA 1
ATOM 2681 C C . ALA A 1 330 ? -15.040 7.982 7.404 1.00 82.44 330 ALA A C 1
ATOM 2683 O O . ALA A 1 330 ? -15.353 7.181 8.281 1.00 82.44 330 ALA A O 1
ATOM 2684 N N . SER A 1 331 ? -15.920 8.849 6.892 1.00 81.69 331 SER A N 1
ATOM 2685 C CA . SER A 1 331 ? -17.334 8.947 7.291 1.00 81.69 331 SER A CA 1
ATOM 2686 C C . SER A 1 331 ? -18.274 7.966 6.574 1.00 81.69 331 SER A C 1
ATOM 2688 O O . SER A 1 331 ? -19.434 7.853 6.958 1.00 81.69 331 SER A O 1
ATOM 2690 N N . LYS A 1 332 ? -17.797 7.266 5.536 1.00 83.88 332 LYS A N 1
ATOM 2691 C CA . LYS A 1 332 ? -18.581 6.363 4.673 1.00 83.88 332 LYS A CA 1
ATOM 2692 C C . LYS A 1 332 ? -17.951 4.973 4.560 1.00 83.88 332 LYS A C 1
ATOM 2694 O O . LYS A 1 332 ? -18.020 4.328 3.517 1.00 83.88 332 LYS A O 1
ATOM 2699 N N . TYR A 1 333 ? -17.286 4.499 5.608 1.00 76.75 333 TYR A N 1
ATOM 2700 C CA . TYR A 1 333 ? -16.713 3.155 5.613 1.00 76.75 333 TYR A CA 1
ATOM 2701 C C . TYR A 1 333 ? -17.815 2.099 5.346 1.00 76.75 333 TYR A C 1
ATOM 2703 O O . TYR A 1 333 ? -18.855 2.168 5.999 1.00 76.75 333 TYR A O 1
ATOM 2711 N N . PRO A 1 334 ? -17.632 1.133 4.417 1.00 86.94 334 PRO A N 1
ATOM 2712 C CA . PRO A 1 334 ? -16.381 0.713 3.780 1.00 86.94 334 PRO A CA 1
ATOM 2713 C C . PRO A 1 334 ? -16.144 1.235 2.350 1.00 86.94 334 PRO A C 1
ATOM 2715 O O . PRO A 1 334 ? -15.391 0.597 1.606 1.00 86.94 334 PRO A O 1
ATOM 2718 N N . GLU A 1 335 ? -16.716 2.366 1.937 1.00 88.31 335 GLU A N 1
ATOM 2719 C CA . GLU A 1 335 ? -16.511 2.909 0.586 1.00 88.31 335 GLU A CA 1
ATOM 2720 C C . GLU A 1 335 ? -15.042 3.262 0.264 1.00 88.31 335 GLU A C 1
ATOM 2722 O O . GLU A 1 335 ? -14.208 3.485 1.149 1.00 88.31 335 GLU A O 1
ATOM 2727 N N . LEU A 1 336 ? -14.737 3.250 -1.037 1.00 91.12 336 LEU A N 1
ATOM 2728 C CA . LEU A 1 336 ? -13.466 3.598 -1.678 1.00 91.12 336 LEU A CA 1
ATOM 2729 C C . LEU A 1 336 ? -13.766 4.154 -3.075 1.00 91.12 336 LEU A C 1
ATOM 2731 O O . LEU A 1 336 ? -14.704 3.678 -3.725 1.00 91.12 336 LEU A O 1
ATOM 2735 N N . HIS A 1 337 ? -12.919 5.053 -3.578 1.00 91.50 337 HIS A N 1
ATOM 2736 C CA . HIS A 1 337 ? -12.862 5.354 -5.011 1.00 91.50 337 HIS A CA 1
ATOM 2737 C C . HIS A 1 337 ? -12.204 4.205 -5.787 1.00 91.50 337 HIS A C 1
ATOM 2739 O O . HIS A 1 337 ? -12.712 3.808 -6.834 1.00 91.50 337 HIS A O 1
ATOM 2745 N N . TYR A 1 338 ? -11.116 3.632 -5.255 1.00 93.88 338 TYR A N 1
ATOM 2746 C CA . TYR A 1 338 ? -10.307 2.615 -5.933 1.00 93.88 338 TYR A CA 1
ATOM 2747 C C . TYR A 1 338 ? -10.199 1.319 -5.108 1.00 93.88 338 TYR A C 1
ATOM 2749 O O . TYR A 1 338 ? -9.181 1.068 -4.447 1.00 93.88 338 TYR A O 1
ATOM 2757 N N . PRO A 1 339 ? -11.236 0.457 -5.126 1.00 92.88 339 PRO A N 1
ATOM 2758 C CA . PRO A 1 339 ? -11.161 -0.869 -4.511 1.00 92.88 339 PRO A CA 1
ATOM 2759 C C . PRO A 1 339 ? -10.172 -1.792 -5.247 1.00 92.88 339 PRO A C 1
ATOM 2761 O O . PRO A 1 339 ? -9.381 -2.485 -4.602 1.00 92.88 339 PRO A O 1
ATOM 2764 N N . GLU A 1 340 ? -10.149 -1.721 -6.579 1.00 94.81 340 GLU A N 1
ATOM 2765 C CA . GLU A 1 340 ? -9.339 -2.549 -7.478 1.00 94.81 340 GLU A CA 1
ATOM 2766 C C . GLU A 1 340 ? -7.885 -2.048 -7.556 1.00 94.81 340 GLU A C 1
ATOM 2768 O O . GLU A 1 340 ? -7.555 -1.166 -8.350 1.00 94.81 340 GLU A O 1
ATOM 2773 N N . MET A 1 341 ? -6.996 -2.604 -6.728 1.00 96.44 341 MET A N 1
ATOM 2774 C CA . MET A 1 341 ? -5.565 -2.270 -6.725 1.00 96.44 341 MET A CA 1
ATOM 2775 C C . MET A 1 341 ? -4.702 -3.530 -6.796 1.00 96.44 341 MET A C 1
ATOM 2777 O O . MET A 1 341 ? -4.816 -4.396 -5.930 1.00 96.44 341 MET A O 1
ATOM 2781 N N . TYR A 1 342 ? -3.799 -3.590 -7.776 1.00 97.62 342 TYR A N 1
ATOM 2782 C CA . TYR A 1 342 ? -2.991 -4.768 -8.099 1.00 97.62 342 TYR A CA 1
ATOM 2783 C C . TYR A 1 342 ? -1.494 -4.447 -8.188 1.00 97.62 342 TYR A C 1
ATOM 2785 O O . TYR A 1 342 ? -1.106 -3.355 -8.596 1.00 97.62 342 TYR A O 1
ATOM 2793 N N . LEU A 1 343 ? -0.645 -5.411 -7.829 1.00 98.00 343 LEU A N 1
ATOM 2794 C CA . LEU A 1 343 ? 0.817 -5.336 -7.920 1.00 98.00 343 LEU A CA 1
ATOM 2795 C C . LEU A 1 343 ? 1.323 -6.356 -8.947 1.00 98.00 343 LEU A C 1
ATOM 2797 O O . LEU A 1 343 ? 0.988 -7.530 -8.828 1.00 98.00 343 LEU A O 1
ATOM 2801 N N . ILE A 1 344 ? 2.159 -5.965 -9.911 1.00 97.31 344 ILE A N 1
ATOM 2802 C CA . ILE A 1 344 ? 2.770 -6.943 -10.831 1.00 97.31 344 ILE A CA 1
ATOM 2803 C C . ILE A 1 344 ? 3.909 -7.684 -10.116 1.00 97.31 344 ILE A C 1
ATOM 2805 O O . ILE A 1 344 ? 4.831 -7.039 -9.606 1.00 97.31 344 ILE A O 1
ATOM 2809 N N . ASP A 1 345 ? 3.865 -9.019 -10.082 1.00 95.69 345 ASP A N 1
ATOM 2810 C CA . ASP A 1 345 ? 4.933 -9.847 -9.510 1.00 95.69 345 ASP A CA 1
ATOM 2811 C C . ASP A 1 345 ? 6.254 -9.678 -10.271 1.00 95.69 345 ASP A C 1
ATOM 2813 O O . ASP A 1 345 ? 6.265 -9.417 -11.473 1.00 95.69 345 ASP A O 1
ATOM 2817 N N . GLY A 1 346 ? 7.367 -9.748 -9.538 1.00 93.94 346 GLY A N 1
ATOM 2818 C CA . GLY A 1 346 ? 8.730 -9.536 -10.043 1.00 93.94 346 GLY A CA 1
ATOM 2819 C C . GLY A 1 346 ? 9.029 -8.173 -10.681 1.00 93.94 346 GLY A C 1
ATOM 2820 O O . GLY A 1 346 ? 10.198 -7.876 -10.912 1.00 93.94 346 GLY A O 1
ATOM 2821 N N . GLY A 1 347 ? 8.027 -7.316 -10.889 1.00 96.31 347 GLY A N 1
ATOM 2822 C CA . GLY A 1 347 ? 8.180 -5.960 -11.402 1.00 96.31 347 GLY A CA 1
ATOM 2823 C C . GLY A 1 347 ? 8.569 -5.872 -12.878 1.00 96.31 347 GLY A C 1
ATOM 2824 O O . GLY A 1 347 ? 8.485 -6.845 -13.627 1.00 96.31 347 GLY A O 1
ATOM 2825 N N . TYR A 1 348 ? 9.017 -4.682 -13.293 1.00 97.25 348 TYR A N 1
ATOM 2826 C CA . TYR A 1 348 ? 9.397 -4.410 -14.682 1.00 97.25 348 TYR A CA 1
ATOM 2827 C C . TYR A 1 348 ? 10.455 -5.386 -15.200 1.00 97.25 348 TYR A C 1
ATOM 2829 O O . TYR A 1 348 ? 10.379 -5.798 -16.353 1.00 97.25 348 TYR A O 1
ATOM 2837 N N . LYS A 1 349 ? 11.399 -5.813 -14.348 1.00 96.19 349 LYS A N 1
ATOM 2838 C CA . LYS A 1 349 ? 12.416 -6.788 -14.743 1.00 96.19 349 LYS A CA 1
ATOM 2839 C C . LYS A 1 349 ? 11.784 -8.103 -15.216 1.00 96.19 349 LYS A C 1
ATOM 2841 O O . LYS A 1 349 ? 12.143 -8.593 -16.281 1.00 96.19 349 LYS A O 1
ATOM 2846 N N . GLN A 1 350 ? 10.819 -8.650 -14.470 1.00 95.81 350 GLN A N 1
ATOM 2847 C CA . GLN A 1 350 ? 10.162 -9.898 -14.867 1.00 95.81 350 GLN A CA 1
ATOM 2848 C C . GLN A 1 350 ? 9.257 -9.700 -16.094 1.00 95.81 350 GLN A C 1
ATOM 2850 O O . GLN A 1 350 ? 9.196 -10.587 -16.946 1.00 95.81 350 GLN A O 1
ATOM 2855 N N . CYS A 1 351 ? 8.600 -8.543 -16.236 1.00 95.19 351 CYS A N 1
ATOM 2856 C CA . CYS A 1 351 ? 7.880 -8.197 -17.468 1.00 95.19 351 CYS A CA 1
ATOM 2857 C C . CYS A 1 351 ? 8.815 -8.193 -18.682 1.00 95.19 351 CYS A C 1
ATOM 2859 O O . CYS A 1 351 ? 8.522 -8.849 -19.675 1.00 95.19 351 CYS A O 1
ATOM 2861 N N . PHE A 1 352 ? 9.966 -7.529 -18.578 1.00 95.81 352 PHE A N 1
ATOM 2862 C CA . PHE A 1 352 ? 10.966 -7.445 -19.639 1.00 95.81 352 PHE A CA 1
ATOM 2863 C C . PHE A 1 352 ? 11.536 -8.822 -20.021 1.00 95.81 352 PHE A C 1
ATOM 2865 O O . PHE A 1 352 ? 11.626 -9.146 -21.202 1.00 95.81 352 PHE A O 1
ATOM 2872 N N . GLU A 1 353 ? 11.852 -9.664 -19.031 1.00 95.06 353 GLU A N 1
ATOM 2873 C CA . GLU A 1 353 ? 12.375 -11.024 -19.244 1.00 95.06 353 GLU A CA 1
ATOM 2874 C C . GLU A 1 353 ? 11.345 -11.995 -19.856 1.00 95.06 353 GLU A C 1
ATOM 2876 O O . GLU A 1 353 ? 11.737 -12.934 -20.546 1.00 95.06 353 GLU A O 1
ATOM 2881 N N . THR A 1 354 ? 10.041 -11.802 -19.613 1.00 94.12 354 THR A N 1
ATOM 2882 C CA . THR A 1 354 ? 8.991 -12.765 -20.023 1.00 94.12 354 THR A CA 1
ATOM 2883 C C . THR A 1 354 ? 8.085 -12.293 -21.163 1.00 94.12 354 THR A C 1
ATOM 2885 O O . THR A 1 354 ? 7.502 -13.126 -21.857 1.00 94.12 354 THR A O 1
ATOM 2888 N N . ARG A 1 355 ? 7.924 -10.978 -21.350 1.00 89.56 355 ARG A N 1
ATOM 2889 C CA . ARG A 1 355 ? 6.953 -10.337 -22.254 1.00 89.56 355 ARG A CA 1
ATOM 2890 C C . ARG A 1 355 ? 7.500 -9.013 -22.805 1.00 89.56 355 ARG A C 1
ATOM 2892 O O . ARG A 1 355 ? 6.948 -7.947 -22.553 1.00 89.56 355 ARG A O 1
ATOM 2899 N N . LEU A 1 356 ? 8.547 -9.080 -23.628 1.00 93.25 356 LEU A N 1
ATOM 2900 C CA . LEU A 1 356 ? 9.141 -7.899 -24.281 1.00 93.25 356 LEU A CA 1
ATOM 2901 C C . LEU A 1 356 ? 8.121 -7.051 -25.081 1.00 93.25 356 LEU A C 1
ATOM 2903 O O . LEU A 1 356 ? 8.299 -5.849 -25.251 1.00 93.25 356 LEU A O 1
ATOM 2907 N N . GLU A 1 357 ? 7.039 -7.675 -25.556 1.00 91.38 357 GLU A N 1
ATOM 2908 C CA . GLU A 1 357 ? 5.950 -7.055 -26.328 1.00 91.38 357 GLU A CA 1
ATOM 2909 C C . GLU A 1 357 ? 5.219 -5.928 -25.574 1.00 91.38 357 GLU A C 1
ATOM 2911 O O . GLU A 1 357 ? 4.772 -4.969 -26.205 1.00 91.38 357 GLU A O 1
ATOM 2916 N N . MET A 1 358 ? 5.157 -5.993 -24.235 1.00 93.31 358 MET A N 1
ATOM 2917 C CA . MET A 1 358 ? 4.553 -4.944 -23.399 1.00 93.31 358 MET A CA 1
ATOM 2918 C C . MET A 1 358 ? 5.531 -3.833 -22.983 1.00 93.31 358 MET A C 1
ATOM 2920 O O . MET A 1 358 ? 5.150 -2.981 -22.185 1.00 93.31 358 MET A O 1
ATOM 2924 N N . CYS A 1 359 ? 6.774 -3.823 -23.476 1.00 94.56 359 CYS A N 1
ATOM 2925 C CA . CYS A 1 359 ? 7.815 -2.871 -23.066 1.00 94.56 359 CYS A CA 1
ATOM 2926 C C . CYS A 1 359 ? 8.069 -1.787 -24.132 1.00 94.56 359 CYS A C 1
ATOM 2928 O O . CYS A 1 359 ? 8.300 -2.088 -25.308 1.00 94.56 359 CYS A O 1
ATOM 2930 N N . ARG A 1 360 ? 8.070 -0.510 -23.728 1.00 93.19 360 ARG A N 1
ATOM 2931 C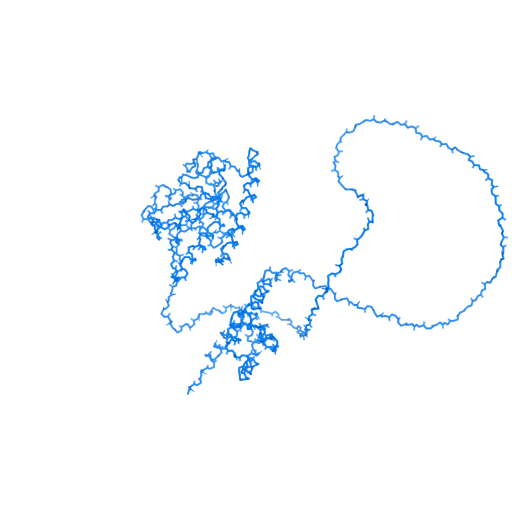 CA . ARG A 1 360 ? 8.343 0.657 -24.584 1.00 93.19 360 ARG A CA 1
ATOM 2932 C C . ARG A 1 360 ? 9.267 1.669 -23.882 1.00 93.19 360 ARG A C 1
ATOM 2934 O O . ARG A 1 360 ? 8.940 2.118 -22.791 1.00 93.19 360 ARG A O 1
ATOM 2941 N N . PRO A 1 361 ? 10.394 2.066 -24.507 1.00 94.88 361 PRO A N 1
ATOM 2942 C CA . PRO A 1 361 ? 11.156 1.252 -25.464 1.00 94.88 361 PRO A CA 1
ATOM 2943 C C . PRO A 1 361 ? 11.397 -0.186 -24.944 1.00 94.88 361 PRO A C 1
ATOM 2945 O O . PRO A 1 361 ? 11.341 -0.411 -23.735 1.00 94.88 361 PRO A O 1
ATOM 2948 N N . PRO A 1 362 ? 11.661 -1.172 -25.826 1.00 93.25 362 PRO A N 1
ATOM 2949 C CA . PRO A 1 362 ? 11.946 -2.558 -25.444 1.00 93.25 362 PRO A CA 1
ATOM 2950 C C . PRO A 1 362 ? 13.383 -2.694 -24.907 1.00 93.25 362 PRO A C 1
ATOM 2952 O O . PRO A 1 362 ? 14.201 -3.461 -25.411 1.00 93.25 362 PRO A O 1
ATOM 2955 N N . THR A 1 363 ? 13.691 -1.915 -23.876 1.00 95.50 363 THR A N 1
ATOM 2956 C CA . THR A 1 363 ? 14.969 -1.851 -23.166 1.00 95.50 363 THR A CA 1
ATOM 2957 C C . THR A 1 363 ? 14.722 -1.893 -21.656 1.00 95.50 363 THR A C 1
ATOM 2959 O O . THR A 1 363 ? 13.589 -1.769 -21.181 1.00 95.50 363 THR A O 1
ATOM 2962 N N . TYR A 1 364 ? 15.786 -2.117 -20.889 1.00 95.88 364 TYR A N 1
ATOM 2963 C CA . TYR A 1 364 ? 15.737 -2.148 -19.433 1.00 95.88 364 TYR A CA 1
ATOM 2964 C C . TYR A 1 364 ? 16.948 -1.419 -18.856 1.00 95.88 364 TYR A C 1
ATOM 2966 O O . TYR A 1 364 ? 18.080 -1.881 -18.987 1.00 95.88 364 TYR A O 1
ATOM 2974 N N . THR A 1 365 ? 16.682 -0.295 -18.194 1.00 94.88 365 THR A N 1
ATOM 2975 C CA . THR A 1 365 ? 17.647 0.428 -17.361 1.00 94.88 365 THR A CA 1
ATOM 2976 C C . THR A 1 365 ? 17.370 0.099 -15.896 1.00 94.88 365 THR A C 1
ATOM 2978 O O . THR A 1 365 ? 16.262 0.324 -15.399 1.00 94.88 365 THR A O 1
ATOM 2981 N N . ALA A 1 366 ? 18.374 -0.458 -15.219 1.00 94.19 366 ALA A N 1
ATOM 2982 C CA . ALA A 1 366 ? 18.318 -0.818 -13.804 1.00 94.19 366 ALA A CA 1
ATOM 2983 C C . ALA A 1 366 ? 18.586 0.398 -12.895 1.00 94.19 366 ALA A C 1
ATOM 2985 O O . ALA A 1 366 ? 19.202 1.380 -13.316 1.00 94.19 366 ALA A O 1
ATOM 2986 N N . MET A 1 367 ? 18.175 0.334 -11.623 1.00 91.44 367 MET A N 1
ATOM 2987 C CA . MET A 1 367 ? 18.448 1.407 -10.648 1.00 91.44 367 MET A CA 1
ATOM 2988 C C . MET A 1 367 ? 19.955 1.619 -10.402 1.00 91.44 367 MET A C 1
ATOM 2990 O O . MET A 1 367 ? 20.389 2.719 -10.044 1.00 91.44 367 MET A O 1
ATOM 2994 N N . ASP A 1 368 ? 20.746 0.556 -10.519 1.00 90.62 368 ASP A N 1
ATOM 2995 C CA . ASP A 1 368 ? 22.184 0.523 -10.253 1.00 90.62 368 ASP A CA 1
ATOM 2996 C C . ASP A 1 368 ? 23.052 0.675 -11.513 1.00 90.62 368 ASP A C 1
ATOM 2998 O O . ASP A 1 368 ? 24.267 0.481 -11.440 1.00 90.62 368 ASP A O 1
ATOM 3002 N N . ASP A 1 369 ? 22.458 1.091 -12.640 1.00 90.56 369 ASP A N 1
ATOM 3003 C CA . ASP A 1 369 ? 23.178 1.382 -13.882 1.00 90.56 369 ASP A CA 1
ATOM 3004 C C . ASP A 1 369 ? 24.342 2.374 -13.635 1.00 90.56 369 ASP A C 1
ATOM 3006 O O . ASP A 1 369 ? 24.112 3.495 -13.151 1.00 90.56 369 ASP A O 1
ATOM 3010 N N . PRO A 1 370 ? 25.600 2.009 -13.969 1.00 90.44 370 PRO A N 1
ATOM 3011 C CA . PRO A 1 370 ? 26.761 2.879 -13.804 1.00 90.44 370 PRO A CA 1
ATOM 3012 C C . PRO A 1 370 ? 26.620 4.256 -14.465 1.00 90.44 370 PRO A C 1
ATOM 3014 O O . PRO A 1 370 ? 27.127 5.234 -13.913 1.00 90.44 370 PRO A O 1
ATOM 3017 N N . ALA A 1 371 ? 25.907 4.362 -15.594 1.00 90.44 371 ALA A N 1
ATOM 3018 C CA . ALA A 1 371 ? 25.667 5.628 -16.289 1.00 90.44 371 ALA A CA 1
ATOM 3019 C C . ALA A 1 371 ? 24.769 6.591 -15.488 1.00 90.44 371 ALA A C 1
ATOM 3021 O O . ALA A 1 371 ? 24.837 7.807 -15.670 1.00 90.44 371 ALA A O 1
ATOM 3022 N N . HIS A 1 372 ? 23.961 6.064 -14.563 1.00 87.88 372 HIS A N 1
ATOM 3023 C CA . HIS A 1 372 ? 23.000 6.824 -13.761 1.00 87.88 372 HIS A CA 1
ATOM 3024 C C . HIS A 1 372 ? 23.277 6.769 -12.250 1.00 87.88 372 HIS A C 1
ATOM 3026 O O . HIS A 1 372 ? 22.472 7.260 -11.456 1.00 87.88 372 HIS A O 1
ATOM 3032 N N . ALA A 1 373 ? 24.436 6.255 -11.825 1.00 87.00 373 ALA A N 1
ATOM 3033 C CA . ALA A 1 373 ? 24.772 6.039 -10.415 1.00 87.00 373 ALA A CA 1
ATOM 3034 C C . ALA A 1 373 ? 24.679 7.303 -9.528 1.00 87.00 373 ALA A C 1
ATOM 3036 O O . ALA A 1 373 ? 24.335 7.208 -8.346 1.00 87.00 373 ALA A O 1
ATOM 3037 N N . GLU A 1 374 ? 24.969 8.492 -10.065 1.00 87.56 374 GLU A N 1
ATOM 3038 C CA . GLU A 1 374 ? 24.801 9.764 -9.347 1.00 87.56 374 GLU A CA 1
ATOM 3039 C C . GLU A 1 374 ? 23.324 10.186 -9.253 1.00 87.56 374 GLU A C 1
ATOM 3041 O O . GLU A 1 374 ? 22.832 10.489 -8.162 1.00 87.56 374 GLU A O 1
ATOM 3046 N N . ALA A 1 375 ? 22.588 10.121 -10.368 1.00 87.00 375 ALA A N 1
ATOM 3047 C CA . ALA A 1 375 ? 21.152 10.400 -10.406 1.00 87.00 375 ALA A CA 1
ATOM 3048 C C . ALA A 1 375 ? 20.375 9.470 -9.457 1.00 87.00 375 ALA A C 1
ATOM 3050 O O . ALA A 1 375 ? 19.540 9.937 -8.683 1.00 87.00 375 ALA A O 1
ATOM 3051 N N . SER A 1 376 ? 20.715 8.180 -9.444 1.00 87.50 376 SER A N 1
ATOM 3052 C CA . SER A 1 376 ? 20.153 7.158 -8.557 1.00 87.50 376 SER A CA 1
ATOM 3053 C C . SER A 1 376 ? 20.335 7.512 -7.075 1.00 87.50 376 SER A C 1
ATOM 3055 O O . SER A 1 376 ? 19.362 7.546 -6.315 1.00 87.50 376 SER A O 1
ATOM 3057 N N . LYS A 1 377 ? 21.554 7.890 -6.656 1.00 89.00 377 LYS A N 1
ATOM 3058 C CA . LYS A 1 377 ? 21.840 8.339 -5.278 1.00 89.00 377 LYS A CA 1
ATOM 3059 C C . LYS A 1 377 ? 21.047 9.592 -4.904 1.00 89.00 377 LYS A C 1
ATOM 3061 O O . LYS A 1 377 ? 20.425 9.627 -3.838 1.00 89.00 377 LYS A O 1
ATOM 3066 N N . ASN A 1 378 ? 21.038 10.594 -5.782 1.00 89.50 378 ASN A N 1
ATOM 3067 C CA . ASN A 1 378 ? 20.381 11.876 -5.537 1.00 89.50 378 ASN A CA 1
ATOM 3068 C C . ASN A 1 378 ? 18.854 11.722 -5.449 1.00 89.50 378 ASN A C 1
ATOM 3070 O O . ASN A 1 378 ? 18.241 12.205 -4.492 1.00 89.50 378 ASN A O 1
ATOM 3074 N N . GLN A 1 379 ? 18.239 10.977 -6.373 1.00 88.44 379 GLN A N 1
ATOM 3075 C CA . GLN A 1 379 ? 16.799 10.707 -6.357 1.00 88.44 379 GLN A CA 1
ATOM 3076 C C . GLN A 1 379 ? 16.392 9.801 -5.186 1.00 88.44 379 GLN A C 1
ATOM 3078 O O . GLN A 1 379 ? 15.384 10.076 -4.539 1.00 88.44 379 GLN A O 1
ATOM 3083 N N . MET A 1 380 ? 17.194 8.796 -4.816 1.00 88.31 380 MET A N 1
ATOM 3084 C CA . MET A 1 380 ? 16.954 7.973 -3.620 1.00 88.31 380 MET A CA 1
ATOM 3085 C C . MET A 1 380 ? 17.010 8.796 -2.325 1.00 88.31 380 MET A C 1
ATOM 3087 O O . MET A 1 380 ? 16.173 8.606 -1.438 1.00 88.31 380 MET A O 1
ATOM 3091 N N . HIS A 1 381 ? 17.964 9.724 -2.196 1.00 88.75 381 HIS A N 1
ATOM 3092 C CA . HIS A 1 381 ? 18.013 10.628 -1.048 1.00 88.75 381 HIS A CA 1
ATOM 3093 C C . HIS A 1 381 ? 16.794 11.563 -1.024 1.00 88.75 381 HIS A C 1
ATOM 3095 O O . HIS A 1 381 ? 16.097 11.625 -0.009 1.00 88.75 381 HIS A O 1
ATOM 3101 N N . ALA A 1 382 ? 16.486 12.224 -2.145 1.00 89.25 382 ALA A N 1
ATOM 3102 C CA . ALA A 1 382 ? 15.336 13.118 -2.266 1.00 89.25 382 ALA A CA 1
ATOM 3103 C C . ALA A 1 382 ? 14.009 12.403 -1.955 1.00 89.25 382 ALA A C 1
ATOM 3105 O O . ALA A 1 382 ? 13.218 12.903 -1.157 1.00 89.25 382 ALA A O 1
ATOM 3106 N N . LEU A 1 383 ? 13.797 11.202 -2.502 1.00 88.75 383 LEU A N 1
ATOM 3107 C CA . LEU A 1 383 ? 12.603 10.388 -2.273 1.00 88.75 383 LEU A CA 1
ATOM 3108 C C . LEU A 1 383 ? 12.406 10.0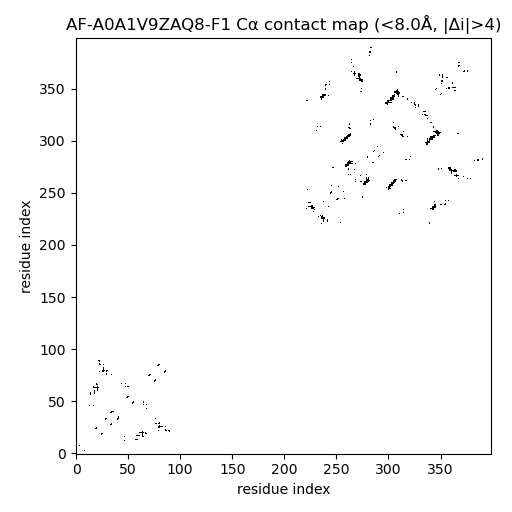82 -0.781 1.00 88.75 383 LEU A C 1
ATOM 3110 O O . LEU A 1 383 ? 11.312 10.272 -0.254 1.00 88.75 383 LEU A O 1
ATOM 3114 N N . ARG A 1 384 ? 13.468 9.684 -0.066 1.00 88.94 384 ARG A N 1
ATOM 3115 C CA . ARG A 1 384 ? 13.405 9.433 1.388 1.00 88.94 384 ARG A CA 1
ATOM 3116 C C . ARG A 1 384 ? 13.006 10.679 2.181 1.00 88.94 384 ARG A C 1
ATOM 3118 O O . ARG A 1 384 ? 12.243 10.557 3.137 1.00 88.94 384 ARG A O 1
ATOM 3125 N N . GLN A 1 385 ? 13.503 11.861 1.810 1.00 88.44 385 GLN A N 1
ATOM 3126 C CA . GLN A 1 385 ? 13.128 13.109 2.487 1.00 88.44 385 GLN A CA 1
ATOM 3127 C C . GLN A 1 385 ? 11.688 13.527 2.155 1.00 88.44 385 GLN A C 1
ATOM 3129 O O . GLN A 1 385 ? 10.966 13.969 3.051 1.00 88.44 385 GLN A O 1
ATOM 3134 N N . ARG A 1 386 ? 11.233 13.319 0.911 1.00 88.88 386 ARG A N 1
ATOM 3135 C CA . ARG A 1 386 ? 9.840 13.566 0.503 1.00 88.88 386 ARG A CA 1
ATOM 3136 C C . ARG A 1 386 ? 8.865 12.688 1.279 1.00 88.88 386 ARG A C 1
ATOM 3138 O O . ARG A 1 386 ? 7.945 13.231 1.875 1.00 88.88 386 ARG A O 1
ATOM 3145 N N . TRP A 1 387 ? 9.107 11.377 1.390 1.00 87.81 387 TRP A N 1
ATOM 3146 C CA . TRP A 1 387 ? 8.259 10.482 2.195 1.00 87.81 387 TRP A CA 1
ATOM 3147 C C . TRP A 1 387 ? 8.173 10.910 3.666 1.00 87.81 387 TRP A C 1
ATOM 3149 O O . TRP A 1 387 ? 7.067 11.083 4.171 1.00 87.81 387 TRP A O 1
ATOM 3159 N N . LYS A 1 388 ? 9.304 11.199 4.329 1.00 87.69 388 LYS A N 1
ATOM 3160 C CA . LYS A 1 388 ? 9.309 11.736 5.709 1.00 87.69 388 LYS A CA 1
ATOM 3161 C C . LYS A 1 388 ? 8.507 13.036 5.841 1.00 87.69 388 LYS A C 1
ATOM 3163 O O . LYS A 1 388 ? 7.761 13.228 6.801 1.00 87.69 388 LYS A O 1
ATOM 3168 N N . THR A 1 389 ? 8.661 13.943 4.878 1.00 86.00 389 THR A N 1
ATOM 3169 C CA . THR A 1 389 ? 7.952 15.230 4.871 1.00 86.00 389 THR A CA 1
ATOM 3170 C C . THR A 1 389 ? 6.453 15.020 4.654 1.00 86.00 389 THR A C 1
ATOM 3172 O O . THR A 1 389 ? 5.642 15.612 5.361 1.00 86.00 389 THR A O 1
ATOM 3175 N N . HIS A 1 390 ? 6.071 14.123 3.748 1.00 80.94 390 HIS A N 1
ATOM 3176 C CA . HIS A 1 390 ? 4.681 13.814 3.430 1.00 80.94 390 HIS A CA 1
ATOM 3177 C C . HIS A 1 390 ? 3.960 13.112 4.593 1.00 80.94 390 HIS A C 1
ATOM 3179 O O . HIS A 1 390 ? 2.855 13.500 4.970 1.00 80.94 390 HIS A O 1
ATOM 3185 N N . GLU A 1 391 ? 4.612 12.141 5.237 1.00 78.31 391 GLU A N 1
ATOM 3186 C CA . GLU A 1 391 ? 4.100 11.484 6.445 1.00 78.31 391 GLU A CA 1
ATOM 3187 C C . GLU A 1 391 ? 3.927 12.473 7.605 1.00 78.31 391 GLU A C 1
ATOM 3189 O O . GLU A 1 391 ? 2.900 12.443 8.283 1.00 78.31 391 GLU A O 1
ATOM 3194 N N . SER A 1 392 ? 4.873 13.400 7.805 1.00 73.19 392 SER A N 1
ATOM 3195 C CA . SER A 1 392 ? 4.753 14.405 8.872 1.00 73.19 392 SER A CA 1
ATOM 3196 C C . SER A 1 392 ? 3.625 15.419 8.632 1.00 73.19 392 SER A C 1
ATOM 3198 O O . SER A 1 392 ? 2.996 15.843 9.601 1.00 73.19 392 SER A O 1
ATOM 3200 N N . ARG A 1 393 ? 3.311 15.747 7.368 1.00 72.69 393 ARG A N 1
ATOM 3201 C CA . ARG A 1 393 ? 2.130 16.547 6.988 1.00 72.69 393 ARG A CA 1
ATOM 3202 C C . ARG A 1 393 ? 0.822 15.795 7.250 1.00 72.69 393 ARG A C 1
ATOM 3204 O O . ARG A 1 393 ? -0.069 16.346 7.885 1.00 72.69 393 ARG A O 1
ATOM 3211 N N . LEU A 1 394 ? 0.721 14.527 6.841 1.00 65.94 394 LEU A N 1
ATOM 3212 C CA . LEU A 1 394 ? -0.486 13.716 7.067 1.00 65.94 394 LEU A CA 1
ATOM 3213 C C . LEU A 1 394 ? -0.779 13.446 8.550 1.00 65.94 394 LEU A C 1
ATOM 3215 O O . LEU A 1 394 ? -1.937 13.292 8.921 1.00 65.94 394 LEU A O 1
ATOM 3219 N N . CYS A 1 395 ? 0.247 13.398 9.403 1.00 52.09 395 CYS A N 1
ATOM 3220 C CA . CYS A 1 395 ? 0.081 13.260 10.853 1.00 52.09 395 CYS A CA 1
ATOM 3221 C C . CYS A 1 395 ? -0.126 14.601 11.588 1.00 52.09 395 CYS A C 1
ATOM 3223 O O . CYS A 1 395 ? -0.250 14.601 12.812 1.00 52.09 395 CYS A O 1
ATOM 3225 N N . ARG A 1 396 ? -0.144 15.739 10.877 1.00 48.75 396 ARG A N 1
ATOM 3226 C CA . ARG A 1 396 ? -0.450 17.074 11.423 1.00 48.75 396 ARG A CA 1
ATOM 3227 C C . ARG A 1 396 ? -1.407 17.848 10.500 1.00 48.75 396 ARG A C 1
ATOM 3229 O O . ARG A 1 396 ? -1.008 18.870 9.936 1.00 48.75 396 ARG A O 1
ATOM 3236 N N . PRO A 1 397 ? -2.655 17.378 10.323 1.00 43.06 397 PRO A N 1
ATOM 3237 C CA . PRO A 1 397 ? -3.667 18.134 9.599 1.00 43.06 397 PRO A CA 1
ATOM 3238 C C . PRO A 1 397 ? -4.072 19.367 10.422 1.00 43.06 397 PRO A C 1
ATOM 3240 O O . PRO A 1 397 ? -4.742 19.243 11.442 1.00 43.06 397 PRO A O 1
ATOM 3243 N N . GLY A 1 398 ? -3.667 20.550 9.960 1.00 43.44 398 GLY A N 1
ATOM 3244 C CA . GLY A 1 398 ? -4.038 21.833 10.560 1.00 43.44 398 GLY A CA 1
ATOM 3245 C C . GLY A 1 398 ? -3.042 22.364 11.597 1.00 43.44 398 GLY A C 1
ATOM 3246 O O . GLY A 1 398 ? -2.835 21.790 12.666 1.00 43.44 398 GLY A O 1
ATOM 3247 N N . ARG A 1 399 ? -2.472 23.524 11.275 1.00 31.94 399 ARG A N 1
ATOM 3248 C CA . ARG A 1 399 ? -2.136 24.579 12.231 1.00 31.94 399 ARG A CA 1
ATOM 3249 C C . ARG A 1 399 ? -2.781 25.860 11.704 1.00 31.94 399 ARG A C 1
ATOM 3251 O O . ARG A 1 399 ? -2.867 25.953 10.460 1.00 31.94 399 ARG A O 1
#

Radius of gyration: 36.09 Å; Cα contacts (8 Å, |Δi|>4): 345; chains: 1; bounding box: 119×60×93 Å

Mean predicted aligned error: 20.66 Å

pLDDT: mean 73.16, std 26.16, range [25.78, 98.19]

Nearest PDB structures (foldseek):
  8roz-assembly1_C  TM=9.146E-01  e=2.225E-16  Homo sapiens
  2ifd-assembly1_A  TM=9.189E-01  e=2.361E-14  Homo sapiens
  2ifv-assembly1_A  TM=9.173E-01  e=1.880E-14  Homo sapiens
  4wh9-assembly1_A  TM=9.178E-01  e=2.499E-14  Homo sapiens
  1c25-assembly1_A  TM=9.027E-01  e=3.321E-14  Homo sapiens

InterPro domains:
  IPR000751 M-phase inducer phosphatase [PR00716] (238-258)
  IPR000751 M-phase inducer phosphatase [PR00716] (260-280)
  IPR000751 M-phase inducer phosphatase [PR00716] (299-319)
  IPR000751 M-phase inducer phosphatase [PR00716] (331-352)
  IPR000751 M-phase inducer phosphatase [PR00716] (359-376)
  IPR001763 Rhodanese-like domain [PF00581] (258-350)
  IPR001763 Rhodanese-like domain [PS50206] (254-360)
  IPR001763 Rhodanese-like domain [SM00450] (238-357)
  IPR008831 Mediator complex, subunit Med31 [PF05669] (8-99)
  IPR008831 Mediator complex, subunit Med31 [PTHR13186] (6-138)
  IPR036873 Rhodanese-like domain superfamily [G3DSA:3.40.250.10] (215-394)
  IPR036873 Rhodanese-like domain superfamily [SSF52821] (225-379)
  IPR038089 Mediator of RNA polymerase II, subunit Med31 superfamily [G3DSA:1.10.10.1340] (2-97)

Secondary structure (DSSP, 8-state):
-PPPPHHHHHHHHHHHHHHTT-HHHHHHHHHTTGGG-HHHHHHHHHGGGGGSHHHHTT-S-THHHHHHHHTT-HHHHHHTTSHHHHHHHHHHHHHHHHHHHHHHSSPPPPP---PPP--------------------------------------------------------PPP-PPPPPPPP--------------PPPP--------STT--------SS--B--SS-TTSEEE-HHHHHHHHTTTTTTT-SEEEEEE-S-HHHHHT-EETTEEE--SSTHHHHHHS-TTPPP-TTEEEEEE-SSSSSHHHHHHHHHHHHHHHHTTTSTT--S---EEEETTHHHHHHHH-GGGEESS----TT-GGGHHHHHHHHHHHHHHHHHHHHHHT----

Foldseek 3Di:
DDDDDPVVVLVVLLVVLQLLLALVSLLVCLLVPCLVDPVSVVVLVVSLVCVPPVNVVSHPRNCSNVSSVVSVDPVSSNQSVDPVSSVVVVVVVVVCVVCVVVVVPDPDDPPPPPPPDDDDDDDDDDDDDDDDDDDDDDDDDDDDDDDDDDDDDDDDDDDDDDDDDDDDDDDDDDDDDDDDDDDDDDDDDDDDDDDDDDDDDDPPPPDPDPDPVDPPPPPDDAPFDFDQDPLCNPAGEDELVSVVCVVVCVCVVQAVEEAEEECEDPVQVLQKDFPRYDYDPALVCLCVVPPDPPDDFDQRYAYEYFYQQNRPRRVVSQVSSVVVQCVVCVVPPPDGSYPHYYYYHRGPNNNLVPPLVRMVVSGGDDLCPPVCNVVSVVSVVVRVVRVVVVVVCVVDPDD

Organism: Achlya hypogyna (NCBI:txid1202772)

Solvent-accessible surface area (backbone atoms only — not comparable to full-atom values): 25433 Å² total; per-residue (Å²): 133,86,80,74,54,71,69,58,46,52,49,53,53,55,51,52,48,48,48,49,48,34,46,69,50,47,21,52,41,31,69,71,43,47,79,74,38,68,69,52,51,51,50,57,59,58,56,54,60,47,71,42,74,91,48,37,77,75,55,90,48,68,57,12,62,58,41,57,54,48,58,70,41,64,69,47,48,60,47,32,46,37,67,74,47,26,54,50,53,45,50,50,54,53,51,44,66,77,42,45,68,73,58,68,72,48,77,77,78,73,81,79,77,76,76,76,80,80,75,89,79,85,88,84,83,90,88,89,91,84,84,89,84,85,90,82,86,86,84,89,85,89,84,85,86,88,82,87,89,86,86,82,86,91,82,83,89,82,88,81,92,79,86,87,84,90,83,89,87,80,90,89,88,87,82,84,86,79,80,81,80,81,76,86,84,81,80,88,88,84,84,89,84,90,81,91,79,80,89,74,79,78,80,80,78,77,78,85,65,80,72,72,74,74,78,68,73,68,76,84,74,72,92,60,84,62,50,91,39,95,89,45,78,90,49,51,25,26,48,52,67,55,56,48,41,51,74,74,46,78,44,57,93,73,28,86,41,78,46,39,34,35,28,39,52,73,68,32,42,72,37,18,31,54,68,84,45,41,86,47,65,55,79,77,57,46,48,69,76,75,63,38,93,87,63,89,77,44,68,40,30,38,38,37,32,20,15,60,56,33,80,51,56,20,60,50,50,53,56,48,52,52,50,50,40,44,59,75,24,62,92,48,72,88,51,55,53,63,71,40,56,39,34,34,48,52,8,52,53,44,30,55,76,74,42,48,88,50,34,46,54,78,49,80,43,59,79,77,36,78,94,40,46,65,60,40,52,53,50,54,51,50,49,56,52,49,52,56,51,51,53,55,47,71,76,49,80,79,132

Sequence (399 aa):
MELPTDDIRFQIELEFIQCLASPSYLNHLAINRYFEDPAFLNYLAYLKYWKRPEYAKYINYPHALTFLDLLDDEKFRQMIAHDSFRDMVHAQQGLHWLHFMNNRTKPRPKPLVMDETPQAKVLADAPTPALSRKASDPTNLAATPRRRLLPRSSKRALFSPDTPAKRKCDLDEEPPMRKAIRRLSMLDDVTETAHTIMEPLRPIFVRSFSEPEALSYASYQPKLPTVPSSKHPDLHVITPTIAHQVLCGDFASVFHGVKVFDCRFEYEYSGGHVVDAMSLASPEAVNDLLFAPALEYSKTTALIFYCEFSAKRAPQMMRHIRKIDRFIHASKYPELHYPEMYLIDGGYKQCFETRLEMCRPPTYTAMDDPAHAEASKNQMHALRQRWKTHESRLCRPGR